Protein AF-0000000084363463 (afdb_homodimer)

Radius of gyration: 26.36 Å; Cα contacts (8 Å, |Δi|>4): 1372; chains: 2; bounding box: 55×79×60 Å

Structure (mmCIF, N/CA/C/O backbone):
data_AF-0000000084363463-model_v1
#
loop_
_entity.id
_entity.type
_entity.pdbx_description
1 polymer 'AB hydrolase-1 domain-containing protein'
#
loop_
_atom_site.group_PDB
_atom_site.id
_atom_site.type_symbol
_atom_site.label_atom_id
_atom_site.label_alt_id
_atom_site.label_comp_id
_atom_site.label_asym_id
_atom_site.label_entity_id
_atom_site.label_seq_id
_atom_site.pdbx_PDB_ins_code
_atom_site.Cartn_x
_atom_site.Cartn_y
_atom_site.Cartn_z
_atom_site.occupancy
_atom_site.B_iso_or_equiv
_atom_site.auth_seq_id
_atom_site.auth_comp_id
_atom_site.auth_asym_id
_atom_site.auth_atom_id
_atom_site.pdbx_PDB_model_num
ATOM 1 N N . PHE A 1 1 ? 16.672 -28.312 -0.409 1 95.19 1 PHE A N 1
ATOM 2 C CA . PHE A 1 1 ? 15.883 -27.297 0.282 1 95.19 1 PHE A CA 1
ATOM 3 C C . PHE A 1 1 ? 14.883 -27.938 1.235 1 95.19 1 PHE A C 1
ATOM 5 O O . PHE A 1 1 ? 14.586 -29.125 1.119 1 95.19 1 PHE A O 1
ATOM 12 N N . ASP A 1 2 ? 14.492 -27.172 2.189 1 96.12 2 ASP A N 1
ATOM 13 C CA . ASP A 1 2 ? 13.391 -27.547 3.068 1 96.12 2 ASP A CA 1
ATOM 14 C C . ASP A 1 2 ? 12.125 -26.766 2.711 1 96.12 2 ASP A C 1
ATOM 16 O O . ASP A 1 2 ? 12.203 -25.656 2.18 1 96.12 2 ASP A O 1
ATOM 20 N N . ARG A 1 3 ? 11.008 -27.406 2.896 1 96.06 3 ARG A N 1
ATOM 21 C CA . ARG A 1 3 ? 9.734 -26.75 2.666 1 96.06 3 ARG A CA 1
ATOM 22 C C . ARG A 1 3 ? 8.977 -26.547 3.977 1 96.06 3 ARG A C 1
ATOM 24 O O . ARG A 1 3 ? 8.758 -27.5 4.73 1 96.06 3 ARG A O 1
ATOM 31 N N . PHE A 1 4 ? 8.617 -25.312 4.246 1 96.69 4 PHE A N 1
ATOM 32 C CA . PHE A 1 4 ? 7.832 -24.938 5.422 1 96.69 4 PHE A CA 1
ATOM 33 C C . PHE A 1 4 ? 6.5 -24.328 5.016 1 96.69 4 PHE A C 1
ATOM 35 O O . PHE A 1 4 ? 6.441 -23.516 4.09 1 96.69 4 PHE A O 1
ATOM 42 N N . GLU A 1 5 ? 5.453 -24.812 5.613 1 97.06 5 GLU A N 1
ATOM 43 C CA . GLU A 1 5 ? 4.191 -24.094 5.492 1 97.06 5 GLU A CA 1
ATOM 44 C C . GLU A 1 5 ? 4.078 -23 6.551 1 97.06 5 GLU A C 1
ATOM 46 O O . GLU A 1 5 ? 4.27 -23.25 7.742 1 97.06 5 GLU A O 1
ATOM 51 N N . ARG A 1 6 ? 3.859 -21.844 6.156 1 98.12 6 ARG A N 1
ATOM 52 C CA . ARG A 1 6 ? 3.746 -20.703 7.055 1 98.12 6 ARG A CA 1
ATOM 53 C C . ARG A 1 6 ? 2.43 -19.969 6.836 1 98.12 6 ARG A C 1
ATOM 55 O O . ARG A 1 6 ? 1.867 -20 5.742 1 98.12 6 ARG A O 1
ATOM 62 N N . ILE A 1 7 ? 1.945 -19.344 7.891 1 98.56 7 ILE A N 1
ATOM 63 C CA . ILE A 1 7 ? 0.695 -18.594 7.84 1 98.56 7 ILE A CA 1
ATOM 64 C C . ILE A 1 7 ? 0.963 -17.125 8.156 1 98.56 7 ILE A C 1
ATOM 66 O O . ILE A 1 7 ? 1.623 -16.812 9.156 1 98.56 7 ILE A O 1
ATOM 70 N N . PHE A 1 8 ? 0.514 -16.219 7.344 1 98.5 8 PHE A N 1
ATOM 71 C CA . PHE A 1 8 ? 0.652 -14.773 7.523 1 98.5 8 PHE A CA 1
ATOM 72 C C . PHE A 1 8 ? -0.715 -14.109 7.621 1 98.5 8 PHE A C 1
ATOM 74 O O . PHE A 1 8 ? -1.708 -14.641 7.121 1 98.5 8 PHE A O 1
ATOM 81 N N . ASP A 1 9 ? -0.766 -12.93 8.266 1 97.75 9 ASP A N 1
ATOM 82 C CA . ASP A 1 9 ? -1.939 -12.062 8.164 1 97.75 9 ASP A CA 1
ATOM 83 C C . ASP A 1 9 ? -2.027 -11.414 6.785 1 97.75 9 ASP A C 1
ATOM 85 O O . ASP A 1 9 ? -1.015 -10.977 6.234 1 97.75 9 ASP A O 1
ATOM 89 N N . ALA A 1 10 ? -3.199 -11.453 6.23 1 98.06 10 ALA A N 1
ATOM 90 C CA . ALA A 1 10 ? -3.408 -10.703 4.996 1 98.06 10 ALA A CA 1
ATOM 91 C C . ALA A 1 10 ? -3.395 -9.203 5.258 1 98.06 10 ALA A C 1
ATOM 93 O O . ALA A 1 10 ? -3.541 -8.758 6.398 1 98.06 10 ALA A O 1
ATOM 94 N N . GLN A 1 11 ? -3.148 -8.461 4.219 1 96.62 11 GLN A N 1
ATOM 95 C CA . GLN A 1 11 ? -3.15 -7.008 4.332 1 96.62 11 GLN A CA 1
ATOM 96 C C . GLN A 1 11 ? -4.508 -6.492 4.801 1 96.62 11 GLN A C 1
ATOM 98 O O . GLN A 1 11 ? -5.551 -6.961 4.336 1 96.62 11 GLN A O 1
ATOM 103 N N . PHE A 1 12 ? -4.527 -5.613 5.781 1 95.12 12 PHE A N 1
ATOM 104 C CA . PHE A 1 12 ? -5.707 -4.918 6.289 1 95.12 12 PHE A CA 1
ATOM 105 C C . PHE A 1 12 ? -5.559 -3.412 6.125 1 95.12 12 PHE A C 1
ATOM 107 O O . PHE A 1 12 ? -4.477 -2.861 6.352 1 95.12 12 PHE A O 1
ATOM 114 N N . PRO A 1 13 ? -6.625 -2.693 5.766 1 94.5 13 PRO A N 1
ATOM 115 C CA . PRO A 1 13 ? -7.922 -3.219 5.336 1 94.5 13 PRO A CA 1
ATOM 116 C C . PRO A 1 13 ? -7.91 -3.707 3.889 1 94.5 13 PRO A C 1
ATOM 118 O O . PRO A 1 13 ? -6.965 -3.436 3.148 1 94.5 13 PRO A O 1
ATOM 121 N N . ARG A 1 14 ? -8.922 -4.539 3.559 1 96 14 ARG A N 1
ATOM 122 C CA . ARG A 1 14 ? -9.125 -4.906 2.162 1 96 14 ARG A CA 1
ATOM 123 C C . ARG A 1 14 ? -9.648 -3.723 1.354 1 96 14 ARG A C 1
ATOM 125 O O . ARG A 1 14 ? -10.102 -2.729 1.924 1 96 14 ARG A O 1
ATOM 132 N N . PHE A 1 15 ? -9.586 -3.764 0.038 1 92.12 15 PHE A N 1
ATOM 133 C CA . PHE A 1 15 ? -10.023 -2.686 -0.839 1 92.12 15 PHE A CA 1
ATOM 134 C C . PHE A 1 15 ? -11.531 -2.492 -0.744 1 92.12 15 PHE A C 1
ATOM 136 O O . PHE A 1 15 ? -12.039 -1.39 -0.97 1 92.12 15 PHE A O 1
ATOM 143 N N . ASN A 1 16 ? -12.219 -3.623 -0.465 1 92.56 16 ASN A N 1
ATOM 144 C CA . ASN A 1 16 ? -13.664 -3.59 -0.308 1 92.56 16 ASN A CA 1
ATOM 145 C C . ASN A 1 16 ? -14.086 -4.008 1.097 1 92.56 16 ASN A C 1
ATOM 147 O O . ASN A 1 16 ? -13.602 -5.012 1.622 1 92.56 16 ASN A O 1
ATOM 151 N N . LYS A 1 17 ? -15.047 -3.254 1.621 1 91.69 17 LYS A N 1
ATOM 152 C CA . LYS A 1 17 ? -15.461 -3.523 2.994 1 91.69 17 LYS A CA 1
ATOM 153 C C . LYS A 1 17 ? -16.094 -4.902 3.113 1 91.69 17 LYS A C 1
ATOM 155 O O . LYS A 1 17 ? -15.992 -5.559 4.152 1 91.69 17 LYS A O 1
ATOM 160 N N . ASN A 1 18 ? -16.766 -5.301 2.02 1 94.69 18 ASN A N 1
ATOM 161 C CA . ASN A 1 18 ? -17.5 -6.555 2.088 1 94.69 18 ASN A CA 1
ATOM 162 C C . ASN A 1 18 ? -16.672 -7.727 1.588 1 94.69 18 ASN A C 1
ATOM 164 O O . ASN A 1 18 ? -17.203 -8.789 1.263 1 94.69 18 ASN A O 1
ATOM 168 N N . ALA A 1 19 ? -15.383 -7.516 1.53 1 95.94 19 ALA A N 1
ATOM 169 C CA . ALA A 1 19 ? -14.477 -8.617 1.215 1 95.94 19 ALA A CA 1
ATOM 170 C C . ALA A 1 19 ? -14.375 -9.594 2.383 1 95.94 19 ALA A C 1
ATOM 172 O O . ALA A 1 19 ? -13.883 -10.719 2.225 1 95.94 19 ALA A O 1
ATOM 173 N N . THR A 1 20 ? -14.805 -9.125 3.588 1 96.94 20 THR A N 1
ATOM 174 C CA . THR A 1 20 ? -14.727 -9.953 4.781 1 96.94 20 THR A CA 1
ATOM 175 C C . THR A 1 20 ? -16.078 -10.016 5.48 1 96.94 20 THR A C 1
ATOM 177 O O . THR A 1 20 ? -16.938 -9.156 5.266 1 96.94 20 THR A O 1
ATOM 180 N N . ILE A 1 21 ? -16.203 -11.016 6.258 1 95.88 21 ILE A N 1
ATOM 181 C CA . ILE A 1 21 ? -17.312 -11.164 7.191 1 95.88 21 ILE A CA 1
ATOM 182 C C . ILE A 1 21 ? -16.781 -11.258 8.617 1 95.88 21 ILE A C 1
ATOM 184 O O . ILE A 1 21 ? -16.031 -12.18 8.953 1 95.88 21 ILE A O 1
ATOM 188 N N . PRO A 1 22 ? -17.297 -10.383 9.5 1 94.88 22 PRO A N 1
ATOM 189 C CA . PRO A 1 22 ? -18.031 -9.156 9.219 1 94.88 22 PRO A CA 1
ATOM 190 C C . PRO A 1 22 ? -17.25 -8.188 8.336 1 94.88 22 PRO A C 1
ATOM 192 O O . PRO A 1 22 ? -16.062 -8.383 8.094 1 94.88 22 PRO A O 1
ATOM 195 N N . PRO A 1 23 ? -17.875 -7.125 7.871 1 94 23 PRO A N 1
ATOM 196 C CA . PRO A 1 23 ? -17.203 -6.156 7 1 94 23 PRO A CA 1
ATOM 197 C C . PRO A 1 23 ? -16.016 -5.473 7.684 1 94 23 PRO A C 1
ATOM 199 O O . PRO A 1 23 ? -16.078 -5.172 8.875 1 94 23 PRO A O 1
ATOM 202 N N . ASN A 1 24 ? -14.953 -5.336 6.879 1 92 24 ASN A N 1
ATOM 203 C CA . ASN A 1 24 ? -13.758 -4.602 7.289 1 92 24 ASN A CA 1
ATOM 204 C C . ASN A 1 24 ? -13.078 -5.254 8.492 1 92 24 ASN A C 1
ATOM 206 O O . ASN A 1 24 ? -12.648 -4.566 9.414 1 92 24 ASN A O 1
ATOM 210 N N . SER A 1 25 ? -13.039 -6.609 8.461 1 92.5 25 SER A N 1
ATOM 211 C CA . SER A 1 25 ? -12.336 -7.359 9.5 1 92.5 25 SER A CA 1
ATOM 212 C C . SER A 1 25 ? -10.891 -7.637 9.102 1 92.5 25 SER A C 1
ATOM 214 O O . SER A 1 25 ? -10.57 -7.699 7.91 1 92.5 25 SER A O 1
ATOM 216 N N . ASN A 1 26 ? -10 -7.727 10.07 1 92 26 ASN A N 1
ATOM 217 C CA . ASN A 1 26 ? -8.578 -7.926 9.828 1 92 26 ASN A CA 1
ATOM 218 C C . ASN A 1 26 ? -8.156 -9.367 10.086 1 92 26 ASN A C 1
ATOM 220 O O . ASN A 1 26 ? -7.012 -9.633 10.453 1 92 26 ASN A O 1
ATOM 224 N N . HIS A 1 27 ? -8.969 -10.375 9.805 1 94.31 27 HIS A N 1
ATOM 225 C CA . HIS A 1 27 ? -8.719 -11.719 10.312 1 94.31 27 HIS A CA 1
ATOM 226 C C . HIS A 1 27 ? -8.344 -12.672 9.18 1 94.31 27 HIS A C 1
ATOM 228 O O . HIS A 1 27 ? -8.211 -13.875 9.398 1 94.31 27 HIS A O 1
ATOM 234 N N . LEU A 1 28 ? -8.172 -12.203 7.938 1 98.06 28 LEU A N 1
ATOM 235 C CA . LEU A 1 28 ? -7.836 -13.109 6.848 1 98.06 28 LEU A CA 1
ATOM 236 C C . LEU A 1 28 ? -6.375 -13.539 6.93 1 98.06 28 LEU A C 1
ATOM 238 O O . LEU A 1 28 ? -5.516 -12.75 7.332 1 98.06 28 LEU A O 1
ATOM 242 N N . LYS A 1 29 ? -6.168 -14.758 6.496 1 98.69 29 LYS A N 1
ATOM 243 C CA . LYS A 1 29 ? -4.832 -15.352 6.543 1 98.69 29 LYS A CA 1
ATOM 244 C C . LYS A 1 29 ? -4.391 -15.812 5.16 1 98.69 29 LYS A C 1
ATOM 246 O O . LYS A 1 29 ? -5.223 -16.078 4.289 1 98.69 29 LYS A O 1
ATOM 251 N N . ILE A 1 30 ? -3.115 -15.844 5.012 1 98.81 30 ILE A N 1
ATOM 252 C CA . ILE A 1 30 ? -2.492 -16.359 3.795 1 98.81 30 ILE A CA 1
ATOM 253 C C . ILE A 1 30 ? -1.542 -17.5 4.145 1 98.81 30 ILE A C 1
ATOM 255 O O . ILE A 1 30 ? -0.649 -17.344 4.98 1 98.81 30 ILE A O 1
ATOM 259 N N . VAL A 1 31 ? -1.738 -18.594 3.506 1 98.81 31 VAL A N 1
ATOM 260 C CA . VAL A 1 31 ? -0.865 -19.75 3.709 1 98.81 31 VAL A CA 1
ATOM 261 C C . VAL A 1 31 ? 0.183 -19.797 2.6 1 98.81 31 VAL A C 1
ATOM 263 O O . VAL A 1 31 ? -0.153 -19.734 1.415 1 98.81 31 VAL A O 1
ATOM 266 N N . VAL A 1 32 ? 1.422 -19.938 2.965 1 98.62 32 VAL A N 1
ATOM 267 C CA . VAL A 1 32 ? 2.512 -19.938 1.995 1 98.62 32 VAL A CA 1
ATOM 268 C C . VAL A 1 32 ? 3.344 -21.203 2.152 1 98.62 32 VAL A C 1
ATOM 270 O O . VAL A 1 32 ? 3.41 -21.781 3.24 1 98.62 32 VAL A O 1
ATOM 273 N N . ASP A 1 33 ? 3.84 -21.734 1.064 1 98.62 33 ASP A N 1
ATOM 274 C CA . ASP A 1 33 ? 4.965 -22.656 1.075 1 98.62 33 ASP A CA 1
ATOM 275 C C . ASP A 1 33 ? 6.293 -21.922 0.957 1 98.62 33 ASP A C 1
ATOM 277 O O . ASP A 1 33 ? 6.543 -21.234 -0.039 1 98.62 33 ASP A O 1
ATOM 281 N N . HIS A 1 34 ? 7.051 -21.984 1.939 1 98.62 34 HIS A N 1
ATOM 282 C CA . HIS A 1 34 ? 8.398 -21.422 1.942 1 98.62 34 HIS A CA 1
ATOM 283 C C . HIS A 1 34 ? 9.453 -22.5 1.705 1 98.62 34 HIS A C 1
ATOM 285 O O . HIS A 1 34 ? 9.711 -23.312 2.586 1 98.62 34 HIS A O 1
ATOM 291 N N . TYR A 1 35 ? 9.953 -22.562 0.462 1 98.44 35 TYR A N 1
ATOM 292 C CA . TYR A 1 35 ? 11.102 -23.391 0.136 1 98.44 35 TYR A CA 1
ATOM 293 C C . TYR A 1 35 ? 12.406 -22.688 0.455 1 98.44 35 TYR A C 1
ATOM 295 O O . TYR A 1 35 ? 12.719 -21.656 -0.143 1 98.44 35 TYR A O 1
ATOM 303 N N . LYS A 1 36 ? 13.148 -23.203 1.331 1 97.62 36 LYS A N 1
ATOM 304 C CA . LYS A 1 36 ? 14.359 -22.547 1.817 1 97.62 36 LYS A CA 1
ATOM 305 C C . LYS A 1 36 ? 15.586 -23.422 1.591 1 97.62 36 LYS A C 1
ATOM 307 O O . LYS A 1 36 ? 15.633 -24.562 2.051 1 97.62 36 LYS A O 1
ATOM 312 N N . LEU A 1 37 ? 16.531 -22.844 0.893 1 96.5 37 LEU A N 1
ATOM 313 C CA . LEU A 1 37 ? 17.781 -23.562 0.695 1 96.5 37 LEU A CA 1
ATOM 314 C C . LEU A 1 37 ? 18.484 -23.828 2.027 1 96.5 37 LEU A C 1
ATOM 316 O O . LEU A 1 37 ? 18.547 -22.938 2.877 1 96.5 37 LEU A O 1
ATOM 320 N N . ARG A 1 38 ? 18.922 -24.969 2.203 1 94.88 38 ARG A N 1
ATOM 321 C CA . ARG A 1 38 ? 19.656 -25.312 3.422 1 94.88 38 ARG A CA 1
ATOM 322 C C . ARG A 1 38 ? 20.938 -24.484 3.529 1 94.88 38 ARG A C 1
ATOM 324 O O . ARG A 1 38 ? 21.625 -24.281 2.531 1 94.88 38 ARG A O 1
ATOM 331 N N . SER A 1 39 ? 21.188 -24.062 4.715 1 92.5 39 SER A N 1
ATOM 332 C CA . SER A 1 39 ? 22.328 -23.188 4.969 1 92.5 39 SER A CA 1
ATOM 333 C C . SER A 1 39 ? 23.625 -23.812 4.484 1 92.5 39 SER A C 1
ATOM 335 O O . SER A 1 39 ? 24.516 -23.094 4.012 1 92.5 39 SER A O 1
ATOM 337 N N . SER A 1 40 ? 23.766 -25.109 4.609 1 92.75 40 SER A N 1
ATOM 338 C CA . SER A 1 40 ? 24.984 -25.828 4.227 1 92.75 40 SER A CA 1
ATOM 339 C C . SER A 1 40 ? 25.203 -25.766 2.721 1 92.75 40 SER A C 1
ATOM 341 O O . SER A 1 40 ? 26.328 -25.984 2.248 1 92.75 40 SER A O 1
ATOM 343 N N . LEU A 1 41 ? 24.203 -25.406 2.021 1 92.5 41 LEU A N 1
ATOM 344 C CA . LEU A 1 41 ? 24.297 -25.406 0.566 1 92.5 41 LEU A CA 1
ATOM 345 C C . LEU A 1 41 ? 24.438 -23.984 0.035 1 92.5 41 LEU A C 1
ATOM 347 O O . LEU A 1 41 ? 24.656 -23.781 -1.161 1 92.5 41 LEU A O 1
ATOM 351 N N . LYS A 1 42 ? 24.359 -23.047 0.901 1 92.44 42 LYS A N 1
ATOM 352 C CA . LYS A 1 42 ? 24.438 -21.656 0.479 1 92.44 42 LYS A CA 1
ATOM 353 C C . LYS A 1 42 ? 25.875 -21.266 0.164 1 92.44 42 LYS A C 1
ATOM 355 O O . LYS A 1 42 ? 26.797 -21.641 0.884 1 92.44 42 LYS A O 1
ATOM 360 N N . SER A 1 43 ? 26.016 -20.516 -0.875 1 91.06 43 SER A N 1
ATOM 361 C CA . SER A 1 43 ? 27.297 -19.953 -1.256 1 91.06 43 SER A CA 1
ATOM 362 C C . SER A 1 43 ? 27.422 -18.5 -0.833 1 91.06 43 SER A C 1
ATOM 364 O O . SER A 1 43 ? 26.656 -17.656 -1.305 1 91.06 43 SER A O 1
ATOM 366 N N . PRO A 1 44 ? 28.375 -18.188 -0.071 1 89.69 44 PRO A N 1
ATOM 367 C CA . PRO A 1 44 ? 28.531 -16.812 0.378 1 89.69 44 PRO A CA 1
ATOM 368 C C . PRO A 1 44 ? 28.938 -15.867 -0.751 1 89.69 44 PRO A C 1
ATOM 370 O O . PRO A 1 44 ? 28.781 -14.648 -0.631 1 89.69 44 PRO A O 1
ATOM 373 N N . GLU A 1 45 ? 29.469 -16.453 -1.843 1 92.31 45 GLU A N 1
ATOM 374 C CA . GLU A 1 45 ? 30 -15.648 -2.939 1 92.31 45 GLU A CA 1
ATOM 375 C C . GLU A 1 45 ? 28.891 -15.289 -3.93 1 92.31 45 GLU A C 1
ATOM 377 O O . GLU A 1 45 ? 29.062 -14.391 -4.758 1 92.31 45 GLU A O 1
ATOM 382 N N . ARG A 1 46 ? 27.844 -16.047 -3.859 1 95 46 ARG A N 1
ATOM 383 C CA . ARG A 1 46 ? 26.781 -15.812 -4.82 1 95 46 ARG A CA 1
ATOM 384 C C . ARG A 1 46 ? 25.703 -14.914 -4.223 1 95 46 ARG A C 1
ATOM 386 O O . ARG A 1 46 ? 25.422 -14.977 -3.023 1 95 46 ARG A O 1
ATOM 393 N N . LYS A 1 47 ? 25.094 -14.094 -5.023 1 95.56 47 LYS A N 1
ATOM 394 C CA . LYS A 1 47 ? 24.016 -13.203 -4.598 1 95.56 47 LYS A CA 1
ATOM 395 C C . LYS A 1 47 ? 22.719 -13.984 -4.344 1 95.56 47 LYS A C 1
ATOM 397 O O . LYS A 1 47 ? 22.266 -14.734 -5.211 1 95.56 47 LYS A O 1
ATOM 402 N N . PRO A 1 48 ? 22.172 -13.852 -3.189 1 97.19 48 PRO A N 1
ATOM 403 C CA . PRO A 1 48 ? 20.906 -14.547 -2.916 1 97.19 48 PRO A CA 1
ATOM 404 C C . PRO A 1 48 ? 19.734 -13.992 -3.721 1 97.19 48 PRO A C 1
ATOM 406 O O . PRO A 1 48 ? 19.609 -12.773 -3.881 1 97.19 48 PRO A O 1
ATOM 409 N N . ILE A 1 49 ? 18.906 -14.906 -4.223 1 97.81 49 ILE A N 1
ATOM 410 C CA . ILE A 1 49 ? 17.688 -14.562 -4.934 1 97.81 49 ILE A CA 1
ATOM 411 C C . ILE A 1 49 ? 16.484 -15.172 -4.211 1 97.81 49 ILE A C 1
ATOM 413 O O . ILE A 1 49 ? 16.531 -16.328 -3.777 1 97.81 49 ILE A O 1
ATOM 417 N N . ASN A 1 50 ? 15.461 -14.367 -4.043 1 98.69 50 ASN A N 1
ATOM 418 C CA . ASN A 1 50 ? 14.18 -14.812 -3.494 1 98.69 50 ASN A CA 1
ATOM 419 C C . ASN A 1 50 ? 13.062 -14.719 -4.527 1 98.69 50 ASN A C 1
ATOM 421 O O . ASN A 1 50 ? 12.844 -13.656 -5.109 1 98.69 50 ASN A O 1
ATOM 425 N N . LEU A 1 51 ? 12.383 -15.828 -4.762 1 98.81 51 LEU A N 1
ATOM 426 C CA . LEU A 1 51 ? 11.281 -15.844 -5.715 1 98.81 51 LEU A CA 1
ATOM 427 C C . LEU A 1 51 ? 9.938 -15.867 -4.996 1 98.81 51 LEU A C 1
ATOM 429 O O . LEU A 1 51 ? 9.766 -16.594 -4.012 1 98.81 51 LEU A O 1
ATOM 433 N N . TYR A 1 52 ? 9.062 -15.023 -5.41 1 98.88 52 TYR A N 1
ATOM 434 C CA . TYR A 1 52 ? 7.68 -15.023 -4.941 1 98.88 52 TYR A CA 1
ATOM 435 C C . TYR A 1 52 ? 6.727 -15.438 -6.055 1 98.88 52 TYR A C 1
ATOM 437 O O . TYR A 1 52 ? 6.68 -14.797 -7.109 1 98.88 52 TYR A O 1
ATOM 445 N N . LEU A 1 53 ? 5.988 -16.516 -5.828 1 98.88 53 LEU A N 1
ATOM 446 C CA . LEU A 1 53 ? 5.18 -17.109 -6.883 1 98.88 53 LEU A CA 1
ATOM 447 C C . LEU A 1 53 ? 3.691 -16.938 -6.594 1 98.88 53 LEU A C 1
ATOM 449 O O . LEU A 1 53 ? 3.215 -17.328 -5.523 1 98.88 53 LEU A O 1
ATOM 453 N N . LEU A 1 54 ? 2.953 -16.391 -7.559 1 98.81 54 LEU A N 1
ATOM 454 C CA . LEU A 1 54 ? 1.52 -16.141 -7.445 1 98.81 54 LEU A CA 1
ATOM 455 C C . LEU A 1 54 ? 0.748 -16.922 -8.508 1 98.81 54 LEU A C 1
ATOM 457 O O . LEU A 1 54 ? 1.134 -16.938 -9.672 1 98.81 54 LEU A O 1
ATOM 461 N N . HIS A 1 55 ? -0.311 -17.578 -8.07 1 98.69 55 HIS A N 1
ATOM 462 C CA . HIS A 1 55 ? -1.098 -18.406 -8.977 1 98.69 55 HIS A CA 1
ATOM 463 C C . HIS A 1 55 ? -2.254 -17.609 -9.578 1 98.69 55 HIS A C 1
ATOM 465 O O . HIS A 1 55 ? -2.547 -16.5 -9.141 1 98.69 55 HIS A O 1
ATOM 471 N N . GLY A 1 56 ? -2.873 -18.156 -10.625 1 97.12 56 GLY A N 1
ATOM 472 C CA . GLY A 1 56 ? -4.055 -17.578 -11.25 1 97.12 56 GLY A CA 1
ATOM 473 C C . GLY A 1 56 ? -5.348 -18 -10.578 1 97.12 56 GLY A C 1
ATOM 474 O O . GLY A 1 56 ? -5.332 -18.781 -9.625 1 97.12 56 GLY A O 1
ATOM 475 N N . THR A 1 57 ? -6.449 -17.469 -11.109 1 95.06 57 THR A N 1
ATOM 476 C CA . THR A 1 57 ? -7.766 -17.797 -10.57 1 95.06 57 THR A CA 1
ATOM 477 C C . THR A 1 57 ? -8.047 -19.297 -10.695 1 95.06 57 THR A C 1
ATOM 479 O O . THR A 1 57 ? -7.809 -19.891 -11.75 1 95.06 57 THR A O 1
ATOM 482 N N . GLY A 1 58 ? -8.461 -19.875 -9.602 1 95.31 58 GLY A N 1
ATOM 483 C CA . GLY A 1 58 ? -8.859 -21.281 -9.617 1 95.31 58 GLY A CA 1
ATOM 484 C C . GLY A 1 58 ? -7.719 -22.234 -9.336 1 95.31 58 GLY A C 1
ATOM 485 O O . GLY A 1 58 ? -7.922 -23.438 -9.227 1 95.31 58 GLY A O 1
ATOM 486 N N . MET A 1 59 ? -6.57 -21.688 -9.188 1 97.25 59 MET A N 1
ATOM 487 C CA . MET A 1 59 ? -5.398 -22.516 -8.906 1 97.25 59 MET A CA 1
ATOM 488 C C . MET A 1 59 ? -4.961 -22.359 -7.453 1 97.25 59 MET A C 1
ATOM 490 O O . MET A 1 59 ? -5.711 -21.844 -6.625 1 97.25 59 MET A O 1
ATOM 494 N N . THR A 1 60 ? -3.836 -23.031 -7.098 1 97.94 60 THR A N 1
ATOM 495 C CA . THR A 1 60 ? -3.24 -22.938 -5.773 1 97.94 60 THR A CA 1
ATOM 496 C C . THR A 1 60 ? -1.717 -22.875 -5.867 1 97.94 60 THR A C 1
ATOM 498 O O . THR A 1 60 ? -1.15 -23.062 -6.945 1 97.94 60 THR A O 1
ATOM 501 N N . LYS A 1 61 ? -1.14 -22.641 -4.723 1 98.62 61 LYS A N 1
ATOM 502 C CA . LYS A 1 61 ? 0.317 -22.562 -4.656 1 98.62 61 LYS A CA 1
ATOM 503 C C . LYS A 1 61 ? 0.951 -23.906 -5.039 1 98.62 61 LYS A C 1
ATOM 505 O O . LYS A 1 61 ? 2.145 -23.969 -5.344 1 98.62 61 LYS A O 1
ATOM 510 N N . ALA A 1 62 ? 0.218 -25 -5.102 1 98.19 62 ALA A N 1
ATOM 511 C CA . ALA A 1 62 ? 0.75 -26.328 -5.355 1 98.19 62 ALA A CA 1
ATOM 512 C C . ALA A 1 62 ? 1.265 -26.453 -6.785 1 98.19 62 ALA A C 1
ATOM 514 O O . ALA A 1 62 ? 2.135 -27.281 -7.07 1 98.19 62 ALA A O 1
ATOM 515 N N . ILE A 1 63 ? 0.748 -25.594 -7.672 1 98.25 63 ILE A N 1
ATOM 516 C CA . ILE A 1 63 ? 1.154 -25.703 -9.07 1 98.25 63 ILE A CA 1
ATOM 517 C C . ILE A 1 63 ? 2.629 -25.328 -9.203 1 98.25 63 ILE A C 1
ATOM 519 O O . ILE A 1 63 ? 3.26 -25.641 -10.219 1 98.25 63 ILE A O 1
ATOM 523 N N . TRP A 1 64 ? 3.168 -24.688 -8.203 1 98.62 64 TRP A N 1
ATOM 524 C CA . TRP A 1 64 ? 4.523 -24.156 -8.289 1 98.62 64 TRP A CA 1
ATOM 525 C C . TRP A 1 64 ? 5.535 -25.141 -7.715 1 98.62 64 TRP A C 1
ATOM 527 O O . TRP A 1 64 ? 6.742 -24.906 -7.766 1 98.62 64 TRP A O 1
ATOM 537 N N . ARG A 1 65 ? 5.09 -26.297 -7.148 1 98.06 65 ARG A N 1
ATOM 538 C CA . ARG A 1 65 ? 6.012 -27.281 -6.598 1 98.06 65 ARG A CA 1
ATOM 539 C C . ARG A 1 65 ? 6.969 -27.797 -7.668 1 98.06 65 ARG A C 1
ATOM 541 O O . ARG A 1 65 ? 8.164 -27.938 -7.418 1 98.06 65 ARG A O 1
ATOM 548 N N . TYR A 1 66 ? 6.375 -28.031 -8.812 1 98.44 66 TYR A N 1
ATOM 549 C CA . TYR A 1 66 ? 7.164 -28.453 -9.961 1 98.44 66 TYR A CA 1
ATOM 550 C C . TYR A 1 66 ? 8.258 -27.438 -10.273 1 98.44 66 TYR A C 1
ATOM 552 O O . TYR A 1 66 ? 9.406 -2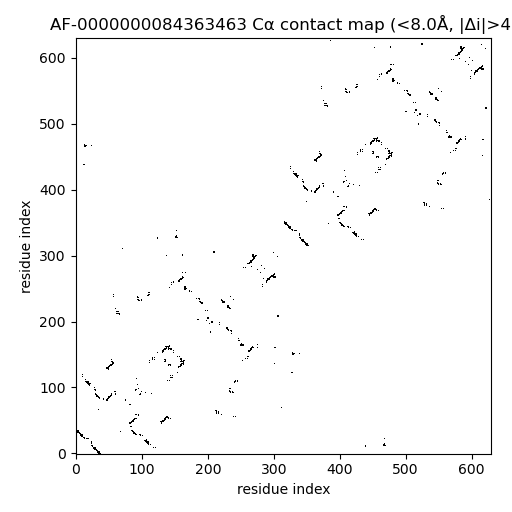7.812 -10.523 1 98.44 66 TYR A O 1
ATOM 560 N N . TYR A 1 67 ? 7.957 -26.188 -10.242 1 98.5 67 TYR A N 1
ATOM 561 C CA . TYR A 1 67 ? 8.883 -25.094 -10.539 1 98.5 67 TYR A CA 1
ATOM 562 C C . TYR A 1 67 ? 9.961 -25 -9.461 1 98.5 67 TYR A C 1
ATOM 564 O O . TYR A 1 67 ? 11.141 -24.828 -9.773 1 98.5 67 TYR A O 1
ATOM 572 N N . ALA A 1 68 ? 9.547 -25.031 -8.211 1 97.75 68 ALA A N 1
ATOM 573 C CA . ALA A 1 68 ? 10.484 -24.875 -7.102 1 97.75 68 ALA A CA 1
ATOM 574 C C . ALA A 1 68 ? 11.625 -25.891 -7.199 1 97.75 68 ALA A C 1
ATOM 576 O O . ALA A 1 68 ? 12.797 -25.531 -7.133 1 97.75 68 ALA A O 1
ATOM 577 N N . LYS A 1 69 ? 11.273 -27.141 -7.41 1 96.31 69 LYS A N 1
ATOM 578 C CA . LYS A 1 69 ? 12.266 -28.203 -7.492 1 96.31 69 LYS A CA 1
ATOM 579 C C . LYS A 1 69 ? 13.25 -27.969 -8.633 1 96.31 69 LYS A C 1
ATOM 581 O O . LYS A 1 69 ? 14.461 -28.031 -8.438 1 96.31 69 LYS A O 1
ATOM 586 N N . ARG A 1 70 ? 12.781 -27.594 -9.758 1 96.81 70 ARG A N 1
ATOM 587 C CA . ARG A 1 70 ? 13.594 -27.469 -10.961 1 96.81 70 ARG A CA 1
ATOM 588 C C . ARG A 1 70 ? 14.406 -26.188 -10.953 1 96.81 70 ARG A C 1
ATOM 590 O O . ARG A 1 70 ? 15.539 -26.141 -11.438 1 96.81 70 ARG A O 1
ATOM 597 N N . LEU A 1 71 ? 13.82 -25.125 -10.406 1 97 71 LEU A N 1
ATOM 598 C CA . LEU A 1 71 ? 14.539 -23.859 -10.328 1 97 71 LEU A CA 1
ATOM 599 C C . LEU A 1 71 ? 15.703 -23.953 -9.352 1 97 71 LEU A C 1
ATOM 601 O O . LEU A 1 71 ? 16.781 -23.391 -9.594 1 97 71 LEU A O 1
ATOM 605 N N . TYR A 1 72 ? 15.523 -24.641 -8.242 1 95.31 72 TYR A N 1
ATOM 606 C CA . TYR A 1 72 ? 16.625 -24.875 -7.312 1 95.31 72 TYR A CA 1
ATOM 607 C C . TYR A 1 72 ? 17.75 -25.672 -7.98 1 95.31 72 TYR A C 1
ATOM 609 O O . TYR A 1 72 ? 18.922 -25.344 -7.82 1 95.31 72 TYR A O 1
ATOM 617 N N . GLU A 1 73 ? 17.328 -26.703 -8.688 1 93.31 73 GLU A N 1
ATOM 618 C CA . GLU A 1 73 ? 18.312 -27.5 -9.391 1 93.31 73 GLU A CA 1
ATOM 619 C C . GLU A 1 73 ? 19.109 -26.656 -10.391 1 93.31 73 GLU A C 1
ATOM 621 O O . GLU A 1 73 ? 20.328 -26.75 -10.445 1 93.31 73 GLU A O 1
ATOM 626 N N . PHE A 1 74 ? 18.406 -25.859 -11.086 1 91.06 74 PHE A N 1
ATOM 627 C CA . PHE A 1 74 ? 19.047 -24.984 -12.055 1 91.06 74 PHE A CA 1
ATOM 628 C C . PHE A 1 74 ? 20.016 -24.016 -11.359 1 91.06 74 PHE A C 1
ATOM 630 O O . PHE A 1 74 ? 21.141 -23.828 -11.812 1 91.06 74 PHE A O 1
ATOM 637 N N . SER A 1 75 ? 19.562 -23.359 -10.281 1 90.81 75 SER A N 1
ATOM 638 C CA . SER A 1 75 ? 20.344 -22.359 -9.547 1 90.81 75 SER A CA 1
ATOM 639 C C . SER A 1 75 ? 21.609 -22.984 -8.969 1 90.81 75 SER A C 1
ATOM 641 O O . SER A 1 75 ? 22.625 -22.297 -8.844 1 90.81 75 SER A O 1
ATOM 643 N N . GLU A 1 76 ? 21.609 -24.203 -8.68 1 87.94 76 GLU A N 1
ATOM 644 C CA . GLU A 1 76 ? 22.75 -24.891 -8.094 1 87.94 76 GLU A CA 1
ATOM 645 C C . GLU A 1 76 ? 23.766 -25.297 -9.164 1 87.94 76 GLU A C 1
ATOM 647 O O . GLU A 1 76 ? 24.984 -25.266 -8.93 1 87.94 76 GLU A O 1
ATOM 652 N N . THR A 1 77 ? 23.312 -25.469 -10.352 1 86.69 77 THR A N 1
ATOM 653 C CA . THR A 1 77 ? 24.188 -26.094 -11.336 1 86.69 77 THR A CA 1
ATOM 654 C C . THR A 1 77 ? 24.609 -25.078 -12.391 1 86.69 77 THR A C 1
ATOM 656 O O . THR A 1 77 ? 25.672 -25.203 -13 1 86.69 77 THR A O 1
ATOM 659 N N . GLU A 1 78 ? 23.797 -24.047 -12.539 1 81.25 78 GLU A N 1
ATOM 660 C CA . GLU A 1 78 ? 23.984 -23.281 -13.766 1 81.25 78 GLU A CA 1
ATOM 661 C C . GLU A 1 78 ? 24.328 -21.828 -13.461 1 81.25 78 GLU A C 1
ATOM 663 O O . GLU A 1 78 ? 24.812 -21.094 -14.336 1 81.25 78 GLU A O 1
ATOM 668 N N . SER A 1 79 ? 24.203 -21.375 -12.219 1 78.12 79 SER A N 1
ATOM 669 C CA . SER A 1 79 ? 24.406 -19.953 -11.977 1 78.12 79 SER A CA 1
ATOM 670 C C . SER A 1 79 ? 25.641 -19.703 -11.109 1 78.12 79 SER A C 1
ATOM 672 O O . SER A 1 79 ? 25.672 -20.094 -9.938 1 78.12 79 SER A O 1
ATOM 674 N N . PRO A 1 80 ? 26.578 -18.953 -11.695 1 83.12 80 PRO A N 1
ATOM 675 C CA . PRO A 1 80 ? 27.781 -18.672 -10.898 1 83.12 80 PRO A CA 1
ATOM 676 C C . PRO A 1 80 ? 27.656 -17.406 -10.062 1 83.12 80 PRO A C 1
ATOM 678 O O . PRO A 1 80 ? 28.422 -17.219 -9.109 1 83.12 80 PRO A O 1
ATOM 681 N N . ILE A 1 81 ? 26.703 -16.625 -10.328 1 92.94 81 ILE A N 1
ATOM 682 C CA . ILE A 1 81 ? 26.734 -15.289 -9.734 1 92.94 81 ILE A CA 1
ATOM 683 C C . ILE A 1 81 ? 25.594 -15.141 -8.734 1 92.94 81 ILE A C 1
ATOM 685 O O . ILE A 1 81 ? 25.641 -14.289 -7.844 1 92.94 81 ILE A O 1
ATOM 689 N N . TRP A 1 82 ? 24.609 -15.922 -8.93 1 95.19 82 TRP A N 1
ATOM 690 C CA . TRP A 1 82 ? 23.469 -15.82 -8.023 1 95.19 82 TRP A CA 1
ATOM 691 C C . TRP A 1 82 ? 22.938 -17.203 -7.664 1 95.19 82 TRP A C 1
ATOM 693 O O . TRP A 1 82 ? 23.281 -18.203 -8.305 1 95.19 82 TRP A O 1
ATOM 703 N N . GLN A 1 83 ? 22.219 -17.281 -6.617 1 95.94 83 GLN A N 1
ATOM 704 C CA . GLN A 1 83 ? 21.625 -18.531 -6.148 1 95.94 83 GLN A CA 1
ATOM 705 C C . GLN A 1 83 ? 20.25 -18.281 -5.523 1 95.94 83 GLN A C 1
ATOM 707 O O . GLN A 1 83 ? 20.062 -17.297 -4.805 1 95.94 83 GLN A O 1
ATOM 712 N N . ILE A 1 84 ? 19.359 -19.172 -5.863 1 97.88 84 ILE A N 1
ATOM 713 C CA . ILE A 1 84 ? 18.047 -19.062 -5.242 1 97.88 84 ILE A CA 1
ATOM 714 C C . ILE A 1 84 ? 18.109 -19.578 -3.807 1 97.88 84 ILE A C 1
ATOM 716 O O . ILE A 1 84 ? 18.406 -20.75 -3.57 1 97.88 84 ILE A O 1
ATOM 720 N N . ASP A 1 85 ? 17.797 -18.688 -2.877 1 97.44 85 ASP A N 1
ATOM 721 C CA . ASP A 1 85 ? 17.828 -19.062 -1.465 1 97.44 85 ASP A CA 1
ATOM 722 C C . ASP A 1 85 ? 16.422 -19.344 -0.938 1 97.44 85 ASP A C 1
ATOM 724 O O . ASP A 1 85 ? 16.25 -20.141 -0.008 1 97.44 85 ASP A O 1
ATOM 728 N N . ASN A 1 86 ? 15.484 -18.641 -1.484 1 98.44 86 ASN A N 1
ATOM 729 C CA . ASN A 1 86 ? 14.102 -18.781 -1.025 1 98.44 86 ASN A CA 1
ATOM 730 C C . ASN A 1 86 ? 13.117 -18.766 -2.191 1 98.44 86 ASN A C 1
ATOM 732 O O . ASN A 1 86 ? 13.297 -18 -3.145 1 98.44 86 ASN A O 1
ATOM 736 N N . ILE A 1 87 ? 12.156 -19.625 -2.09 1 98.75 87 ILE A N 1
ATOM 737 C CA . ILE A 1 87 ? 10.977 -19.547 -2.939 1 98.75 87 ILE A CA 1
ATOM 738 C C . ILE A 1 87 ? 9.719 -19.531 -2.072 1 98.75 87 ILE A C 1
ATOM 740 O O . ILE A 1 87 ? 9.516 -20.406 -1.233 1 98.75 87 ILE A O 1
ATOM 744 N N . ILE A 1 88 ? 8.969 -18.5 -2.221 1 98.88 88 ILE A N 1
ATOM 745 C CA . ILE A 1 88 ? 7.723 -18.312 -1.488 1 98.88 88 ILE A CA 1
ATOM 746 C C . ILE A 1 88 ? 6.539 -18.453 -2.443 1 98.88 88 ILE A C 1
ATOM 748 O O . ILE A 1 88 ? 6.359 -17.625 -3.338 1 98.88 88 ILE A O 1
ATOM 752 N N . ALA A 1 89 ? 5.781 -19.469 -2.314 1 98.88 89 ALA A N 1
ATOM 753 C CA . ALA A 1 89 ? 4.543 -19.656 -3.072 1 98.88 89 ALA A CA 1
ATOM 754 C C . ALA A 1 89 ? 3.32 -19.422 -2.188 1 98.88 89 ALA A C 1
ATOM 756 O O . ALA A 1 89 ? 3.209 -20.016 -1.11 1 98.88 89 ALA A O 1
ATOM 757 N N . MET A 1 90 ? 2.396 -18.609 -2.645 1 98.38 90 MET A N 1
ATOM 758 C CA . MET A 1 90 ? 1.312 -18.25 -1.735 1 98.38 90 MET A CA 1
ATOM 759 C C . MET A 1 90 ? -0.039 -18.672 -2.311 1 98.38 90 MET A C 1
ATOM 761 O O . MET A 1 90 ? -0.262 -18.562 -3.518 1 98.38 90 MET A O 1
ATOM 765 N N . ASP A 1 91 ? -0.949 -19.188 -1.435 1 98.81 91 ASP A N 1
ATOM 766 C CA . ASP A 1 91 ? -2.373 -19.25 -1.75 1 98.81 91 ASP A CA 1
ATOM 767 C C . ASP A 1 91 ? -3.047 -17.891 -1.498 1 98.81 91 ASP A C 1
ATOM 769 O O . ASP A 1 91 ? -2.986 -17.359 -0.388 1 98.81 91 ASP A O 1
ATOM 773 N N . LEU A 1 92 ? -3.648 -17.359 -2.461 1 97.94 92 LEU A N 1
ATOM 774 C CA . LEU A 1 92 ? -4.406 -16.141 -2.236 1 97.94 92 LEU A CA 1
ATOM 775 C C . LEU A 1 92 ? -5.492 -16.359 -1.187 1 97.94 92 LEU A C 1
ATOM 777 O O . LEU A 1 92 ? -5.871 -17.5 -0.907 1 97.94 92 LEU A O 1
ATOM 781 N N . VAL A 1 93 ? -6.035 -15.336 -0.657 1 98.25 93 VAL A N 1
ATOM 782 C CA . VAL A 1 93 ? -6.895 -15.406 0.52 1 98.25 93 VAL A CA 1
ATOM 783 C C . VAL A 1 93 ? -8.117 -16.266 0.214 1 98.25 93 VAL A C 1
ATOM 785 O O . VAL A 1 93 ? -8.703 -16.875 1.118 1 98.25 93 VAL A O 1
ATOM 788 N N . THR A 1 94 ? -8.477 -16.406 -1.031 1 97.94 94 THR A N 1
ATOM 789 C CA . THR A 1 94 ? -9.703 -17.078 -1.43 1 97.94 94 THR A CA 1
ATOM 790 C C . THR A 1 94 ? -9.398 -18.469 -1.986 1 97.94 94 THR A C 1
ATOM 792 O O . THR A 1 94 ? -10.297 -19.156 -2.486 1 97.94 94 THR A O 1
ATOM 795 N N . HIS A 1 95 ? -8.156 -18.891 -1.971 1 98.5 95 HIS A N 1
ATOM 796 C CA . HIS A 1 95 ? -7.777 -20.109 -2.68 1 98.5 95 HIS A CA 1
ATOM 797 C C . HIS A 1 95 ? -7.031 -21.078 -1.76 1 98.5 95 HIS A C 1
ATOM 799 O O . HIS A 1 95 ? -6.355 -20.641 -0.822 1 98.5 95 HIS A O 1
ATOM 805 N N . GLY A 1 96 ? -7.168 -22.312 -2.031 1 98.25 96 GLY A N 1
ATOM 806 C CA . GLY A 1 96 ? -6.348 -23.359 -1.431 1 98.25 96 GLY A CA 1
ATOM 807 C C . GLY A 1 96 ? -6.434 -23.391 0.083 1 98.25 96 GLY A C 1
ATOM 808 O O . GLY A 1 96 ? -7.527 -23.328 0.648 1 98.25 96 GLY A O 1
ATOM 809 N N . GLU A 1 97 ? -5.266 -23.531 0.69 1 98.56 97 GLU A N 1
ATOM 810 C CA . GLU A 1 97 ? -5.207 -23.625 2.146 1 98.56 97 GLU A CA 1
ATOM 811 C C . GLU A 1 97 ? -5.617 -22.312 2.801 1 98.56 97 GLU A C 1
ATOM 813 O O . GLU A 1 97 ? -6.184 -22.297 3.895 1 98.56 97 GLU A O 1
ATOM 818 N N . SER A 1 98 ? -5.344 -21.188 2.135 1 98.75 98 SER A N 1
ATOM 819 C CA . SER A 1 98 ? -5.801 -19.906 2.664 1 98.75 98 SER A CA 1
ATOM 820 C C . SER A 1 98 ? -7.32 -19.859 2.76 1 98.75 98 SER A C 1
ATOM 822 O O . SER A 1 98 ? -7.871 -19.391 3.758 1 98.75 98 SER A O 1
ATOM 824 N N . ALA A 1 99 ? -7.953 -20.359 1.706 1 98.25 99 ALA A N 1
ATOM 825 C CA . ALA A 1 99 ? -9.414 -20.391 1.71 1 98.25 99 ALA A CA 1
ATOM 826 C C . ALA A 1 99 ? -9.938 -21.219 2.889 1 98.25 99 ALA A C 1
ATOM 828 O O . ALA A 1 99 ? -10.945 -20.859 3.5 1 98.25 99 ALA A O 1
ATOM 829 N N . MET A 1 100 ? -9.266 -22.266 3.178 1 97.56 100 MET A N 1
ATOM 830 C CA . MET A 1 100 ? -9.672 -23.109 4.293 1 97.56 100 MET A CA 1
ATOM 831 C C . MET A 1 100 ? -9.555 -22.375 5.617 1 97.56 100 MET A C 1
ATOM 833 O O . MET A 1 100 ? -10.461 -22.422 6.449 1 97.56 100 MET A O 1
ATOM 837 N N . PHE A 1 101 ? -8.469 -21.672 5.793 1 97.25 101 PHE A N 1
ATOM 838 C CA . PHE A 1 101 ? -8.266 -20.891 7.008 1 97.25 101 PHE A CA 1
ATOM 839 C C . PHE A 1 101 ? -9.289 -19.75 7.094 1 97.25 101 PHE A C 1
ATOM 841 O O . PHE A 1 101 ? -9.672 -19.344 8.188 1 97.25 101 PHE A O 1
ATOM 848 N N . ASN A 1 102 ? -9.727 -19.297 5.992 1 98.44 102 ASN A N 1
ATOM 849 C CA . ASN A 1 102 ? -10.586 -18.125 5.941 1 98.44 102 ASN A CA 1
ATOM 850 C C . ASN A 1 102 ? -12.055 -18.516 5.77 1 98.44 102 ASN A C 1
ATOM 852 O O . ASN A 1 102 ? -12.891 -17.656 5.473 1 98.44 102 ASN A O 1
ATOM 856 N N . MET A 1 103 ? -12.305 -19.797 5.875 1 96.19 103 MET A N 1
ATOM 857 C CA . MET A 1 103 ? -13.688 -20.25 5.734 1 96.19 103 MET A CA 1
ATOM 858 C C . MET A 1 103 ? -14.609 -19.5 6.695 1 96.19 103 MET A C 1
ATOM 860 O O . MET A 1 103 ? -14.312 -19.391 7.887 1 96.19 103 MET A O 1
ATOM 864 N N . GLY A 1 104 ? -15.656 -19.016 6.129 1 96.06 104 GLY A N 1
ATOM 865 C CA . GLY A 1 104 ? -16.625 -18.281 6.934 1 96.06 104 GLY A CA 1
ATOM 866 C C . GLY A 1 104 ? -16.234 -16.828 7.137 1 96.06 104 GLY A C 1
ATOM 867 O O . GLY A 1 104 ? -17 -16.047 7.703 1 96.06 104 GLY A O 1
ATOM 868 N N . LYS A 1 105 ? -15.094 -16.422 6.695 1 97.81 105 LYS A N 1
ATOM 869 C CA . LYS A 1 105 ? -14.578 -15.078 6.918 1 97.81 105 LYS A CA 1
ATOM 870 C C . LYS A 1 105 ? -14.555 -14.281 5.613 1 97.81 105 LYS A C 1
ATOM 872 O O . LYS A 1 105 ? -14.375 -13.062 5.633 1 97.81 105 LYS A O 1
ATOM 877 N N . LEU A 1 106 ? -14.719 -14.922 4.473 1 97.25 106 LEU A N 1
ATOM 878 C CA . LEU A 1 106 ? -14.672 -14.297 3.158 1 97.25 106 LEU A CA 1
ATOM 879 C C . LEU A 1 106 ? -16.031 -13.719 2.783 1 97.25 106 LEU A C 1
ATOM 881 O O . LEU A 1 106 ? -17.062 -14.383 2.959 1 97.25 106 LEU A O 1
ATOM 885 N N . GLY A 1 107 ? -16.016 -12.461 2.291 1 95.19 107 GLY A N 1
ATOM 886 C CA . GLY A 1 107 ? -17.25 -11.812 1.899 1 95.19 107 GLY A CA 1
ATOM 887 C C . GLY A 1 107 ? -17.578 -11.984 0.428 1 95.19 107 GLY A C 1
ATOM 888 O O . GLY A 1 107 ? -17.062 -12.891 -0.226 1 95.19 107 GLY A O 1
ATOM 889 N N . TYR A 1 108 ? -18.516 -11.109 -0.069 1 94.06 108 TYR A N 1
ATOM 890 C CA . TYR A 1 108 ? -19.031 -11.273 -1.427 1 94.06 108 TYR A CA 1
ATOM 891 C C . TYR A 1 108 ? -18.359 -10.297 -2.383 1 94.06 108 TYR A C 1
ATOM 893 O O . TYR A 1 108 ? -18.75 -10.188 -3.545 1 94.06 108 TYR A O 1
ATOM 901 N N . GLU A 1 109 ? -17.375 -9.586 -1.88 1 93.12 109 GLU A N 1
ATOM 902 C CA . GLU A 1 109 ? -16.562 -8.719 -2.73 1 93.12 109 GLU A CA 1
ATOM 903 C C . GLU A 1 109 ? -15.102 -9.148 -2.725 1 93.12 109 GLU A C 1
ATOM 905 O O . GLU A 1 109 ? -14.625 -9.719 -1.742 1 93.12 109 GLU A O 1
ATOM 910 N N . TYR A 1 110 ? -14.469 -8.945 -3.797 1 92.56 110 TYR A N 1
ATOM 911 C CA . TYR A 1 110 ? -13.055 -9.281 -3.971 1 92.56 110 TYR A CA 1
ATOM 912 C C . TYR A 1 110 ? -12.375 -8.297 -4.914 1 92.56 110 TYR A C 1
ATOM 914 O O . TYR A 1 110 ? -13 -7.773 -5.836 1 92.56 110 TYR A O 1
ATOM 922 N N . ASP A 1 111 ? -11.172 -7.945 -4.637 1 93.38 111 ASP A N 1
ATOM 923 C CA . ASP A 1 111 ? -10.359 -7.062 -5.469 1 93.38 111 ASP A CA 1
ATOM 924 C C . ASP A 1 111 ? -8.969 -7.66 -5.711 1 93.38 111 ASP A C 1
ATOM 926 O O . ASP A 1 111 ? -8.234 -7.941 -4.762 1 93.38 111 ASP A O 1
ATOM 930 N N . TRP A 1 112 ? -8.547 -7.805 -6.969 1 94.25 112 TRP A N 1
ATOM 931 C CA . TRP A 1 112 ? -7.27 -8.414 -7.309 1 94.25 112 TRP A CA 1
ATOM 932 C C . TRP A 1 112 ? -6.113 -7.625 -6.707 1 94.25 112 TRP A C 1
ATOM 934 O O . TRP A 1 112 ? -5.039 -8.18 -6.453 1 94.25 112 TRP A O 1
ATOM 944 N N . ARG A 1 113 ? -6.336 -6.371 -6.496 1 94.5 113 ARG A N 1
ATOM 945 C CA . ARG A 1 113 ? -5.27 -5.52 -5.984 1 94.5 113 ARG A CA 1
ATOM 946 C C . ARG A 1 113 ? -4.855 -5.945 -4.578 1 94.5 113 ARG A C 1
ATOM 948 O O . ARG A 1 113 ? -3.711 -5.734 -4.172 1 94.5 113 ARG A O 1
ATOM 955 N N . ASP A 1 114 ? -5.758 -6.594 -3.904 1 96.06 114 ASP A N 1
ATOM 956 C CA . ASP A 1 114 ? -5.469 -7.047 -2.547 1 96.06 114 ASP A CA 1
ATOM 957 C C . ASP A 1 114 ? -4.391 -8.125 -2.547 1 96.06 114 ASP A C 1
ATOM 959 O O . ASP A 1 114 ? -3.586 -8.211 -1.617 1 96.06 114 ASP A O 1
ATOM 963 N N . GLY A 1 115 ? -4.402 -8.969 -3.58 1 97.06 115 GLY A N 1
ATOM 964 C CA . GLY A 1 115 ? -3.346 -9.961 -3.672 1 97.06 115 GLY A CA 1
ATOM 965 C C . GLY A 1 115 ? -1.963 -9.352 -3.811 1 97.06 115 GLY A C 1
ATOM 966 O O . GLY A 1 115 ? -0.989 -9.883 -3.27 1 97.06 115 GLY A O 1
ATOM 967 N N . ALA A 1 116 ? -1.851 -8.266 -4.582 1 96.62 116 ALA A N 1
ATOM 968 C CA . ALA A 1 116 ? -0.591 -7.535 -4.707 1 96.62 116 ALA A CA 1
ATOM 969 C C . ALA A 1 116 ? -0.16 -6.949 -3.367 1 96.62 116 ALA A C 1
ATOM 971 O O . ALA A 1 116 ? 1.019 -7.008 -3.006 1 96.62 116 ALA A O 1
ATOM 972 N N . ARG A 1 117 ? -1.128 -6.406 -2.68 1 96.69 117 ARG A N 1
ATOM 973 C CA . ARG A 1 117 ? -0.842 -5.828 -1.37 1 96.69 117 ARG A CA 1
ATOM 974 C C . ARG A 1 117 ? -0.406 -6.906 -0.382 1 96.69 117 ARG A C 1
ATOM 976 O O . ARG A 1 117 ? 0.469 -6.672 0.454 1 96.69 117 ARG A O 1
ATOM 983 N N . ASP A 1 118 ? -1.012 -8.109 -0.458 1 98.56 118 ASP A N 1
ATOM 984 C CA . ASP A 1 118 ? -0.586 -9.242 0.357 1 98.56 118 ASP A CA 1
ATOM 985 C C . ASP A 1 118 ? 0.861 -9.617 0.054 1 98.56 118 ASP A C 1
ATOM 987 O O . ASP A 1 118 ? 1.65 -9.859 0.971 1 98.56 118 ASP A O 1
ATOM 991 N N . LEU A 1 119 ? 1.18 -9.656 -1.205 1 98.69 119 LEU A N 1
ATOM 992 C CA . LEU A 1 119 ? 2.541 -9.977 -1.622 1 98.69 119 LEU A CA 1
ATOM 993 C C . LEU A 1 119 ? 3.537 -8.984 -1.033 1 98.69 119 LEU A C 1
ATOM 995 O O . LEU A 1 119 ? 4.559 -9.383 -0.472 1 98.69 119 LEU A O 1
ATOM 999 N N . VAL A 1 120 ? 3.246 -7.699 -1.152 1 97.75 120 VAL A N 1
ATOM 1000 C CA . VAL A 1 120 ? 4.133 -6.656 -0.649 1 97.75 120 VAL A CA 1
ATOM 1001 C C . VAL A 1 120 ? 4.301 -6.805 0.861 1 97.75 120 VAL A C 1
ATOM 1003 O O . VAL A 1 120 ? 5.418 -6.727 1.378 1 97.75 120 VAL A O 1
ATOM 1006 N N . LYS A 1 121 ? 3.211 -7.051 1.543 1 97.31 121 LYS A N 1
ATOM 1007 C CA . LYS A 1 121 ? 3.258 -7.215 2.994 1 97.31 121 LYS A CA 1
ATOM 1008 C C . LYS A 1 121 ? 4.145 -8.398 3.385 1 97.31 121 LYS A C 1
ATOM 1010 O O . LYS A 1 121 ? 5.031 -8.258 4.23 1 97.31 121 LYS A O 1
ATOM 1015 N N . ILE A 1 122 ? 3.938 -9.508 2.752 1 98.31 122 ILE A N 1
ATOM 1016 C CA . ILE A 1 122 ? 4.645 -10.727 3.111 1 98.31 122 ILE A CA 1
ATOM 1017 C C . ILE A 1 122 ? 6.129 -10.578 2.789 1 98.31 122 ILE A C 1
ATOM 1019 O O . ILE A 1 122 ? 6.988 -10.914 3.611 1 98.31 122 ILE A O 1
ATOM 1023 N N . ALA A 1 123 ? 6.445 -10.078 1.627 1 98.25 123 ALA A N 1
ATOM 1024 C CA . ALA A 1 123 ? 7.844 -9.898 1.242 1 98.25 123 ALA A CA 1
ATOM 1025 C C . ALA A 1 123 ? 8.547 -8.914 2.18 1 98.25 123 ALA A C 1
ATOM 1027 O O . ALA A 1 123 ? 9.703 -9.133 2.559 1 98.25 123 ALA A O 1
ATOM 1028 N N . SER A 1 124 ? 7.84 -7.82 2.523 1 96.19 124 SER A N 1
ATOM 1029 C CA . SER A 1 124 ? 8.406 -6.828 3.434 1 96.19 124 SER A CA 1
ATOM 1030 C C . SER A 1 124 ? 8.648 -7.426 4.816 1 96.19 124 SER A C 1
ATOM 1032 O O . SER A 1 124 ? 9.664 -7.152 5.449 1 96.19 124 SER A O 1
ATOM 1034 N N . GLU A 1 125 ? 7.715 -8.211 5.309 1 95.62 125 GLU A N 1
ATOM 1035 C CA . GLU A 1 125 ? 7.824 -8.836 6.625 1 95.62 125 GLU A CA 1
ATOM 1036 C C . GLU A 1 125 ? 8.953 -9.859 6.66 1 95.62 125 GLU A C 1
ATOM 1038 O O . GLU A 1 125 ? 9.664 -9.977 7.664 1 95.62 125 GLU A O 1
ATOM 1043 N N . LEU A 1 126 ? 9.062 -10.625 5.59 1 97.12 126 LEU A N 1
ATOM 1044 C CA . LEU A 1 126 ? 10.133 -11.617 5.531 1 97.12 126 LEU A CA 1
ATOM 1045 C C . LEU A 1 126 ? 11.5 -10.938 5.48 1 97.12 126 LEU A C 1
ATOM 1047 O O . LEU A 1 126 ? 12.469 -11.43 6.07 1 97.12 126 LEU A O 1
ATOM 1051 N N . ASN A 1 127 ? 11.531 -9.758 4.719 1 95.25 127 ASN A N 1
ATOM 1052 C CA . ASN A 1 127 ? 12.742 -8.945 4.633 1 95.25 127 ASN A CA 1
ATOM 1053 C C . ASN A 1 127 ? 13.984 -9.805 4.395 1 95.25 127 ASN A C 1
ATOM 1055 O O . ASN A 1 127 ? 14.953 -9.719 5.141 1 95.25 127 ASN A O 1
ATOM 1059 N N . LEU A 1 128 ? 13.93 -10.688 3.387 1 96.81 128 LEU A N 1
ATOM 1060 C CA . LEU A 1 128 ? 15 -11.625 3.074 1 96.81 128 LEU A CA 1
ATOM 1061 C C . LEU A 1 128 ? 16.188 -10.914 2.428 1 96.81 128 LEU A C 1
ATOM 1063 O O . LEU A 1 128 ? 16 -9.914 1.73 1 96.81 128 LEU A O 1
ATOM 1067 N N . GLN A 1 129 ? 17.312 -11.438 2.631 1 94.44 129 GLN A N 1
ATOM 1068 C CA . GLN A 1 129 ? 18.516 -10.906 1.995 1 94.44 129 GLN A CA 1
ATOM 1069 C C . GLN A 1 129 ? 18.516 -11.203 0.498 1 94.44 129 GLN A C 1
ATOM 1071 O O . GLN A 1 129 ? 18.016 -12.242 0.064 1 94.44 129 GLN A O 1
ATOM 1076 N N . GLY A 1 130 ? 19.094 -10.242 -0.244 1 95.69 130 GLY A N 1
ATOM 1077 C CA . GLY A 1 130 ? 19.234 -10.445 -1.676 1 95.69 130 GLY A CA 1
ATOM 1078 C C . GLY A 1 130 ? 18.141 -9.773 -2.486 1 95.69 130 GLY A C 1
ATOM 1079 O O . GLY A 1 130 ? 17.516 -8.828 -2.021 1 95.69 130 GLY A O 1
ATOM 1080 N N . ASP A 1 131 ? 17.984 -10.266 -3.719 1 96.69 131 ASP A N 1
ATOM 1081 C CA . ASP A 1 131 ? 17.016 -9.68 -4.633 1 96.69 131 ASP A CA 1
ATOM 1082 C C . ASP A 1 131 ? 15.719 -10.492 -4.656 1 96.69 131 ASP A C 1
ATOM 1084 O O . ASP A 1 131 ? 15.758 -11.727 -4.66 1 96.69 131 ASP A O 1
ATOM 1088 N N . ASN A 1 132 ? 14.633 -9.758 -4.594 1 98.25 132 ASN A N 1
ATOM 1089 C CA . ASN A 1 132 ? 13.312 -10.367 -4.727 1 98.25 132 ASN A CA 1
ATOM 1090 C C . ASN A 1 132 ? 12.805 -10.297 -6.16 1 98.25 132 ASN A C 1
ATOM 1092 O O . ASN A 1 132 ? 12.961 -9.273 -6.828 1 98.25 132 ASN A O 1
ATOM 1096 N N . ILE A 1 133 ? 12.242 -11.375 -6.633 1 98.38 133 ILE A N 1
ATOM 1097 C CA . ILE A 1 133 ? 11.586 -11.438 -7.934 1 98.38 133 ILE A CA 1
ATOM 1098 C C . ILE A 1 133 ? 10.172 -11.992 -7.77 1 98.38 133 ILE A C 1
ATOM 1100 O O . ILE A 1 133 ? 9.977 -13.047 -7.16 1 98.38 133 ILE A O 1
ATOM 1104 N N . ALA A 1 134 ? 9.172 -11.258 -8.281 1 98.5 134 ALA A N 1
ATOM 1105 C CA . ALA A 1 134 ? 7.793 -11.734 -8.234 1 98.5 134 ALA A CA 1
ATOM 1106 C C . ALA A 1 134 ? 7.383 -12.336 -9.578 1 98.5 134 ALA A C 1
ATOM 1108 O O . ALA A 1 134 ? 7.578 -11.719 -10.633 1 98.5 134 ALA A O 1
ATOM 1109 N N . ILE A 1 135 ? 6.883 -13.531 -9.531 1 98.69 135 ILE A N 1
ATOM 1110 C CA . ILE A 1 135 ? 6.422 -14.273 -10.695 1 98.69 135 ILE A CA 1
ATOM 1111 C C . ILE A 1 135 ? 4.949 -14.648 -10.523 1 98.69 135 ILE A C 1
ATOM 1113 O O . ILE A 1 135 ? 4.562 -15.219 -9.508 1 98.69 135 ILE A O 1
ATOM 1117 N N . GLY A 1 136 ? 4.156 -14.305 -1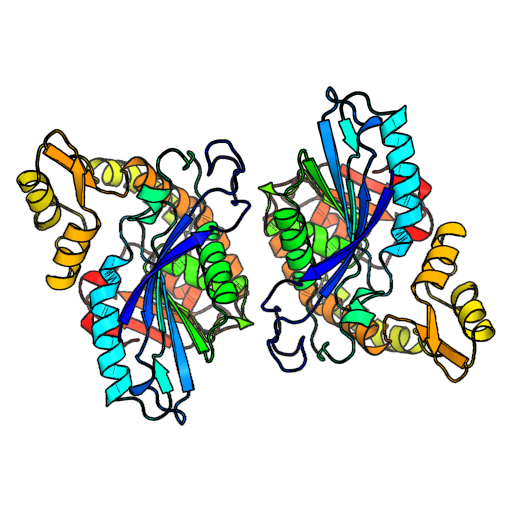1.492 1 98.44 136 GLY A N 1
ATOM 1118 C CA . GLY A 1 136 ? 2.742 -14.594 -11.352 1 98.44 136 GLY A CA 1
ATOM 1119 C C . GLY A 1 136 ? 2.072 -14.961 -12.664 1 98.44 136 GLY A C 1
ATOM 1120 O O . GLY A 1 136 ? 2.438 -14.445 -13.719 1 98.44 136 GLY A O 1
ATOM 1121 N N . HIS A 1 137 ? 1.088 -15.789 -12.617 1 98.25 137 HIS A N 1
ATOM 1122 C CA . HIS A 1 137 ? 0.291 -16.188 -13.773 1 98.25 137 HIS A CA 1
ATOM 1123 C C . HIS A 1 137 ? -1.107 -15.586 -13.711 1 98.25 137 HIS A C 1
ATOM 1125 O O . HIS A 1 137 ? -1.754 -15.602 -12.664 1 98.25 137 HIS A O 1
ATOM 1131 N N . SER A 1 138 ? -1.636 -15.031 -14.867 1 95.19 138 SER A N 1
ATOM 1132 C CA . SER A 1 138 ? -3.014 -14.57 -14.992 1 95.19 138 SER A CA 1
ATOM 1133 C C . SER A 1 138 ? -3.348 -13.523 -13.93 1 95.19 138 SER A C 1
ATOM 1135 O O . SER A 1 138 ? -2.688 -12.492 -13.844 1 95.19 138 SER A O 1
ATOM 1137 N N . MET A 1 139 ? -4.18 -13.852 -13 1 94.88 139 MET A N 1
ATOM 1138 C CA . MET A 1 139 ? -4.477 -12.977 -11.859 1 94.88 139 MET A CA 1
ATOM 1139 C C . MET A 1 139 ? -3.217 -12.688 -11.055 1 94.88 139 MET A C 1
ATOM 1141 O O . MET A 1 139 ? -2.984 -11.547 -10.648 1 94.88 139 MET A O 1
ATOM 1145 N N . GLY A 1 140 ? -2.432 -13.75 -10.844 1 97 140 GLY A N 1
ATOM 1146 C CA . GLY A 1 140 ? -1.162 -13.578 -10.164 1 97 140 GLY A CA 1
ATOM 1147 C C . GLY A 1 140 ? -0.192 -12.695 -10.922 1 97 140 GLY A C 1
ATOM 1148 O O . GLY A 1 140 ? 0.643 -12.016 -10.32 1 97 140 GLY A O 1
ATOM 1149 N N . GLY A 1 141 ? -0.285 -12.773 -12.25 1 95.44 141 GLY A N 1
ATOM 1150 C CA . GLY A 1 141 ? 0.499 -11.859 -13.062 1 95.44 141 GLY A CA 1
ATOM 1151 C C . GLY A 1 141 ? 0.135 -10.398 -12.844 1 95.44 141 GLY A C 1
ATOM 1152 O O . GLY A 1 141 ? 1.016 -9.555 -12.688 1 95.44 141 GLY A O 1
ATOM 1153 N N . PHE A 1 142 ? -1.149 -10.18 -12.883 1 93.06 142 PHE A N 1
ATOM 1154 C CA . PHE A 1 142 ? -1.621 -8.836 -12.547 1 93.06 142 PHE A CA 1
ATOM 1155 C C . PHE A 1 142 ? -1.078 -8.398 -11.195 1 93.06 142 PHE A C 1
ATOM 1157 O O . PHE A 1 142 ? -0.59 -7.273 -11.055 1 93.06 142 PHE A O 1
ATOM 1164 N N . GLN A 1 143 ? -1.16 -9.258 -10.211 1 95.81 143 GLN A N 1
ATOM 1165 C CA . GLN A 1 143 ? -0.765 -8.93 -8.844 1 95.81 143 GLN A CA 1
ATOM 1166 C C . GLN A 1 143 ? 0.734 -8.664 -8.758 1 95.81 143 GLN A C 1
ATOM 1168 O O . GLN A 1 143 ? 1.169 -7.781 -8.008 1 95.81 143 GLN A O 1
ATOM 1173 N N . SER A 1 144 ? 1.502 -9.391 -9.484 1 96.31 144 SER A N 1
ATOM 1174 C CA . SER A 1 144 ? 2.941 -9.156 -9.492 1 96.31 144 SER A CA 1
ATOM 1175 C C . SER A 1 144 ? 3.271 -7.773 -10.039 1 96.31 144 SER A C 1
ATOM 1177 O O . SER A 1 144 ? 4.098 -7.055 -9.477 1 96.31 144 SER A O 1
ATOM 1179 N N . VAL A 1 145 ? 2.611 -7.402 -11.109 1 92.69 145 VAL A N 1
ATOM 1180 C CA . VAL A 1 145 ? 2.84 -6.102 -11.727 1 92.69 145 VAL A CA 1
ATOM 1181 C C . VAL A 1 145 ? 2.361 -4.988 -10.797 1 92.69 145 VAL A C 1
ATOM 1183 O O . VAL A 1 145 ? 3.062 -3.996 -10.594 1 92.69 145 VAL A O 1
ATOM 1186 N N . TYR A 1 146 ? 1.224 -5.156 -10.258 1 92.38 146 TYR A N 1
ATOM 1187 C CA . TYR A 1 146 ? 0.676 -4.148 -9.352 1 92.38 146 TYR A CA 1
ATOM 1188 C C . TYR A 1 146 ? 1.545 -4 -8.109 1 92.38 146 TYR A C 1
ATOM 1190 O O . TYR A 1 146 ? 1.7 -2.896 -7.582 1 92.38 146 TYR A O 1
ATOM 1198 N N . ALA A 1 147 ? 2.082 -5.117 -7.625 1 95.12 147 ALA A N 1
ATOM 1199 C CA . ALA A 1 147 ? 2.998 -5.062 -6.488 1 95.12 147 ALA A CA 1
ATOM 1200 C C . ALA A 1 147 ? 4.23 -4.223 -6.816 1 95.12 147 ALA A C 1
ATOM 1202 O O . ALA A 1 147 ? 4.727 -3.48 -5.969 1 95.12 147 ALA A O 1
ATOM 1203 N N . ALA A 1 148 ? 4.707 -4.359 -8.016 1 92.56 148 ALA A N 1
ATOM 1204 C CA . ALA A 1 148 ? 5.844 -3.564 -8.469 1 92.56 148 ALA A CA 1
ATOM 1205 C C . ALA A 1 148 ? 5.516 -2.074 -8.453 1 92.56 148 ALA A C 1
ATOM 1207 O O . ALA A 1 148 ? 6.391 -1.245 -8.188 1 92.56 148 ALA A O 1
ATOM 1208 N N . PHE A 1 149 ? 4.324 -1.788 -8.766 1 89.44 149 PHE A N 1
ATOM 1209 C CA . PHE A 1 149 ? 3.855 -0.408 -8.719 1 89.44 149 PHE A CA 1
ATOM 1210 C C . PHE A 1 149 ? 3.797 0.098 -7.285 1 89.44 149 PHE A C 1
ATOM 1212 O O . PHE A 1 149 ? 4.211 1.224 -7 1 89.44 149 PHE A O 1
ATOM 1219 N N . LEU A 1 150 ? 3.355 -0.713 -6.379 1 91.62 150 LEU A N 1
ATOM 1220 C CA . LEU A 1 150 ? 3.154 -0.33 -4.988 1 91.62 150 LEU A CA 1
ATOM 1221 C C . LEU A 1 150 ? 4.488 -0.167 -4.27 1 91.62 150 LEU A C 1
ATOM 1223 O O . LEU A 1 150 ? 4.633 0.704 -3.408 1 91.62 150 LEU A O 1
ATOM 1227 N N . ALA A 1 151 ? 5.43 -1.062 -4.555 1 93.75 151 ALA A N 1
ATOM 1228 C CA . ALA A 1 151 ? 6.715 -1.108 -3.863 1 93.75 151 ALA A CA 1
ATOM 1229 C C . ALA A 1 151 ? 7.855 -1.398 -4.836 1 93.75 151 ALA A C 1
ATOM 1231 O O . ALA A 1 151 ? 8.414 -2.498 -4.84 1 93.75 151 ALA A O 1
ATOM 1232 N N . PRO A 1 152 ? 8.258 -0.393 -5.535 1 90.69 152 PRO A N 1
ATOM 1233 C CA . PRO A 1 152 ? 9.219 -0.615 -6.617 1 90.69 152 PRO A CA 1
ATOM 1234 C C . PRO A 1 152 ? 10.586 -1.049 -6.102 1 90.69 152 PRO A C 1
ATOM 1236 O O . PRO A 1 152 ? 11.344 -1.701 -6.828 1 90.69 152 PRO A O 1
ATOM 1239 N N . THR A 1 153 ? 10.961 -0.757 -4.867 1 94.25 153 THR A N 1
ATOM 1240 C CA . THR A 1 153 ? 12.289 -1.087 -4.367 1 94.25 153 THR A CA 1
ATOM 1241 C C . THR A 1 153 ? 12.312 -2.488 -3.764 1 94.25 153 THR A C 1
ATOM 1243 O O . THR A 1 153 ? 13.375 -3.008 -3.422 1 94.25 153 THR A O 1
ATOM 1246 N N . LEU A 1 154 ? 11.156 -3.098 -3.695 1 96.19 154 LEU A N 1
ATOM 1247 C CA . LEU A 1 154 ? 11.039 -4.402 -3.049 1 96.19 154 LEU A CA 1
ATOM 1248 C C . LEU A 1 154 ? 11.414 -5.52 -4.016 1 96.19 154 LEU A C 1
ATOM 1250 O O . LEU A 1 154 ? 11.867 -6.586 -3.59 1 96.19 154 LEU A O 1
ATOM 1254 N N . PHE A 1 155 ? 11.258 -5.25 -5.34 1 96.19 155 PHE A N 1
ATOM 1255 C CA . PHE A 1 155 ? 11.508 -6.281 -6.344 1 96.19 155 PHE A CA 1
ATOM 1256 C C . PHE A 1 155 ? 12.508 -5.797 -7.387 1 96.19 155 PHE A C 1
ATOM 1258 O O . PHE A 1 155 ? 12.438 -4.648 -7.832 1 96.19 155 PHE A O 1
ATOM 1265 N N . LYS A 1 156 ? 13.375 -6.652 -7.703 1 95.69 156 LYS A N 1
ATOM 1266 C CA . LYS A 1 156 ? 14.336 -6.344 -8.758 1 95.69 156 LYS A CA 1
ATOM 1267 C C . LYS A 1 156 ? 13.648 -6.266 -10.117 1 95.69 156 LYS A C 1
ATOM 1269 O O . LYS A 1 156 ? 13.922 -5.359 -10.906 1 95.69 156 LYS A O 1
ATOM 1274 N N . PHE A 1 157 ? 12.836 -7.121 -10.438 1 95.56 157 PHE A N 1
ATOM 1275 C CA . PHE A 1 157 ? 11.922 -7.148 -11.57 1 95.56 157 PHE A CA 1
ATOM 1276 C C . PHE A 1 157 ? 10.789 -8.133 -11.328 1 95.56 157 PHE A C 1
ATOM 1278 O O . PHE A 1 157 ? 10.781 -8.844 -10.32 1 95.56 157 PHE A O 1
ATOM 1285 N N . VAL A 1 158 ? 9.758 -8.117 -12.203 1 96.44 158 VAL A N 1
ATOM 1286 C CA . VAL A 1 158 ? 8.641 -9.039 -12.086 1 96.44 158 VAL A CA 1
ATOM 1287 C C . VAL A 1 158 ? 8.438 -9.797 -13.398 1 96.44 158 VAL A C 1
ATOM 1289 O O . VAL A 1 158 ? 8.867 -9.328 -14.453 1 96.44 158 VAL A O 1
ATOM 1292 N N . VAL A 1 159 ? 7.859 -10.984 -13.305 1 97.56 159 VAL A N 1
ATOM 1293 C CA . VAL A 1 159 ? 7.637 -11.836 -14.461 1 97.56 159 VAL A CA 1
ATOM 1294 C C . VAL A 1 159 ? 6.156 -12.211 -14.547 1 97.56 159 VAL A C 1
ATOM 1296 O O . VAL A 1 159 ? 5.758 -13.297 -14.133 1 97.56 159 VAL A O 1
ATOM 1299 N N . PRO A 1 160 ? 5.395 -11.375 -15.148 1 96.06 160 PRO A N 1
ATOM 1300 C CA . PRO A 1 160 ? 4 -11.742 -15.398 1 96.06 160 PRO A CA 1
ATOM 1301 C C . PRO A 1 160 ? 3.852 -12.742 -16.547 1 96.06 160 PRO A C 1
ATOM 1303 O O . PRO A 1 160 ? 4.312 -12.477 -17.656 1 96.06 160 PRO A O 1
ATOM 1306 N N . ILE A 1 161 ? 3.234 -13.836 -16.234 1 97.94 161 ILE A N 1
ATOM 1307 C CA . ILE A 1 161 ? 2.955 -14.883 -17.219 1 97.94 161 ILE A CA 1
ATOM 1308 C C . ILE A 1 161 ? 1.474 -14.867 -17.578 1 97.94 161 ILE A C 1
ATOM 1310 O O . ILE A 1 161 ? 0.614 -15.148 -16.75 1 97.94 161 ILE A O 1
ATOM 1314 N N . GLU A 1 162 ? 1.191 -14.516 -18.844 1 95.44 162 GLU A N 1
ATOM 1315 C CA . GLU A 1 162 ? -0.191 -14.391 -19.297 1 95.44 162 GLU A CA 1
ATOM 1316 C C . GLU A 1 162 ? -1.017 -13.547 -18.344 1 95.44 162 GLU A C 1
ATOM 1318 O O . GLU A 1 162 ? -2.111 -13.938 -17.938 1 95.44 162 GLU A O 1
ATOM 1323 N N . ALA A 1 163 ? -0.406 -12.461 -17.969 1 92.75 163 ALA A N 1
ATOM 1324 C CA . ALA A 1 163 ? -1.061 -11.57 -17.016 1 92.75 163 ALA A CA 1
ATOM 1325 C C . ALA A 1 163 ? -2.264 -10.883 -17.641 1 92.75 163 ALA A C 1
ATOM 1327 O O . ALA A 1 163 ? -2.203 -10.445 -18.797 1 92.75 163 ALA A O 1
ATOM 1328 N N . VAL A 1 164 ? -3.309 -10.789 -16.938 1 88.94 164 VAL A N 1
ATOM 1329 C CA . VAL A 1 164 ? -4.477 -10.039 -17.391 1 88.94 164 VAL A CA 1
ATOM 1330 C C . VAL A 1 164 ? -4.355 -8.578 -16.953 1 88.94 164 VAL A C 1
ATOM 1332 O O . VAL A 1 164 ? -4.641 -8.234 -15.805 1 88.94 164 VAL A O 1
ATOM 1335 N N . LEU A 1 165 ? -3.922 -7.664 -17.891 1 81.88 165 LEU A N 1
ATOM 1336 C CA . LEU A 1 165 ? -3.561 -6.297 -17.531 1 81.88 165 LEU A CA 1
ATOM 1337 C C . LEU A 1 165 ? -4.426 -5.289 -18.266 1 81.88 165 LEU A C 1
ATOM 1339 O O . LEU A 1 165 ? -4.375 -4.09 -18 1 81.88 165 LEU A O 1
ATOM 1343 N N . ASN A 1 166 ? -5.062 -5.645 -19.297 1 71.62 166 ASN A N 1
ATOM 1344 C CA . ASN A 1 166 ? -5.863 -4.68 -20.031 1 71.62 166 ASN A CA 1
ATOM 1345 C C . ASN A 1 166 ? -7.145 -5.316 -20.578 1 71.62 166 ASN A C 1
ATOM 1347 O O . ASN A 1 166 ? -7.156 -6.496 -20.922 1 71.62 166 ASN A O 1
ATOM 1351 N N . GLN A 1 167 ? -8.117 -4.461 -20.375 1 65.25 167 GLN A N 1
ATOM 1352 C CA . GLN A 1 167 ? -9.297 -4.914 -21.109 1 65.25 167 GLN A CA 1
ATOM 1353 C C . GLN A 1 167 ? -9.984 -3.754 -21.828 1 65.25 167 GLN A C 1
ATOM 1355 O O . GLN A 1 167 ? -10.414 -2.793 -21.188 1 65.25 167 GLN A O 1
ATOM 1360 N N . SER A 1 168 ? -9.789 -3.742 -23 1 67.31 168 SER A N 1
ATOM 1361 C CA . SER A 1 168 ? -10.602 -2.836 -23.812 1 67.31 168 SER A CA 1
ATOM 1362 C C . SER A 1 168 ? -12.094 -3.021 -23.516 1 67.31 168 SER A C 1
ATOM 1364 O O . SER A 1 168 ? -12.477 -3.953 -22.812 1 67.31 168 SER A O 1
ATOM 1366 N N . GLU A 1 169 ? -12.812 -2.008 -23.844 1 70.06 169 GLU A N 1
ATOM 1367 C CA . GLU A 1 169 ? -14.258 -2.146 -23.703 1 70.06 169 GLU A CA 1
ATOM 1368 C C . GLU A 1 169 ? -14.75 -3.432 -24.359 1 70.06 169 GLU A C 1
ATOM 1370 O O . GLU A 1 169 ? -15.641 -4.105 -23.828 1 70.06 169 GLU A O 1
ATOM 1375 N N . ASN A 1 170 ? -14.195 -3.777 -25.469 1 70.19 170 ASN A N 1
ATOM 1376 C CA . ASN A 1 170 ? -14.578 -4.996 -26.188 1 70.19 170 ASN A CA 1
ATOM 1377 C C . ASN A 1 170 ? -14.203 -6.246 -25.391 1 70.19 170 ASN A C 1
ATOM 1379 O O . ASN A 1 170 ? -14.969 -7.211 -25.344 1 70.19 170 ASN A O 1
ATOM 1383 N N . SER A 1 171 ? -13.109 -6.156 -24.781 1 70.31 171 SER A N 1
ATOM 1384 C CA . SER A 1 171 ? -12.664 -7.281 -23.969 1 70.31 171 SER A CA 1
ATOM 1385 C C . SER A 1 171 ? -13.57 -7.473 -22.75 1 70.31 171 SER A C 1
ATOM 1387 O O . SER A 1 171 ? -13.875 -8.609 -22.375 1 70.31 171 SER A O 1
ATOM 1389 N N . ARG A 1 172 ? -14.023 -6.371 -22.25 1 73.62 172 ARG A N 1
ATOM 1390 C CA . ARG A 1 172 ? -14.922 -6.445 -21.094 1 73.62 172 ARG A CA 1
ATOM 1391 C C . ARG A 1 172 ? -16.234 -7.109 -21.484 1 73.62 172 ARG A C 1
ATOM 1393 O O . ARG A 1 172 ? -16.781 -7.918 -20.719 1 73.62 172 ARG A O 1
ATOM 1400 N N . LYS A 1 173 ? -16.75 -6.781 -22.641 1 75 173 LYS A N 1
ATOM 1401 C CA . LYS A 1 173 ? -17.969 -7.391 -23.141 1 75 173 LYS A CA 1
ATOM 1402 C C . LYS A 1 173 ? -17.781 -8.883 -23.391 1 75 173 LYS A C 1
ATOM 1404 O O . LYS A 1 173 ? -18.656 -9.688 -23.062 1 75 173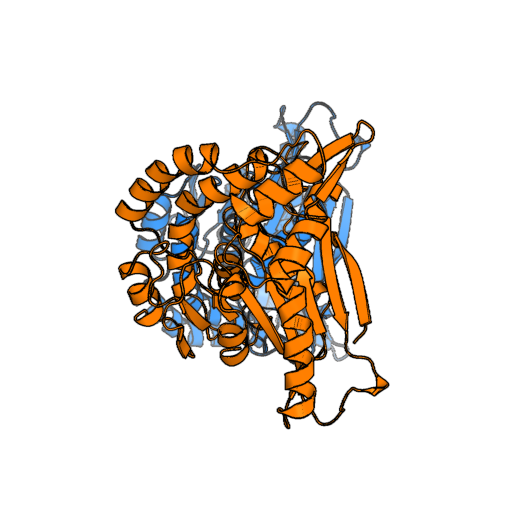 LYS A O 1
ATOM 1409 N N . ARG A 1 174 ? -16.703 -9.242 -23.938 1 73.38 174 ARG A N 1
ATOM 1410 C CA . ARG A 1 174 ? -16.375 -10.641 -24.203 1 73.38 174 ARG A CA 1
ATOM 1411 C C . ARG A 1 174 ? -16.266 -11.43 -22.906 1 73.38 174 ARG A C 1
ATOM 1413 O O . ARG A 1 174 ? -16.766 -12.555 -22.812 1 73.38 174 ARG A O 1
ATOM 1420 N N . PHE A 1 175 ? -15.688 -10.789 -22.031 1 75.81 175 PHE A N 1
ATOM 1421 C CA . PHE A 1 175 ? -15.492 -11.469 -20.75 1 75.81 175 PHE A CA 1
ATOM 1422 C C . PHE A 1 175 ? -16.828 -11.688 -20.047 1 75.81 175 PHE A C 1
ATOM 1424 O O . PHE A 1 175 ? -17.062 -12.75 -19.469 1 75.81 175 PHE A O 1
ATOM 1431 N N . LYS A 1 176 ? -17.656 -10.695 -20.094 1 77.31 176 LYS A N 1
ATOM 1432 C CA . LYS A 1 176 ? -18.984 -10.844 -19.516 1 77.31 176 LYS A CA 1
ATOM 1433 C C . LYS A 1 176 ? -19.734 -12.008 -20.141 1 77.31 176 LYS A C 1
ATOM 1435 O O . LYS A 1 176 ? -20.469 -12.727 -19.469 1 77.31 176 LYS A O 1
ATOM 1440 N N . GLY A 1 177 ? -19.5 -12.18 -21.375 1 79.94 177 GLY A N 1
ATOM 1441 C CA . GLY A 1 177 ? -20.156 -13.266 -22.094 1 79.94 177 GLY A CA 1
ATOM 1442 C C . GLY A 1 177 ? -19.625 -14.633 -21.719 1 79.94 177 GLY A C 1
ATOM 1443 O O . GLY A 1 177 ? -20.297 -15.641 -21.906 1 79.94 177 GLY A O 1
ATOM 1444 N N . LEU A 1 178 ? -18.422 -14.656 -21.188 1 82 178 LEU A N 1
ATOM 1445 C CA . LEU A 1 178 ? -17.781 -15.914 -20.844 1 82 178 LEU A CA 1
ATOM 1446 C C . LEU A 1 178 ? -18.203 -16.375 -19.453 1 82 178 LEU A C 1
ATOM 1448 O O . LEU A 1 178 ? -18.078 -17.562 -19.125 1 82 178 LEU A O 1
ATOM 1452 N N . LEU A 1 179 ? -18.734 -15.531 -18.594 1 86.25 179 LEU A N 1
ATOM 1453 C CA . LEU A 1 179 ? -18.969 -15.812 -17.188 1 86.25 179 LEU A CA 1
ATOM 1454 C C . LEU A 1 179 ? -20 -16.922 -17.016 1 86.25 179 LEU A C 1
ATOM 1456 O O . LEU A 1 179 ? -19.797 -17.844 -16.219 1 86.25 179 LEU A O 1
ATOM 1460 N N . PRO A 1 180 ? -21.062 -16.922 -17.812 1 87.94 180 PRO A N 1
ATOM 1461 C CA . PRO A 1 180 ? -22.016 -18.031 -17.688 1 87.94 180 PRO A CA 1
ATOM 1462 C C . PRO A 1 180 ? -21.391 -19.375 -18.047 1 87.94 180 PRO A C 1
ATOM 1464 O O . PRO A 1 180 ? -21.688 -20.391 -17.406 1 87.94 180 PRO A O 1
ATOM 1467 N N . ALA A 1 181 ? -20.625 -19.375 -19.078 1 86.75 181 ALA A N 1
ATOM 1468 C CA . ALA A 1 181 ? -19.953 -20.609 -19.484 1 86.75 181 ALA A CA 1
ATOM 1469 C C . ALA A 1 181 ? -19.016 -21.094 -18.375 1 86.75 181 ALA A C 1
ATOM 1471 O O . ALA A 1 181 ? -18.953 -22.281 -18.094 1 86.75 181 ALA A O 1
ATOM 1472 N N . LEU A 1 182 ? -18.266 -20.203 -17.797 1 88.94 182 LEU A N 1
ATOM 1473 C CA . LEU A 1 182 ? -17.391 -20.547 -16.688 1 88.94 182 LEU A CA 1
ATOM 1474 C C . LEU A 1 182 ? -18.172 -21.141 -15.531 1 88.94 182 LEU A C 1
ATOM 1476 O O . LEU A 1 182 ? -17.781 -22.156 -14.953 1 88.94 182 LEU A O 1
ATOM 1480 N N . ASN A 1 183 ? -19.219 -20.484 -15.266 1 91.19 183 ASN A N 1
ATOM 1481 C CA . ASN A 1 183 ? -20.062 -20.969 -14.18 1 91.19 183 ASN A CA 1
ATOM 1482 C C . ASN A 1 183 ? -20.547 -22.391 -14.414 1 91.19 183 ASN A C 1
ATOM 1484 O O . ASN A 1 183 ? -20.688 -23.172 -13.469 1 91.19 183 ASN A O 1
ATOM 1488 N N . LYS A 1 184 ? -20.781 -22.719 -15.625 1 90.31 184 LYS A N 1
ATOM 1489 C CA . LYS A 1 184 ? -21.266 -24.047 -15.984 1 90.31 184 LYS A CA 1
ATOM 1490 C C . LYS A 1 184 ? -20.156 -25.094 -15.883 1 90.31 184 LYS A C 1
ATOM 1492 O O . LYS A 1 184 ? -20.406 -26.219 -15.461 1 90.31 184 LYS A O 1
ATOM 1497 N N . VAL A 1 185 ? -19.031 -24.703 -16.219 1 89.75 185 VAL A N 1
ATOM 1498 C CA . VAL A 1 185 ? -17.953 -25.672 -16.328 1 89.75 185 VAL A CA 1
ATOM 1499 C C . VAL A 1 185 ? -17.281 -25.875 -14.977 1 89.75 185 VAL A C 1
ATOM 1501 O O . VAL A 1 185 ? -16.797 -26.953 -14.672 1 89.75 185 VAL A O 1
ATOM 1504 N N . ILE A 1 186 ? -17.234 -24.891 -14.156 1 94.88 186 ILE A N 1
ATOM 1505 C CA . ILE A 1 186 ? -16.578 -24.984 -12.852 1 94.88 186 ILE A CA 1
ATOM 1506 C C . ILE A 1 186 ? -17.422 -25.875 -11.93 1 94.88 186 ILE A C 1
ATOM 1508 O O . ILE A 1 186 ? -18.578 -25.562 -11.641 1 94.88 186 ILE A O 1
ATOM 1512 N N . THR A 1 187 ? -16.828 -26.938 -11.539 1 96.94 187 THR A N 1
ATOM 1513 C CA . THR A 1 187 ? -17.422 -27.891 -10.602 1 96.94 187 THR A CA 1
ATOM 1514 C C . THR A 1 187 ? -16.531 -28.094 -9.383 1 96.94 187 THR A C 1
ATOM 1516 O O . THR A 1 187 ? -15.352 -28.406 -9.523 1 96.94 187 THR A O 1
ATOM 1519 N N . THR A 1 188 ? -17.156 -27.906 -8.188 1 97.75 188 THR A N 1
ATOM 1520 C CA . THR A 1 188 ? -16.328 -27.906 -6.988 1 97.75 188 THR A CA 1
ATOM 1521 C C . THR A 1 188 ? -16.859 -28.906 -5.969 1 97.75 188 THR A C 1
ATOM 1523 O O . THR A 1 188 ? -16.281 -29.078 -4.891 1 97.75 188 THR A O 1
ATOM 1526 N N . GLU A 1 189 ? -17.984 -29.562 -6.23 1 98.12 189 GLU A N 1
ATOM 1527 C CA . GLU A 1 189 ? -18.594 -30.516 -5.32 1 98.12 189 GLU A CA 1
ATOM 1528 C C . GLU A 1 189 ? -18.781 -31.875 -5.996 1 98.12 189 GLU A C 1
ATOM 1530 O O . GLU A 1 189 ? -19.25 -31.969 -7.133 1 98.12 189 GLU A O 1
ATOM 1535 N N . PHE A 1 190 ? -18.375 -32.938 -5.18 1 98.62 190 PHE A N 1
ATOM 1536 C CA . PHE A 1 190 ? -18.375 -34.281 -5.738 1 98.62 190 PHE A CA 1
ATOM 1537 C C . PHE A 1 190 ? -18.891 -35.281 -4.723 1 98.62 190 PHE A C 1
ATOM 1539 O O . PHE A 1 190 ? -18.75 -35.094 -3.514 1 98.62 190 PHE A O 1
ATOM 1546 N N . ARG A 1 191 ? -19.516 -36.469 -5.203 1 97.5 191 ARG A N 1
ATOM 1547 C CA . ARG A 1 191 ? -20.109 -37.5 -4.355 1 97.5 191 ARG A CA 1
ATOM 1548 C C . ARG A 1 191 ? -19.031 -38.312 -3.627 1 97.5 191 ARG A C 1
ATOM 1550 O O . ARG A 1 191 ? -19.281 -38.844 -2.547 1 97.5 191 ARG A O 1
ATOM 1557 N N . ASN A 1 192 ? -17.859 -38.312 -4.312 1 98.06 192 ASN A N 1
ATOM 1558 C CA . ASN A 1 192 ? -16.75 -39.062 -3.736 1 98.06 192 ASN A CA 1
ATOM 1559 C C . ASN A 1 192 ? -15.43 -38.75 -4.418 1 98.06 192 ASN A C 1
ATOM 1561 O O . ASN A 1 192 ? -15.391 -37.938 -5.352 1 98.06 192 ASN A O 1
ATOM 1565 N N . GLU A 1 193 ? -14.375 -39.406 -3.906 1 98.19 193 GLU A N 1
ATOM 1566 C CA . GLU A 1 193 ? -13.031 -39.125 -4.395 1 98.19 193 GLU A CA 1
ATOM 1567 C C . GLU A 1 193 ? -12.867 -39.562 -5.852 1 98.19 193 GLU A C 1
ATOM 1569 O O . GLU A 1 193 ? -12.156 -38.906 -6.617 1 98.19 193 GLU A O 1
ATOM 1574 N N . VAL A 1 194 ? -13.492 -40.594 -6.23 1 98.25 194 VAL A N 1
ATOM 1575 C CA . VAL A 1 194 ? -13.383 -41.094 -7.598 1 98.25 194 VAL A CA 1
ATOM 1576 C C . VAL A 1 194 ? -13.969 -40.094 -8.57 1 98.25 194 VAL A C 1
ATOM 1578 O O . VAL A 1 194 ? -13.359 -39.781 -9.602 1 98.25 194 VAL A O 1
ATOM 1581 N N . GLU A 1 195 ? -15.125 -39.594 -8.242 1 98.5 195 GLU A N 1
ATOM 1582 C CA . GLU A 1 195 ? -15.758 -38.562 -9.062 1 98.5 195 GLU A CA 1
ATOM 1583 C C . GLU A 1 195 ? -14.898 -37.312 -9.148 1 98.5 195 GLU A C 1
ATOM 1585 O O . GLU A 1 195 ? -14.727 -36.719 -10.219 1 98.5 195 GLU A O 1
ATOM 1590 N N . TYR A 1 196 ? -14.391 -36.875 -8.031 1 98.44 196 TYR A N 1
ATOM 1591 C CA . TYR A 1 196 ? -13.523 -35.719 -7.961 1 98.44 196 TYR A CA 1
ATOM 1592 C C . TYR A 1 196 ? -12.305 -35.875 -8.867 1 98.44 196 TYR A C 1
ATOM 1594 O O . TYR A 1 196 ? -12.031 -35.031 -9.711 1 98.44 196 TYR A O 1
ATOM 1602 N N . GLU A 1 197 ? -11.633 -37 -8.703 1 98.38 197 GLU A N 1
ATOM 1603 C CA . GLU A 1 197 ? -10.414 -37.25 -9.469 1 98.38 197 GLU A CA 1
ATOM 1604 C C . GLU A 1 197 ? -10.703 -37.344 -10.961 1 98.38 197 GLU A C 1
ATOM 1606 O O . GLU A 1 197 ? -9.945 -36.812 -11.781 1 98.38 197 GLU A O 1
ATOM 1611 N N . THR A 1 198 ? -11.773 -38.031 -11.289 1 98.19 198 THR A N 1
ATOM 1612 C CA . THR A 1 198 ? -12.156 -38.156 -12.688 1 98.19 198 THR A CA 1
ATOM 1613 C C . THR A 1 198 ? -12.438 -36.812 -13.32 1 98.19 198 THR A C 1
ATOM 1615 O O . THR A 1 198 ? -11.961 -36.531 -14.422 1 98.19 198 THR A O 1
ATOM 1618 N N . PHE A 1 199 ? -13.195 -36.031 -12.633 1 98.06 199 PHE A N 1
ATOM 1619 C CA . PHE A 1 199 ? -13.508 -34.719 -13.148 1 98.06 199 PHE A CA 1
ATOM 1620 C C . PHE A 1 199 ? -12.242 -33.906 -13.344 1 98.06 199 PHE A C 1
ATOM 1622 O O . PHE A 1 199 ? -12.031 -33.312 -14.398 1 98.06 199 PHE A O 1
ATOM 1629 N N . MET A 1 200 ? -11.383 -33.875 -12.336 1 97.75 200 MET A N 1
ATOM 1630 C CA . MET A 1 200 ? -10.18 -33.031 -12.375 1 97.75 200 MET A CA 1
ATOM 1631 C C . MET A 1 200 ? -9.25 -33.469 -13.5 1 97.75 200 MET A C 1
ATOM 1633 O O . MET A 1 200 ? -8.648 -32.625 -14.18 1 97.75 200 MET A O 1
ATOM 1637 N N . LYS A 1 201 ? -9.195 -34.75 -13.727 1 97.56 201 LYS A N 1
ATOM 1638 C CA . LYS A 1 201 ? -8.242 -35.281 -14.695 1 97.56 201 LYS A CA 1
ATOM 1639 C C . LYS A 1 201 ? -8.812 -35.25 -16.109 1 97.56 201 LYS A C 1
ATOM 1641 O O . LYS A 1 201 ? -8.062 -35.156 -17.078 1 97.56 201 LYS A O 1
ATOM 1646 N N . LYS A 1 202 ? -10.164 -35.25 -16.25 1 96.88 202 LYS A N 1
ATOM 1647 C CA . LYS A 1 202 ? -10.703 -35.469 -17.594 1 96.88 202 LYS A CA 1
ATOM 1648 C C . LYS A 1 202 ? -11.586 -34.312 -18.047 1 96.88 202 LYS A C 1
ATOM 1650 O O . LYS A 1 202 ? -11.828 -34.156 -19.25 1 96.88 202 LYS A O 1
ATOM 1655 N N . LYS A 1 203 ? -12.086 -33.531 -17.156 1 95.38 203 LYS A N 1
ATOM 1656 C CA . LYS A 1 203 ? -13.125 -32.594 -17.547 1 95.38 203 LYS A CA 1
ATOM 1657 C C . LYS A 1 203 ? -12.781 -31.172 -17.109 1 95.38 203 LYS A C 1
ATOM 1659 O O . LYS A 1 203 ? -13.359 -30.203 -17.594 1 95.38 203 LYS A O 1
ATOM 1664 N N . SER A 1 204 ? -11.906 -31.047 -16.156 1 94.19 204 SER A N 1
ATOM 1665 C CA . SER A 1 204 ? -11.602 -29.719 -15.633 1 94.19 204 SER A CA 1
ATOM 1666 C C . SER A 1 204 ? -10.82 -28.891 -16.641 1 94.19 204 SER A C 1
ATOM 1668 O O . SER A 1 204 ? -10.406 -29.391 -17.688 1 94.19 204 SER A O 1
ATOM 1670 N N . PHE A 1 205 ? -10.547 -27.578 -16.312 1 91.75 205 PHE A N 1
ATOM 1671 C CA . PHE A 1 205 ? -9.773 -26.656 -17.125 1 91.75 205 PHE A CA 1
ATOM 1672 C C . PHE A 1 205 ? -8.312 -27.078 -17.188 1 91.75 205 PHE A C 1
ATOM 1674 O O . PHE A 1 205 ? -7.555 -26.609 -18.047 1 91.75 205 PHE A O 1
ATOM 1681 N N . TYR A 1 206 ? -7.922 -28.031 -16.328 1 96 206 TYR A N 1
ATOM 1682 C CA . TYR A 1 206 ? -6.504 -28.234 -16.062 1 96 206 TYR A CA 1
ATOM 1683 C C . TYR A 1 206 ? -6.035 -29.562 -16.656 1 96 206 TYR A C 1
ATOM 1685 O O . TYR A 1 206 ? -4.922 -30.016 -16.391 1 96 206 TYR A O 1
ATOM 1693 N N . THR A 1 207 ? -6.883 -30.172 -17.469 1 96.19 207 THR A N 1
ATOM 1694 C CA . THR A 1 207 ? -6.602 -31.5 -18 1 96.19 207 THR A CA 1
ATOM 1695 C C . THR A 1 207 ? -5.324 -31.484 -18.844 1 96.19 207 THR A C 1
ATOM 1697 O O . THR A 1 207 ? -4.664 -32.531 -18.984 1 96.19 207 THR A O 1
ATOM 1700 N N . GLY A 1 208 ? -4.922 -30.359 -19.375 1 97 208 GLY A N 1
ATOM 1701 C CA . GLY A 1 208 ? -3.746 -30.25 -20.219 1 97 208 GLY A CA 1
ATOM 1702 C C . GLY A 1 208 ? -2.473 -29.984 -19.438 1 97 208 GLY A C 1
ATOM 1703 O O . GLY A 1 208 ? -1.388 -29.906 -20.016 1 97 208 GLY A O 1
ATOM 1704 N N . PHE A 1 209 ? -2.553 -29.906 -18.141 1 98.31 209 PHE A N 1
ATOM 1705 C CA . PHE A 1 209 ? -1.387 -29.641 -17.312 1 98.31 209 PHE A CA 1
ATOM 1706 C C . PHE A 1 209 ? -0.398 -30.797 -17.359 1 98.31 209 PHE A C 1
ATOM 1708 O O . PHE A 1 209 ? -0.789 -31.938 -17.594 1 98.31 209 PHE A O 1
ATOM 1715 N N . ASN A 1 210 ? 0.886 -30.438 -17.203 1 98.44 210 ASN A N 1
ATOM 1716 C CA . ASN A 1 210 ? 1.88 -31.453 -16.875 1 98.44 210 ASN A CA 1
ATOM 1717 C C . ASN A 1 210 ? 1.373 -32.406 -15.797 1 98.44 210 ASN A C 1
ATOM 1719 O O . ASN A 1 210 ? 0.765 -31.969 -14.82 1 98.44 210 ASN A O 1
ATOM 1723 N N . LYS A 1 211 ? 1.652 -33.656 -15.969 1 98.25 211 LYS A N 1
ATOM 1724 C CA . LYS A 1 211 ? 1.083 -34.688 -15.109 1 98.25 211 LYS A CA 1
ATOM 1725 C C . LYS A 1 211 ? 1.447 -34.469 -13.641 1 98.25 211 LYS A C 1
ATOM 1727 O O . LYS A 1 211 ? 0.6 -34.594 -12.758 1 98.25 211 LYS A O 1
ATOM 1732 N N . GLU A 1 212 ? 2.674 -34.188 -13.352 1 98.5 212 GLU A N 1
ATOM 1733 C CA . GLU A 1 212 ? 3.119 -33.969 -11.984 1 98.5 212 GLU A CA 1
ATOM 1734 C C . GLU A 1 212 ? 2.424 -32.75 -11.375 1 98.5 212 GLU A C 1
ATOM 1736 O O . GLU A 1 212 ? 1.998 -32.781 -10.219 1 98.5 212 GLU A O 1
ATOM 1741 N N . ILE A 1 213 ? 2.303 -31.703 -12.156 1 98.69 213 ILE A N 1
ATOM 1742 C CA . ILE A 1 213 ? 1.633 -30.484 -11.695 1 98.69 213 ILE A CA 1
ATOM 1743 C C . ILE A 1 213 ? 0.16 -30.781 -11.43 1 98.69 213 ILE A C 1
ATOM 1745 O O . ILE A 1 213 ? -0.38 -30.375 -10.391 1 98.69 213 ILE A O 1
ATOM 1749 N N . LEU A 1 214 ? -0.467 -31.438 -12.359 1 98.56 214 LEU A N 1
ATOM 1750 C CA . LEU A 1 214 ? -1.881 -31.766 -12.211 1 98.56 214 LEU A CA 1
ATOM 1751 C C . LEU A 1 214 ? -2.115 -32.625 -10.969 1 98.56 214 LEU A C 1
ATOM 1753 O O . LEU A 1 214 ? -3.049 -32.375 -10.203 1 98.56 214 LEU A O 1
ATOM 1757 N N . ASP A 1 215 ? -1.279 -33.625 -10.789 1 98.44 215 ASP A N 1
ATOM 1758 C CA . ASP A 1 215 ? -1.414 -34.5 -9.625 1 98.44 215 ASP A CA 1
ATOM 1759 C C . ASP A 1 215 ? -1.275 -33.719 -8.32 1 98.44 215 ASP A C 1
ATOM 1761 O O . ASP A 1 215 ? -2.055 -33.906 -7.387 1 98.44 215 ASP A O 1
ATOM 1765 N N . ASP A 1 216 ? -0.282 -32.844 -8.242 1 98.31 216 ASP A N 1
ATOM 1766 C CA . ASP A 1 216 ? -0.085 -32.031 -7.059 1 98.31 216 ASP A CA 1
ATOM 1767 C C . ASP A 1 216 ? -1.288 -31.109 -6.824 1 98.31 216 ASP A C 1
ATOM 1769 O O . ASP A 1 216 ? -1.721 -30.922 -5.684 1 98.31 216 ASP A O 1
ATOM 1773 N N . PHE A 1 217 ? -1.762 -30.547 -7.875 1 98.44 217 PHE A N 1
ATOM 1774 C CA . PHE A 1 217 ? -2.906 -29.641 -7.793 1 98.44 217 PHE A CA 1
ATOM 1775 C C . PHE A 1 217 ? -4.137 -30.375 -7.281 1 98.44 217 PHE A C 1
ATOM 1777 O O . PHE A 1 217 ? -4.844 -29.891 -6.398 1 98.44 217 PHE A O 1
ATOM 1784 N N . ILE A 1 218 ? -4.383 -31.531 -7.875 1 98.31 218 ILE A N 1
ATOM 1785 C CA . ILE A 1 218 ? -5.531 -32.344 -7.5 1 98.31 218 ILE A CA 1
ATOM 1786 C C . ILE A 1 218 ? -5.453 -32.688 -6.02 1 98.31 218 ILE A C 1
ATOM 1788 O O . ILE A 1 218 ? -6.438 -32.562 -5.289 1 98.31 218 ILE A O 1
ATOM 1792 N N . LYS A 1 219 ? -4.32 -33.094 -5.629 1 98.19 219 LYS A N 1
ATOM 1793 C CA . LYS A 1 219 ? -4.137 -33.469 -4.227 1 98.19 219 LYS A CA 1
ATOM 1794 C C . LYS A 1 219 ? -4.309 -32.25 -3.316 1 98.19 219 LYS A C 1
ATOM 1796 O O . LYS A 1 219 ? -4.941 -32.344 -2.262 1 98.19 219 LYS A O 1
ATOM 1801 N N . ALA A 1 220 ? -3.766 -31.156 -3.684 1 98 220 ALA A N 1
ATOM 1802 C CA . ALA A 1 220 ? -3.754 -29.953 -2.854 1 98 220 ALA A CA 1
ATOM 1803 C C . ALA A 1 220 ? -5.156 -29.359 -2.715 1 98 220 ALA A C 1
ATOM 1805 O O . ALA A 1 220 ? -5.496 -28.781 -1.681 1 98 220 ALA A O 1
ATOM 1806 N N . GLU A 1 221 ? -5.98 -29.484 -3.725 1 97.75 221 GLU A N 1
ATOM 1807 C CA . GLU A 1 221 ? -7.297 -28.859 -3.754 1 97.75 221 GLU A CA 1
ATOM 1808 C C . GLU A 1 221 ? -8.344 -29.766 -3.1 1 97.75 221 GLU A C 1
ATOM 1810 O O . GLU A 1 221 ? -9.461 -29.312 -2.809 1 97.75 221 GLU A O 1
ATOM 1815 N N . LYS A 1 222 ? -8.016 -30.938 -2.873 1 98.38 222 LYS A N 1
ATOM 1816 C CA . LYS A 1 222 ? -8.984 -31.922 -2.404 1 98.38 222 LYS A CA 1
ATOM 1817 C C . LYS A 1 222 ? -9.344 -31.703 -0.939 1 98.38 222 LYS A C 1
ATOM 1819 O O . LYS A 1 222 ? -8.461 -31.594 -0.087 1 98.38 222 LYS A O 1
ATOM 1824 N N . TRP A 1 223 ? -10.555 -31.562 -0.669 1 98.25 223 TRP A N 1
ATOM 1825 C CA . TRP A 1 223 ? -11.078 -31.531 0.69 1 98.25 223 TRP A CA 1
ATOM 1826 C C . TRP A 1 223 ? -12.117 -32.625 0.902 1 98.25 223 TRP A C 1
ATOM 1828 O O . TRP A 1 223 ? -13.242 -32.531 0.408 1 98.25 223 TRP A O 1
ATOM 1838 N N . VAL A 1 224 ? -11.812 -33.625 1.643 1 98.06 224 VAL A N 1
ATOM 1839 C CA . VAL A 1 224 ? -12.703 -34.75 1.924 1 98.06 224 VAL A CA 1
ATOM 1840 C C . VAL A 1 224 ? -13.508 -34.469 3.191 1 98.06 224 VAL A C 1
ATOM 1842 O O . VAL A 1 224 ? -12.93 -34.219 4.25 1 98.06 224 VAL A O 1
ATOM 1845 N N . HIS A 1 225 ? -14.766 -34.594 3.037 1 97.69 225 HIS A N 1
ATOM 1846 C CA . HIS A 1 225 ? -15.656 -34.344 4.168 1 97.69 225 HIS A CA 1
ATOM 1847 C C . HIS A 1 225 ? -15.906 -35.625 4.965 1 97.69 225 HIS A C 1
ATOM 1849 O O . HIS A 1 225 ? -15.648 -36.719 4.473 1 97.69 225 HIS A O 1
ATOM 1855 N N . PRO A 1 226 ? -16.391 -35.469 6.176 1 97.38 226 PRO A N 1
ATOM 1856 C CA . PRO A 1 226 ? -16.641 -36.625 7.027 1 97.38 226 PRO A CA 1
ATOM 1857 C C . PRO A 1 226 ? -17.609 -37.625 6.398 1 97.38 226 PRO A C 1
ATOM 1859 O O . PRO A 1 226 ? -17.5 -38.844 6.629 1 97.38 226 PRO A O 1
ATOM 1862 N N . ASP A 1 227 ? -18.594 -37.188 5.602 1 97.75 227 ASP A N 1
ATOM 1863 C CA . ASP A 1 227 ? -19.609 -38.062 5.027 1 97.75 227 ASP A CA 1
ATOM 1864 C C . ASP A 1 227 ? -19.109 -38.719 3.742 1 97.75 227 ASP A C 1
ATOM 1866 O O . ASP A 1 227 ? -19.859 -39.406 3.064 1 97.75 227 ASP A O 1
ATOM 1870 N N . GLY A 1 228 ? -17.875 -38.375 3.387 1 97 228 GLY A N 1
ATOM 1871 C CA . GLY A 1 228 ? -17.281 -39.031 2.23 1 97 228 GLY A CA 1
ATOM 1872 C C . GLY A 1 228 ? -17.344 -38.188 0.969 1 97 228 GLY A C 1
ATOM 1873 O O . GLY A 1 228 ? -16.656 -38.469 -0.013 1 97 228 GLY A O 1
ATOM 1874 N N . THR A 1 229 ? -18.203 -37.188 0.979 1 98.38 229 THR A N 1
ATOM 1875 C CA . THR A 1 229 ? -18.25 -36.281 -0.16 1 98.38 229 THR A CA 1
ATOM 1876 C C . THR A 1 229 ? -16.953 -35.469 -0.248 1 98.38 229 THR A C 1
ATOM 1878 O O . THR A 1 229 ? -16.156 -35.438 0.694 1 98.38 229 THR A O 1
ATOM 1881 N N . VAL A 1 230 ? -16.688 -34.969 -1.481 1 98.62 230 VAL A N 1
ATOM 1882 C CA . VAL A 1 230 ? -15.453 -34.219 -1.709 1 98.62 230 VAL A CA 1
ATOM 1883 C C . VAL A 1 230 ? -15.758 -32.875 -2.326 1 98.62 230 VAL A C 1
ATOM 1885 O O . VAL A 1 230 ? -16.656 -32.75 -3.154 1 98.62 230 VAL A O 1
ATOM 1888 N N . SER A 1 231 ? -15.062 -31.891 -1.885 1 98.38 231 SER A N 1
ATOM 1889 C CA . SER A 1 231 ? -15.086 -30.594 -2.547 1 98.38 231 SER A CA 1
ATOM 1890 C C . SER A 1 231 ? -13.68 -30.047 -2.77 1 98.38 231 SER A C 1
ATOM 1892 O O . SER A 1 231 ? -12.711 -30.594 -2.225 1 98.38 231 SER A O 1
ATOM 1894 N N . THR A 1 232 ? -13.57 -29.125 -3.703 1 98.25 232 THR A N 1
ATOM 1895 C CA . THR A 1 232 ? -12.328 -28.359 -3.764 1 98.25 232 THR A CA 1
ATOM 1896 C C . THR A 1 232 ? -12.242 -27.375 -2.605 1 98.25 232 THR A C 1
ATOM 1898 O O . THR A 1 232 ? -13.266 -26.922 -2.086 1 98.25 232 THR A O 1
ATOM 1901 N N . LYS A 1 233 ? -11.078 -27.047 -2.209 1 98.25 233 LYS A N 1
ATOM 1902 C CA . LYS A 1 233 ? -10.867 -26.078 -1.144 1 98.25 233 LYS A CA 1
ATOM 1903 C C . LYS A 1 233 ? -11.297 -24.672 -1.584 1 98.25 233 LYS A C 1
ATOM 1905 O O . LYS A 1 233 ? -11.836 -23.906 -0.786 1 98.25 233 LYS A O 1
ATOM 1910 N N . THR A 1 234 ? -11.039 -24.344 -2.797 1 97.81 234 THR A N 1
ATOM 1911 C CA . THR A 1 234 ? -11.531 -23.094 -3.373 1 97.81 234 THR A CA 1
ATOM 1912 C C . THR A 1 234 ? -12.961 -23.25 -3.867 1 97.81 234 THR A C 1
ATOM 1914 O O . THR A 1 234 ? -13.219 -24 -4.816 1 97.81 234 THR A O 1
ATOM 1917 N N . SER A 1 235 ? -13.875 -22.562 -3.268 1 96.44 235 SER A N 1
ATOM 1918 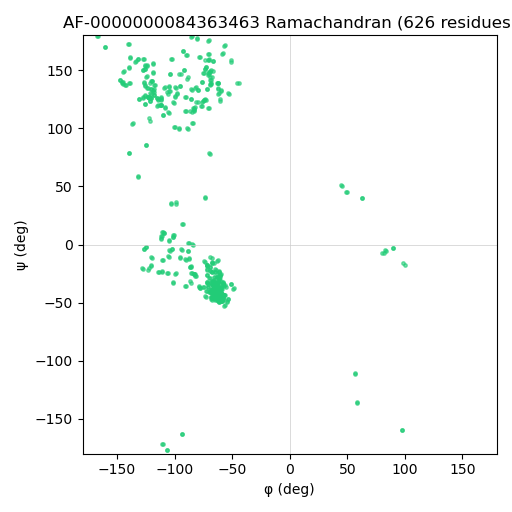C CA . SER A 1 235 ? -15.281 -22.734 -3.605 1 96.44 235 SER A CA 1
ATOM 1919 C C . SER A 1 235 ? -15.594 -22.156 -4.98 1 96.44 235 SER A C 1
ATOM 1921 O O . SER A 1 235 ? -14.859 -21.297 -5.484 1 96.44 235 SER A O 1
ATOM 1923 N N . LYS A 1 236 ? -16.688 -22.641 -5.551 1 95.94 236 LYS A N 1
ATOM 1924 C CA . LYS A 1 236 ? -17.156 -22.109 -6.832 1 95.94 236 LYS A CA 1
ATOM 1925 C C . LYS A 1 236 ? -17.438 -20.609 -6.734 1 95.94 236 LYS A C 1
ATOM 1927 O O . LYS A 1 236 ? -17.125 -19.859 -7.648 1 95.94 236 LYS A O 1
ATOM 1932 N N . GLN A 1 237 ? -18.047 -20.219 -5.66 1 94.5 237 GLN A N 1
ATOM 1933 C CA . GLN A 1 237 ? -18.375 -18.812 -5.453 1 94.5 237 GLN A CA 1
ATOM 1934 C C . GLN A 1 237 ? -17.125 -17.938 -5.492 1 94.5 237 GLN A C 1
ATOM 1936 O O . GLN A 1 237 ? -17.109 -16.906 -6.156 1 94.5 237 GLN A O 1
ATOM 1941 N N . GLN A 1 238 ? -16.109 -18.391 -4.805 1 95.06 238 GLN A N 1
ATOM 1942 C CA . GLN A 1 238 ? -14.875 -17.594 -4.738 1 95.06 238 GLN A CA 1
ATOM 1943 C C . GLN A 1 238 ? -14.156 -17.594 -6.086 1 95.06 238 GLN A C 1
ATOM 1945 O O . GLN A 1 238 ? -13.555 -16.578 -6.461 1 95.06 238 GLN A O 1
ATOM 1950 N N . GLN A 1 239 ? -14.188 -18.703 -6.797 1 94.69 239 GLN A N 1
ATOM 1951 C CA . GLN A 1 239 ? -13.602 -18.734 -8.133 1 94.69 239 GLN A CA 1
ATOM 1952 C C . GLN A 1 239 ? -14.336 -17.781 -9.07 1 94.69 239 GLN A C 1
ATOM 1954 O O . GLN A 1 239 ? -13.711 -16.969 -9.766 1 94.69 239 GLN A O 1
ATOM 1959 N N . MET A 1 240 ? -15.656 -17.797 -9.055 1 93.88 240 MET A N 1
ATOM 1960 C CA . MET A 1 240 ? -16.469 -16.953 -9.922 1 93.88 240 MET A CA 1
ATOM 1961 C C . MET A 1 240 ? -16.25 -15.477 -9.586 1 93.88 240 MET A C 1
ATOM 1963 O O . MET A 1 240 ? -16.203 -14.633 -10.477 1 93.88 240 MET A O 1
ATOM 1967 N N . LEU A 1 241 ? -16.172 -15.211 -8.312 1 92.75 241 LEU A N 1
ATOM 1968 C CA . LEU A 1 241 ? -15.867 -13.844 -7.898 1 92.75 241 LEU A CA 1
ATOM 1969 C C . LEU A 1 241 ? -14.523 -13.383 -8.453 1 92.75 241 LEU A C 1
ATOM 1971 O O . LEU A 1 241 ? -14.391 -12.242 -8.891 1 92.75 241 LEU A O 1
ATOM 1975 N N . GLY A 1 242 ? -13.555 -14.242 -8.391 1 91.62 242 GLY A N 1
ATOM 1976 C CA . GLY A 1 242 ? -12.258 -13.953 -8.977 1 91.62 242 GLY A CA 1
ATOM 1977 C C . GLY A 1 242 ? -12.336 -13.617 -10.453 1 91.62 242 GLY A C 1
ATOM 1978 O O . GLY A 1 242 ? -11.734 -12.648 -10.914 1 91.62 242 GLY A O 1
ATOM 1979 N N . TYR A 1 243 ? -13.102 -14.359 -11.188 1 90.12 243 TYR A N 1
ATOM 1980 C CA . TYR A 1 243 ? -13.25 -14.109 -12.617 1 90.12 243 TYR A CA 1
ATOM 1981 C C . TYR A 1 243 ? -14.031 -12.828 -12.867 1 90.12 243 TYR A C 1
ATOM 1983 O O . TYR A 1 243 ? -13.672 -12.031 -13.742 1 90.12 243 TYR A O 1
ATOM 1991 N N . TYR A 1 244 ? -15.023 -12.625 -12.117 1 87.12 244 TYR A N 1
ATOM 1992 C CA . TYR A 1 244 ? -15.891 -11.461 -12.297 1 87.12 244 TYR A CA 1
ATOM 1993 C C . TYR A 1 244 ? -15.102 -10.172 -12.109 1 87.12 244 TYR A C 1
ATOM 1995 O O . TYR A 1 244 ? -15.227 -9.25 -12.922 1 87.12 244 TYR A O 1
ATOM 2003 N N . VAL A 1 245 ? -14.312 -10.086 -11.141 1 86.12 245 VAL A N 1
ATOM 2004 C CA . VAL A 1 245 ? -13.594 -8.859 -10.797 1 86.12 245 VAL A CA 1
ATOM 2005 C C . VAL A 1 245 ? -12.508 -8.594 -11.836 1 86.12 245 VAL A C 1
ATOM 2007 O O . VAL A 1 245 ? -12.18 -7.441 -12.125 1 86.12 245 VAL A O 1
ATOM 2010 N N . GLY A 1 246 ? -11.961 -9.594 -12.344 1 77.31 246 GLY A N 1
ATOM 2011 C CA . GLY A 1 246 ? -10.945 -9.43 -13.375 1 77.31 246 GLY A CA 1
ATOM 2012 C C . GLY A 1 246 ? -11.391 -8.531 -14.516 1 77.31 246 GLY A C 1
ATOM 2013 O O . GLY A 1 246 ? -10.609 -7.715 -15.008 1 77.31 246 GLY A O 1
ATOM 2014 N N . GLY A 1 247 ? -12.648 -8.562 -14.859 1 69 247 GLY A N 1
ATOM 2015 C CA . GLY A 1 247 ? -13.195 -7.754 -15.938 1 69 247 GLY A CA 1
ATOM 2016 C C . GLY A 1 247 ? -13.289 -6.281 -15.586 1 69 247 GLY A C 1
ATOM 2017 O O . GLY A 1 247 ? -13.289 -5.422 -16.469 1 69 247 GLY A O 1
ATOM 2018 N N . PHE A 1 248 ? -13.242 -5.98 -14.297 1 70.44 248 PHE A N 1
ATOM 2019 C CA . PHE A 1 248 ? -13.5 -4.605 -13.883 1 70.44 248 PHE A CA 1
ATOM 2020 C C . PHE A 1 248 ? -12.211 -3.904 -13.477 1 70.44 248 PHE A C 1
ATOM 2022 O O . PHE A 1 248 ? -12.117 -2.676 -13.539 1 70.44 248 PHE A O 1
ATOM 2029 N N . ILE A 1 249 ? -11.266 -4.609 -13.102 1 72.5 249 ILE A N 1
ATOM 2030 C CA . ILE A 1 249 ? -10.109 -3.971 -12.484 1 72.5 249 ILE A CA 1
ATOM 2031 C C . ILE A 1 249 ? -9.031 -3.719 -13.539 1 72.5 249 ILE A C 1
ATOM 2033 O O . ILE A 1 249 ? -8.117 -2.922 -13.328 1 72.5 249 ILE A O 1
ATOM 2037 N N . THR A 1 250 ? -9.117 -4.195 -14.633 1 65.12 250 THR A N 1
ATOM 2038 C CA . THR A 1 250 ? -8.055 -4.215 -15.633 1 65.12 250 THR A CA 1
ATOM 2039 C C . THR A 1 250 ? -7.793 -2.811 -16.172 1 65.12 250 THR A C 1
ATOM 2041 O O . THR A 1 250 ? -6.652 -2.453 -16.453 1 65.12 250 THR A O 1
ATOM 2044 N N . PRO A 1 251 ? -8.781 -1.952 -16.188 1 65.44 251 PRO A N 1
ATOM 2045 C CA . PRO A 1 251 ? -8.414 -0.599 -16.609 1 65.44 251 PRO A CA 1
ATOM 2046 C C . PRO A 1 251 ? -7.41 0.06 -15.664 1 65.44 251 PRO A C 1
ATOM 2048 O O . PRO A 1 251 ? -6.543 0.814 -16.109 1 65.44 251 PRO A O 1
ATOM 2051 N N . ILE A 1 252 ? -7.441 -0.303 -14.5 1 69.44 252 ILE A N 1
ATOM 2052 C CA . ILE A 1 252 ? -6.52 0.249 -13.516 1 69.44 252 ILE A CA 1
ATOM 2053 C C . ILE A 1 252 ? -5.113 -0.29 -13.766 1 69.44 252 ILE A C 1
ATOM 2055 O O . ILE A 1 252 ? -4.129 0.433 -13.602 1 69.44 252 ILE A O 1
ATOM 2059 N N . ALA A 1 253 ? -5.043 -1.484 -14.25 1 70.81 253 ALA A N 1
ATOM 2060 C CA . ALA A 1 253 ? -3.752 -2.129 -14.484 1 70.81 253 ALA A CA 1
ATOM 2061 C C . ALA A 1 253 ? -2.951 -1.388 -15.547 1 70.81 253 ALA A C 1
ATOM 2063 O O . ALA A 1 253 ? -1.744 -1.188 -15.398 1 70.81 253 ALA A O 1
ATOM 2064 N N . LEU A 1 254 ? -3.627 -0.935 -16.516 1 68.88 254 LEU A N 1
ATOM 2065 C CA . LEU A 1 254 ? -2.928 -0.239 -17.594 1 68.88 254 LEU A CA 1
ATOM 2066 C C . LEU A 1 254 ? -2.373 1.096 -17.109 1 68.88 254 LEU A C 1
ATOM 2068 O O . LEU A 1 254 ? -1.249 1.468 -17.453 1 68.88 254 LEU A O 1
ATOM 2072 N N . GLU A 1 255 ? -3.129 1.692 -16.359 1 70.88 255 GLU A N 1
ATOM 2073 C CA . GLU A 1 255 ? -2.674 2.971 -15.82 1 70.88 255 GLU A CA 1
ATOM 2074 C C . GLU A 1 255 ? -1.469 2.783 -14.898 1 70.88 255 GLU A C 1
ATOM 2076 O O . GLU A 1 255 ? -0.513 3.559 -14.953 1 70.88 255 GLU A O 1
ATOM 2081 N N . VAL A 1 256 ? -1.502 1.726 -14.258 1 72.31 256 VAL A N 1
ATOM 2082 C CA . VAL A 1 256 ? -0.463 1.445 -13.273 1 72.31 256 VAL A CA 1
ATOM 2083 C C . VAL A 1 256 ? 0.808 0.979 -13.977 1 72.31 256 VAL A C 1
ATOM 2085 O O . VAL A 1 256 ? 1.916 1.345 -13.586 1 72.31 256 VAL A O 1
ATOM 2088 N N . VAL A 1 257 ? 0.61 0.246 -14.977 1 73.81 257 VAL A N 1
ATOM 2089 C CA . VAL A 1 257 ? 1.754 -0.344 -15.664 1 73.81 257 VAL A CA 1
ATOM 2090 C C . VAL A 1 257 ? 2.654 0.761 -16.219 1 73.81 257 VAL A C 1
ATOM 2092 O O . VAL A 1 257 ? 3.881 0.628 -16.219 1 73.81 257 VAL A O 1
ATOM 2095 N N . HIS A 1 258 ? 2.1 1.828 -16.547 1 75.06 258 HIS A N 1
ATOM 2096 C CA . HIS A 1 258 ? 2.854 2.941 -17.109 1 75.06 258 HIS A CA 1
ATOM 2097 C C . HIS A 1 258 ? 3.686 3.641 -16.031 1 75.06 258 HIS A C 1
ATOM 2099 O O . HIS A 1 258 ? 4.621 4.375 -16.344 1 75.06 258 HIS A O 1
ATOM 2105 N N . ASN A 1 259 ? 3.365 3.352 -14.867 1 75.88 259 ASN A N 1
ATOM 2106 C CA . ASN A 1 259 ? 4.043 4.039 -13.773 1 75.88 259 ASN A CA 1
ATOM 2107 C C . ASN A 1 259 ? 4.992 3.107 -13.023 1 75.88 259 ASN A C 1
ATOM 2109 O O . ASN A 1 259 ? 5.504 3.459 -11.961 1 75.88 259 ASN A O 1
ATOM 2113 N N . ILE A 1 260 ? 5.16 1.938 -13.633 1 81.06 260 ILE A N 1
ATOM 2114 C CA . ILE A 1 260 ? 6.09 0.993 -13.023 1 81.06 260 ILE A CA 1
ATOM 2115 C C . ILE A 1 260 ? 7.52 1.343 -13.422 1 81.06 260 ILE A C 1
ATOM 2117 O O . ILE A 1 260 ? 7.797 1.601 -14.594 1 81.06 260 ILE A O 1
ATOM 2121 N N . PHE A 1 261 ? 8.422 1.312 -12.383 1 77.81 261 PHE A N 1
ATOM 2122 C CA . PHE A 1 261 ? 9.781 1.785 -12.602 1 77.81 261 PHE A CA 1
ATOM 2123 C C . PHE A 1 261 ? 10.75 0.615 -12.703 1 77.81 261 PHE A C 1
ATOM 2125 O O . PHE A 1 261 ? 11.922 0.798 -13.055 1 77.81 261 PHE A O 1
ATOM 2132 N N . ILE A 1 262 ? 10.273 -0.556 -12.375 1 87 262 ILE A N 1
ATOM 2133 C CA . ILE A 1 262 ? 11.188 -1.693 -12.438 1 87 262 ILE A CA 1
ATOM 2134 C C . ILE A 1 262 ? 10.898 -2.514 -13.695 1 87 262 ILE A C 1
ATOM 2136 O O . ILE A 1 262 ? 9.805 -2.445 -14.25 1 87 262 ILE A O 1
ATOM 2140 N N . PRO A 1 263 ? 11.836 -3.305 -14.125 1 91.19 263 PRO A N 1
ATOM 2141 C CA . PRO A 1 263 ? 11.664 -4.078 -15.359 1 91.19 263 PRO A CA 1
ATOM 2142 C C . PRO A 1 263 ? 10.617 -5.18 -15.219 1 91.19 263 PRO A C 1
ATOM 2144 O O . PRO A 1 263 ? 10.398 -5.695 -14.125 1 91.19 263 PRO A O 1
ATOM 2147 N N . ILE A 1 264 ? 10.031 -5.402 -16.344 1 91.5 264 ILE A N 1
ATOM 2148 C CA . ILE A 1 264 ? 9.055 -6.48 -16.438 1 91.5 264 ILE A CA 1
ATOM 2149 C C . ILE A 1 264 ? 9.508 -7.48 -17.5 1 91.5 264 ILE A C 1
ATOM 2151 O O . ILE A 1 264 ? 9.969 -7.09 -18.578 1 91.5 264 ILE A O 1
ATOM 2155 N N . VAL A 1 265 ? 9.523 -8.734 -17.172 1 95.31 265 VAL A N 1
ATOM 2156 C CA . VAL A 1 265 ? 9.656 -9.805 -18.156 1 95.31 265 VAL A CA 1
ATOM 2157 C C . VAL A 1 265 ? 8.281 -10.336 -18.531 1 95.31 265 VAL A C 1
ATOM 2159 O O . VAL A 1 265 ? 7.695 -11.141 -17.797 1 95.31 265 VAL A O 1
ATOM 2162 N N . HIS A 1 266 ? 7.832 -9.867 -19.672 1 94.75 266 HIS A N 1
ATOM 2163 C CA . HIS A 1 266 ? 6.469 -10.172 -20.094 1 94.75 266 HIS A CA 1
ATOM 2164 C C . HIS A 1 266 ? 6.41 -11.5 -20.844 1 94.75 266 HIS A C 1
ATOM 2166 O O . HIS A 1 266 ? 6.945 -11.609 -21.953 1 94.75 266 HIS A O 1
ATOM 2172 N N . VAL A 1 267 ? 5.75 -12.469 -20.297 1 97.06 267 VAL A N 1
ATOM 2173 C CA . VAL A 1 267 ? 5.703 -13.812 -20.859 1 97.06 267 VAL A CA 1
ATOM 2174 C C . VAL A 1 267 ? 4.273 -14.141 -21.297 1 97.06 267 VAL A C 1
ATOM 2176 O O . VAL A 1 267 ? 3.338 -14.016 -20.5 1 97.06 267 VAL A O 1
ATOM 2179 N N . ILE A 1 268 ? 4.113 -14.547 -22.547 1 96.44 268 ILE A N 1
ATOM 2180 C CA . ILE A 1 268 ? 2.793 -14.945 -23.031 1 96.44 268 ILE A CA 1
ATOM 2181 C C . ILE A 1 268 ? 2.906 -16.25 -23.812 1 96.44 268 ILE A C 1
ATOM 2183 O O . ILE A 1 268 ? 4.004 -16.656 -24.203 1 96.44 268 ILE A O 1
ATOM 2187 N N . GLY A 1 269 ? 1.784 -16.969 -23.906 1 97.12 269 GLY A N 1
ATOM 2188 C CA . GLY A 1 269 ? 1.677 -18.031 -24.906 1 97.12 269 GLY A CA 1
ATOM 2189 C C . GLY A 1 269 ? 1.354 -17.5 -26.297 1 97.12 269 GLY A C 1
ATOM 2190 O O . GLY A 1 269 ? 0.419 -16.719 -26.469 1 97.12 269 GLY A O 1
ATOM 2191 N N . SER A 1 270 ? 2.068 -17.969 -27.266 1 96.25 270 SER A N 1
ATOM 2192 C CA . SER A 1 270 ? 1.935 -17.406 -28.609 1 96.25 270 SER A CA 1
ATOM 2193 C C . SER A 1 270 ? 0.544 -17.672 -29.188 1 96.25 270 SER A C 1
ATOM 2195 O O . SER A 1 270 ? 0.088 -16.953 -30.078 1 96.25 270 SER A O 1
ATOM 2197 N N . GLU A 1 271 ? -0.126 -18.656 -28.656 1 95.88 271 GLU A N 1
ATOM 2198 C CA . GLU A 1 271 ? -1.437 -19.016 -29.172 1 95.88 271 GLU A CA 1
ATOM 2199 C C . GLU A 1 271 ? -2.545 -18.688 -28.188 1 95.88 271 GLU A C 1
ATOM 2201 O O . GLU A 1 271 ? -3.695 -19.078 -28.375 1 95.88 271 GLU A O 1
ATOM 2206 N N . ALA A 1 272 ? -2.137 -18 -27.125 1 94.06 272 ALA A N 1
ATOM 2207 C CA . ALA A 1 272 ? -3.123 -17.672 -26.109 1 94.06 272 ALA A CA 1
ATOM 2208 C C . ALA A 1 272 ? -4.125 -16.641 -26.625 1 94.06 272 ALA A C 1
ATOM 2210 O O . ALA A 1 272 ? -3.752 -15.703 -27.328 1 94.06 272 ALA A O 1
ATOM 2211 N N . THR A 1 273 ? -5.395 -16.812 -26.234 1 87.19 273 THR A N 1
ATOM 2212 C CA . THR A 1 273 ? -6.43 -15.906 -26.719 1 87.19 273 THR A CA 1
ATOM 2213 C C . THR A 1 273 ? -7.184 -15.281 -25.547 1 87.19 273 THR A C 1
ATOM 2215 O O . THR A 1 273 ? -8.109 -14.484 -25.75 1 87.19 273 THR A O 1
ATOM 2218 N N . TRP A 1 274 ? -6.816 -15.688 -24.375 1 85.94 274 TRP A N 1
ATOM 2219 C CA . TRP A 1 274 ? -7.504 -15.117 -23.219 1 85.94 274 TRP A CA 1
ATOM 2220 C C . TRP A 1 274 ? -7.348 -13.602 -23.172 1 85.94 274 TRP A C 1
ATOM 2222 O O . TRP A 1 274 ? -8.312 -12.883 -22.938 1 85.94 274 TRP A O 1
ATOM 2232 N N . ASN A 1 275 ? -6.082 -13.109 -23.344 1 85.12 275 ASN A N 1
ATOM 2233 C CA . ASN A 1 275 ? -5.797 -11.68 -23.469 1 85.12 275 ASN A CA 1
ATOM 2234 C C . ASN A 1 275 ? -5.867 -11.219 -24.922 1 85.12 275 ASN A C 1
ATOM 2236 O O . ASN A 1 275 ? -5.422 -11.93 -25.828 1 85.12 275 ASN A O 1
ATOM 2240 N N . GLU A 1 276 ? -6.359 -10.078 -25.078 1 82.25 276 GLU A N 1
ATOM 2241 C CA . GLU A 1 276 ? -6.395 -9.531 -26.438 1 82.25 276 GLU A CA 1
ATOM 2242 C C . GLU A 1 276 ? -4.992 -9.18 -26.938 1 82.25 276 GLU A C 1
ATOM 2244 O O . GLU A 1 276 ? -4.152 -8.727 -26.156 1 82.25 276 GLU A O 1
ATOM 2249 N N . LYS A 1 277 ? -4.891 -9.336 -28.203 1 82.38 277 LYS A N 1
ATOM 2250 C CA . LYS A 1 277 ? -3.602 -9.023 -28.812 1 82.38 277 LYS A CA 1
ATOM 2251 C C . LYS A 1 277 ? -3.223 -7.566 -28.578 1 82.38 277 LYS A C 1
ATOM 2253 O O . LYS A 1 277 ? -2.049 -7.25 -28.375 1 82.38 277 LYS A O 1
ATOM 2258 N N . GLU A 1 278 ? -4.164 -6.773 -28.609 1 80.81 278 GLU A N 1
ATOM 2259 C CA . GLU A 1 278 ? -3.934 -5.348 -28.406 1 80.81 278 GLU A CA 1
ATOM 2260 C C . GLU A 1 278 ? -3.365 -5.07 -27.016 1 80.81 278 GLU A C 1
ATOM 2262 O O . GLU A 1 278 ? -2.561 -4.152 -26.844 1 80.81 278 GLU A O 1
ATOM 2267 N N . SER A 1 279 ? -3.783 -5.867 -26.125 1 79.81 279 SER A N 1
ATOM 2268 C CA . SER A 1 279 ? -3.287 -5.703 -24.766 1 79.81 279 SER A CA 1
ATOM 2269 C C . SER A 1 279 ? -1.794 -6 -24.672 1 79.81 279 SER A C 1
ATOM 2271 O O . SER A 1 279 ? -1.061 -5.316 -23.953 1 79.81 279 SER A O 1
ATOM 2273 N N . VAL A 1 280 ? -1.382 -6.961 -25.406 1 83.5 280 VAL A N 1
ATOM 2274 C CA . VAL A 1 280 ? 0.027 -7.344 -25.422 1 83.5 280 VAL A CA 1
ATOM 2275 C C . VAL A 1 280 ? 0.858 -6.211 -26.031 1 83.5 280 VAL A C 1
ATOM 2277 O O . VAL A 1 280 ? 1.909 -5.852 -25.484 1 83.5 280 VAL A O 1
ATOM 2280 N N . GLU A 1 281 ? 0.393 -5.645 -27.031 1 82.75 281 GLU A N 1
ATOM 2281 C CA . GLU A 1 281 ? 1.094 -4.555 -27.703 1 82.75 281 GLU A CA 1
ATOM 2282 C C . GLU A 1 281 ? 1.177 -3.32 -26.812 1 82.75 281 GLU A C 1
ATOM 2284 O O . GLU A 1 281 ? 2.195 -2.625 -26.797 1 82.75 281 GLU A O 1
ATOM 2289 N N . LEU A 1 282 ? 0.147 -3.109 -26.156 1 79.06 282 LEU A N 1
ATOM 2290 C CA . LEU A 1 282 ? 0.105 -1.946 -25.281 1 79.06 282 LEU A CA 1
ATOM 2291 C C . LEU A 1 282 ? 1.151 -2.062 -24.172 1 79.06 282 LEU A C 1
ATOM 2293 O O . LEU A 1 282 ? 1.761 -1.064 -23.781 1 79.06 282 LEU A O 1
ATOM 2297 N N . ILE A 1 283 ? 1.335 -3.262 -23.688 1 82.06 283 ILE A N 1
ATOM 2298 C CA . ILE A 1 283 ? 2.305 -3.486 -22.625 1 82.06 283 ILE A CA 1
ATOM 2299 C C . ILE A 1 283 ? 3.723 -3.387 -23.188 1 82.06 283 ILE A C 1
ATOM 2301 O O . ILE A 1 283 ? 4.582 -2.725 -22.594 1 82.06 283 ILE A O 1
ATOM 2305 N N . ARG A 1 284 ? 3.938 -3.961 -24.25 1 86.19 284 ARG A N 1
ATOM 2306 C CA . ARG A 1 284 ? 5.289 -4.102 -24.781 1 86.19 284 ARG A CA 1
ATOM 2307 C C . ARG A 1 284 ? 5.723 -2.836 -25.516 1 86.19 284 ARG A C 1
ATOM 2309 O O . ARG A 1 284 ? 6.914 -2.537 -25.609 1 86.19 284 ARG A O 1
ATOM 2316 N N . ASN A 1 285 ? 4.809 -2.115 -26.031 1 76.38 285 ASN A N 1
ATOM 2317 C CA . ASN A 1 285 ? 5.152 -0.912 -26.781 1 76.38 285 ASN A CA 1
ATOM 2318 C C . ASN A 1 285 ? 4.918 0.35 -25.953 1 76.38 285 ASN A C 1
ATOM 2320 O O . ASN A 1 285 ? 5.211 1.457 -26.406 1 76.38 285 ASN A O 1
ATOM 2324 N N . GLY A 1 286 ? 4.434 0.108 -24.891 1 68.31 286 GLY A N 1
ATOM 2325 C CA . GLY A 1 286 ? 4.195 1.273 -24.047 1 68.31 286 GLY A CA 1
ATOM 2326 C C . GLY A 1 286 ? 5.441 1.75 -23.328 1 68.31 286 GLY A C 1
ATOM 2327 O O . GLY A 1 286 ? 6.555 1.337 -23.656 1 68.31 286 GLY A O 1
ATOM 2328 N N . HIS A 1 287 ? 5.379 2.852 -22.562 1 61.22 287 HIS A N 1
ATOM 2329 C CA . HIS A 1 287 ? 6.469 3.441 -21.797 1 61.22 287 HIS A CA 1
ATOM 2330 C C . HIS A 1 287 ? 6.781 2.613 -20.562 1 61.22 287 HIS A C 1
ATOM 2332 O O . HIS A 1 287 ? 6.859 3.15 -19.453 1 61.22 287 HIS A O 1
ATOM 2338 N N . ILE A 1 288 ? 6.734 1.323 -20.844 1 66.38 288 ILE A N 1
ATOM 2339 C CA . ILE A 1 288 ? 7.027 0.418 -19.734 1 66.38 288 ILE A CA 1
ATOM 2340 C C . ILE A 1 288 ? 8.422 -0.172 -19.906 1 66.38 288 ILE A C 1
ATOM 2342 O O . ILE A 1 288 ? 8.859 -0.44 -21.031 1 66.38 288 ILE A O 1
ATOM 2346 N N . ASN A 1 289 ? 9.156 -0.212 -18.828 1 71.56 289 ASN A N 1
ATOM 2347 C CA . ASN A 1 289 ? 10.469 -0.849 -18.859 1 71.56 289 ASN A CA 1
ATOM 2348 C C . ASN A 1 289 ? 10.352 -2.363 -19 1 71.56 289 ASN A C 1
ATOM 2350 O O . ASN A 1 289 ? 10.367 -3.088 -18.016 1 71.56 289 ASN A O 1
ATOM 2354 N N . VAL A 1 290 ? 1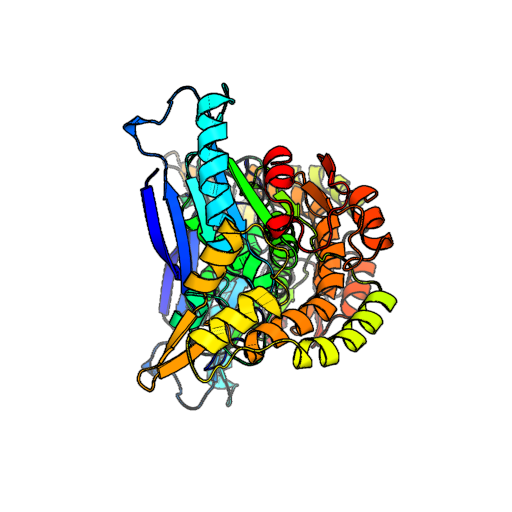0.086 -2.734 -20.281 1 71.25 290 VAL A N 1
ATOM 2355 C CA . VAL A 1 290 ? 10.039 -4.168 -20.547 1 71.25 290 VAL A CA 1
ATOM 2356 C C . VAL A 1 290 ? 11.453 -4.695 -20.797 1 71.25 290 VAL A C 1
ATOM 2358 O O . VAL A 1 290 ? 12.078 -4.363 -21.812 1 71.25 290 VAL A O 1
ATOM 2361 N N . LEU A 1 291 ? 11.883 -5.34 -19.766 1 68.56 291 LEU A N 1
ATOM 2362 C CA . LEU A 1 291 ? 13.203 -5.945 -19.844 1 68.56 291 LEU A CA 1
ATOM 2363 C C . LEU A 1 291 ? 13.258 -6.992 -20.969 1 68.56 291 LEU A C 1
ATOM 2365 O O . LEU A 1 291 ? 14.164 -6.969 -21.797 1 68.56 291 LEU A O 1
ATOM 2369 N N . ASP A 1 292 ? 12.242 -7.918 -20.984 1 84.06 292 ASP A N 1
ATOM 2370 C CA . ASP A 1 292 ? 12.141 -8.961 -21.984 1 84.06 292 ASP A CA 1
ATOM 2371 C C . ASP A 1 292 ? 10.68 -9.273 -22.312 1 84.06 292 ASP A C 1
ATOM 2373 O O . ASP A 1 292 ? 9.812 -9.188 -21.438 1 84.06 292 ASP A O 1
ATOM 2377 N N . ALA A 1 293 ? 10.539 -9.453 -23.578 1 91.69 293 ALA A N 1
ATOM 2378 C CA . ALA A 1 293 ? 9.266 -9.969 -24.078 1 91.69 293 ALA A CA 1
ATOM 2379 C C . ALA A 1 293 ? 9.43 -11.375 -24.641 1 91.69 293 ALA A C 1
ATOM 2381 O O . ALA A 1 293 ? 10.203 -11.586 -25.578 1 91.69 293 ALA A O 1
ATOM 2382 N N . VAL A 1 294 ? 8.695 -12.32 -24.047 1 96.06 294 VAL A N 1
ATOM 2383 C CA . VAL A 1 294 ? 8.891 -13.703 -24.453 1 96.06 294 VAL A CA 1
ATOM 2384 C C . VAL A 1 294 ? 7.547 -14.312 -24.859 1 96.06 294 VAL A C 1
ATOM 2386 O O . VAL A 1 294 ? 6.566 -14.219 -24.109 1 96.06 294 VAL A O 1
ATOM 2389 N N . ASP A 1 295 ? 7.57 -14.875 -26.016 1 96.75 295 ASP A N 1
ATOM 2390 C CA . ASP A 1 295 ? 6.438 -15.664 -26.469 1 96.75 295 ASP A CA 1
ATOM 2391 C C . ASP A 1 295 ? 6.766 -17.156 -26.469 1 96.75 295 ASP A C 1
ATOM 2393 O O . ASP A 1 295 ? 7.633 -17.609 -27.219 1 96.75 295 ASP A O 1
ATOM 2397 N N . ILE A 1 296 ? 6.051 -17.891 -25.703 1 98.06 296 ILE A N 1
ATOM 2398 C CA . ILE A 1 296 ? 6.25 -19.328 -25.688 1 98.06 296 ILE A CA 1
ATOM 2399 C C . ILE A 1 296 ? 5.488 -19.984 -26.844 1 98.06 296 ILE A C 1
ATOM 2401 O O . ILE A 1 296 ? 4.254 -19.938 -26.875 1 98.06 296 ILE A O 1
ATOM 2405 N N . LYS A 1 297 ? 6.168 -20.609 -27.734 1 97.88 297 LYS A N 1
ATOM 2406 C CA . LYS A 1 297 ? 5.594 -21.188 -28.938 1 97.88 297 LYS A CA 1
ATOM 2407 C C . LYS A 1 297 ? 4.551 -22.25 -28.609 1 97.88 297 LYS A C 1
ATOM 2409 O O . LYS A 1 297 ? 4.824 -23.172 -27.828 1 97.88 297 LYS A O 1
ATOM 2414 N N . GLY A 1 298 ? 3.357 -22.031 -29.141 1 97.31 298 GLY A N 1
ATOM 2415 C CA . GLY A 1 298 ? 2.285 -23 -28.953 1 97.31 298 GLY A CA 1
ATOM 2416 C C . GLY A 1 298 ? 1.579 -22.844 -27.609 1 97.31 298 GLY A C 1
ATOM 2417 O O . GLY A 1 298 ? 0.59 -23.531 -27.344 1 97.31 298 GLY A O 1
ATOM 2418 N N . GLY A 1 299 ? 2.107 -22 -26.781 1 97.5 299 GLY A N 1
ATOM 2419 C CA . GLY A 1 299 ? 1.543 -21.812 -25.453 1 97.5 299 GLY A CA 1
ATOM 2420 C C . GLY A 1 299 ? 0.174 -21.172 -25.469 1 97.5 299 GLY A C 1
ATOM 2421 O O . GLY A 1 299 ? -0.101 -20.312 -26.312 1 97.5 299 GLY A O 1
ATOM 2422 N N . GLN A 1 300 ? -0.683 -21.562 -24.578 1 96.88 300 GLN A N 1
ATOM 2423 C CA . GLN A 1 300 ? -1.996 -20.969 -24.344 1 96.88 300 GLN A CA 1
ATOM 2424 C C . GLN A 1 300 ? -2.043 -20.25 -23 1 96.88 300 GLN A C 1
ATOM 2426 O O . GLN A 1 300 ? -1.004 -20 -22.391 1 96.88 300 GLN A O 1
ATOM 2431 N N . HIS A 1 301 ? -3.199 -19.812 -22.562 1 95.25 301 HIS A N 1
ATOM 2432 C CA . HIS A 1 301 ? -3.326 -19.031 -21.344 1 95.25 301 HIS A CA 1
ATOM 2433 C C . HIS A 1 301 ? -2.77 -19.781 -20.141 1 95.25 301 HIS A C 1
ATOM 2435 O O . HIS A 1 301 ? -2.197 -19.172 -19.234 1 95.25 301 HIS A O 1
ATOM 2441 N N . LEU A 1 302 ? -2.887 -21.094 -20.141 1 98 302 LEU A N 1
ATOM 2442 C CA . LEU A 1 302 ? -2.441 -21.906 -19.016 1 98 302 LEU A CA 1
ATOM 2443 C C . LEU A 1 302 ? -1.062 -22.5 -19.281 1 98 302 LEU A C 1
ATOM 2445 O O . LEU A 1 302 ? -0.78 -23.641 -18.875 1 98 302 LEU A O 1
ATOM 2449 N N . VAL A 1 303 ? -0.251 -21.766 -19.922 1 98.5 303 VAL A N 1
ATOM 2450 C CA . VAL A 1 303 ? 1.066 -22.219 -20.359 1 98.5 303 VAL A CA 1
ATOM 2451 C C . VAL A 1 303 ? 1.906 -22.594 -19.141 1 98.5 303 VAL A C 1
ATOM 2453 O O . VAL A 1 303 ? 2.762 -23.484 -19.219 1 98.5 303 VAL A O 1
ATOM 2456 N N . ASN A 1 304 ? 1.69 -22 -17.984 1 98.31 304 ASN A N 1
ATOM 2457 C CA . ASN A 1 304 ? 2.432 -22.297 -16.766 1 98.31 304 ASN A CA 1
ATOM 2458 C C . ASN A 1 304 ? 2.242 -23.75 -16.328 1 98.31 304 ASN A C 1
ATOM 2460 O O . ASN A 1 304 ? 3.139 -24.344 -15.734 1 98.31 304 ASN A O 1
ATOM 2464 N N . GLY A 1 305 ? 1.071 -24.328 -16.609 1 98.5 305 GLY A N 1
ATOM 2465 C CA . GLY A 1 305 ? 0.811 -25.719 -16.281 1 98.5 305 GLY A CA 1
ATOM 2466 C C . GLY A 1 305 ? 0.976 -26.656 -17.469 1 98.5 305 GLY A C 1
ATOM 2467 O O . GLY A 1 305 ? 1.288 -27.828 -17.297 1 98.5 305 GLY A O 1
ATOM 2468 N N . GLU A 1 306 ? 0.821 -26.141 -18.672 1 98.62 306 GLU A N 1
ATOM 2469 C CA . GLU A 1 306 ? 0.793 -26.953 -19.875 1 98.62 306 GLU A CA 1
ATOM 2470 C C . GLU A 1 306 ? 2.191 -27.125 -20.469 1 98.62 306 GLU A C 1
ATOM 2472 O O . GLU A 1 306 ? 2.502 -28.156 -21.062 1 98.62 306 GLU A O 1
ATOM 2477 N N . GLN A 1 307 ? 2.98 -26.125 -20.375 1 98.5 307 GLN A N 1
ATOM 2478 C CA . GLN A 1 307 ? 4.359 -26.156 -20.859 1 98.5 307 GLN A CA 1
ATOM 2479 C C . GLN A 1 307 ? 5.316 -25.609 -19.797 1 98.5 307 GLN A C 1
ATOM 2481 O O . GLN A 1 307 ? 6.09 -24.688 -20.078 1 98.5 307 GLN A O 1
ATOM 2486 N N . PRO A 1 308 ? 5.332 -26.234 -18.641 1 98.44 308 PRO A N 1
ATOM 2487 C CA . PRO A 1 308 ? 6.113 -25.688 -17.531 1 98.44 308 PRO A CA 1
ATOM 2488 C C . PRO A 1 308 ? 7.613 -25.672 -17.812 1 98.44 308 PRO A C 1
ATOM 2490 O O . PRO A 1 308 ? 8.32 -24.766 -17.359 1 98.44 308 PRO A O 1
ATOM 2493 N N . ASP A 1 309 ? 8.141 -26.641 -18.547 1 98 309 ASP A N 1
ATOM 2494 C CA . ASP A 1 309 ? 9.57 -26.672 -18.828 1 98 309 ASP A CA 1
ATOM 2495 C C . ASP A 1 309 ? 9.992 -25.469 -19.656 1 98 309 ASP A C 1
ATOM 2497 O O . ASP A 1 309 ? 11.078 -24.906 -19.453 1 98 309 ASP A O 1
ATOM 2501 N N . GLU A 1 310 ? 9.141 -25.047 -20.609 1 98.12 310 GLU A N 1
ATOM 2502 C CA . GLU A 1 310 ? 9.43 -23.844 -21.391 1 98.12 310 GLU A CA 1
ATOM 2503 C C . GLU A 1 310 ? 9.398 -22.594 -20.531 1 98.12 310 GLU A C 1
ATOM 2505 O O . GLU A 1 310 ? 10.211 -21.688 -20.719 1 98.12 310 GLU A O 1
ATOM 2510 N N . VAL A 1 311 ? 8.469 -22.547 -19.625 1 98.31 311 VAL A N 1
ATOM 2511 C CA . VAL A 1 311 ? 8.375 -21.406 -18.719 1 98.31 311 VAL A CA 1
ATOM 2512 C C . VAL A 1 311 ? 9.609 -21.359 -17.812 1 98.31 311 VAL A C 1
ATOM 2514 O O . VAL A 1 311 ? 10.172 -20.297 -17.578 1 98.31 311 VAL A O 1
ATOM 2517 N N . ILE A 1 312 ? 10.062 -22.516 -17.297 1 97.38 312 ILE A N 1
ATOM 2518 C CA . ILE A 1 312 ? 11.234 -22.594 -16.438 1 97.38 312 ILE A CA 1
ATOM 2519 C C . ILE A 1 312 ? 12.469 -22.109 -17.188 1 97.38 312 ILE A C 1
ATOM 2521 O O . ILE A 1 312 ? 13.297 -21.391 -16.609 1 97.38 312 ILE A O 1
ATOM 2525 N N . LYS A 1 313 ? 12.539 -22.422 -18.469 1 95.12 313 LYS A N 1
ATOM 2526 C CA . LYS A 1 313 ? 13.641 -21.938 -19.281 1 95.12 313 LYS A CA 1
ATOM 2527 C C . LYS A 1 313 ? 13.641 -20.406 -19.344 1 95.12 313 LYS A C 1
ATOM 2529 O O . LYS A 1 313 ? 14.695 -19.781 -19.266 1 95.12 313 LYS A O 1
ATOM 2534 N N . VAL A 1 314 ? 12.469 -19.844 -19.531 1 95.19 314 VAL A N 1
ATOM 2535 C CA . VAL A 1 314 ? 12.344 -18.391 -19.578 1 95.19 314 VAL A CA 1
ATOM 2536 C C . VAL A 1 314 ? 12.766 -17.797 -18.234 1 95.19 314 VAL A C 1
ATOM 2538 O O . VAL A 1 314 ? 13.516 -16.812 -18.188 1 95.19 314 VAL A O 1
ATOM 2541 N N . LEU A 1 315 ? 12.328 -18.406 -17.172 1 94.44 315 LEU A N 1
ATOM 2542 C CA . LEU A 1 315 ? 12.664 -17.922 -15.844 1 94.44 315 LEU A CA 1
ATOM 2543 C C . LEU A 1 315 ? 14.164 -18.016 -15.594 1 94.44 315 LEU A C 1
ATOM 2545 O O . LEU A 1 315 ? 14.766 -17.078 -15.062 1 94.44 315 LEU A O 1
ATOM 2549 N N . PHE B 1 1 ? -9.234 15.492 26.984 1 95.25 1 PHE B N 1
ATOM 2550 C CA . PHE B 1 1 ? -8.445 14.477 26.297 1 95.25 1 PHE B CA 1
ATOM 2551 C C . PHE B 1 1 ? -7.043 14.391 26.891 1 95.25 1 PHE B C 1
ATOM 2553 O O . PHE B 1 1 ? -6.598 15.312 27.578 1 95.25 1 PHE B O 1
ATOM 2560 N N . ASP B 1 2 ? -6.461 13.266 26.703 1 96.06 2 ASP B N 1
ATOM 2561 C CA . ASP B 1 2 ? -5.047 13.07 27.016 1 96.06 2 ASP B CA 1
ATOM 2562 C C . ASP B 1 2 ? -4.203 13.055 25.734 1 96.06 2 ASP B C 1
ATOM 2564 O O . ASP B 1 2 ? -4.695 12.695 24.672 1 96.06 2 ASP B O 1
ATOM 2568 N N . ARG B 1 3 ? -3.01 13.547 25.875 1 96.06 3 ARG B N 1
ATOM 2569 C CA . ARG B 1 3 ? -2.078 13.523 24.75 1 96.06 3 ARG B CA 1
ATOM 2570 C C . ARG B 1 3 ? -0.917 12.578 25.016 1 96.06 3 ARG B C 1
ATOM 2572 O O . ARG B 1 3 ? -0.239 12.688 26.031 1 96.06 3 ARG B O 1
ATOM 2579 N N . PHE B 1 4 ? -0.708 11.648 24.109 1 96.69 4 PHE B N 1
ATOM 2580 C CA . PHE B 1 4 ? 0.397 10.703 24.172 1 96.69 4 PHE B CA 1
ATOM 2581 C C . PHE B 1 4 ? 1.313 10.852 22.969 1 96.69 4 PHE B C 1
ATOM 2583 O O . PHE B 1 4 ? 0.842 11 21.828 1 96.69 4 PHE B O 1
ATOM 2590 N N . GLU B 1 5 ? 2.576 10.922 23.234 1 97.06 5 GLU B N 1
ATOM 2591 C CA . GLU B 1 5 ? 3.523 10.773 22.125 1 97.06 5 GLU B CA 1
ATOM 2592 C C . GLU B 1 5 ? 3.842 9.305 21.859 1 97.06 5 GLU B C 1
ATOM 2594 O O . GLU B 1 5 ? 4.188 8.562 22.781 1 97.06 5 GLU B O 1
ATOM 2599 N N . ARG B 1 6 ? 3.666 8.891 20.719 1 98.12 6 ARG B N 1
ATOM 2600 C CA . ARG B 1 6 ? 3.914 7.508 20.328 1 98.12 6 ARG B CA 1
ATOM 2601 C C . ARG B 1 6 ? 4.867 7.438 19.141 1 98.12 6 ARG B C 1
ATOM 2603 O O . ARG B 1 6 ? 4.941 8.375 18.344 1 98.12 6 ARG B O 1
ATOM 2610 N N . ILE B 1 7 ? 5.605 6.348 19.078 1 98.56 7 ILE B N 1
ATOM 2611 C CA . ILE B 1 7 ? 6.562 6.133 18 1 98.56 7 ILE B CA 1
ATOM 2612 C C . ILE B 1 7 ? 6.176 4.887 17.203 1 98.56 7 ILE B C 1
ATOM 2614 O O . ILE B 1 7 ? 5.926 3.828 17.797 1 98.56 7 ILE B O 1
ATOM 2618 N N . PHE B 1 8 ? 6.074 4.973 15.906 1 98.5 8 PHE B N 1
ATOM 2619 C CA . PHE B 1 8 ? 5.746 3.873 15.008 1 98.5 8 PHE B CA 1
ATOM 2620 C C . PHE B 1 8 ? 6.887 3.623 14.023 1 98.5 8 PHE B C 1
ATOM 2622 O O . PHE B 1 8 ? 7.68 4.523 13.742 1 98.5 8 PHE B O 1
ATOM 2629 N N . ASP B 1 9 ? 6.969 2.391 13.5 1 97.75 9 ASP B N 1
ATOM 2630 C CA . ASP B 1 9 ? 7.82 2.121 12.344 1 97.75 9 ASP B CA 1
ATOM 2631 C C . ASP B 1 9 ? 7.223 2.723 11.07 1 97.75 9 ASP B C 1
ATOM 2633 O O . ASP B 1 9 ? 6.012 2.646 10.852 1 97.75 9 ASP B O 1
ATOM 2637 N N . ALA B 1 10 ? 8.055 3.371 10.328 1 98.06 10 ALA B N 1
ATOM 2638 C CA . ALA B 1 10 ? 7.602 3.824 9.016 1 98.06 10 ALA B CA 1
ATOM 2639 C C . ALA B 1 10 ? 7.406 2.646 8.062 1 98.06 10 ALA B C 1
ATOM 2641 O O . ALA B 1 10 ? 7.906 1.549 8.312 1 98.06 10 ALA B O 1
ATOM 2642 N N . GLN B 1 11 ? 6.629 2.885 7.043 1 96.62 11 GLN B N 1
ATOM 2643 C CA . GLN B 1 11 ? 6.402 1.849 6.039 1 96.62 11 GLN B CA 1
ATOM 2644 C C . GLN B 1 11 ? 7.711 1.428 5.375 1 96.62 11 GLN B C 1
ATOM 2646 O O . GLN B 1 11 ? 8.547 2.273 5.047 1 96.62 11 GLN B O 1
ATOM 2651 N N . PHE B 1 12 ? 7.949 0.134 5.258 1 95 12 PHE B N 1
ATOM 2652 C CA . PHE B 1 12 ? 9.078 -0.464 4.562 1 95 12 PHE B CA 1
ATOM 2653 C C . PHE B 1 12 ? 8.602 -1.363 3.428 1 95 12 PHE B C 1
ATOM 2655 O O . PHE B 1 12 ? 7.625 -2.098 3.58 1 95 12 PHE B O 1
ATOM 2662 N N . PRO B 1 13 ? 9.273 -1.363 2.273 1 94.38 13 PRO B N 1
ATOM 2663 C CA . PRO B 1 13 ? 10.359 -0.457 1.909 1 94.38 13 PRO B CA 1
ATOM 2664 C C . PRO B 1 13 ? 9.867 0.92 1.474 1 94.38 13 PRO B C 1
ATOM 2666 O O . PRO B 1 13 ? 8.664 1.104 1.246 1 94.38 13 PRO B O 1
ATOM 2669 N N . ARG B 1 14 ? 10.789 1.887 1.501 1 95.94 14 ARG B N 1
ATOM 2670 C CA . ARG B 1 14 ? 10.484 3.188 0.917 1 95.94 14 ARG B CA 1
ATOM 2671 C C . ARG B 1 14 ? 10.398 3.1 -0.603 1 95.94 14 ARG B C 1
ATOM 2673 O O . ARG B 1 14 ? 10.844 2.117 -1.199 1 95.94 14 ARG B O 1
ATOM 2680 N N . PHE B 1 15 ? 9.828 4.082 -1.274 1 91.94 15 PHE B N 1
ATOM 2681 C CA . PHE B 1 15 ? 9.664 4.098 -2.723 1 91.94 15 PHE B CA 1
ATOM 2682 C C . PHE B 1 15 ? 11.016 4.18 -3.422 1 91.94 15 PHE B C 1
ATOM 2684 O O . PHE B 1 15 ? 11.164 3.705 -4.551 1 91.94 15 PHE B O 1
ATOM 2691 N N . ASN B 1 16 ? 11.953 4.859 -2.721 1 92.38 16 ASN B N 1
ATOM 2692 C CA . ASN B 1 16 ? 13.305 4.992 -3.248 1 92.38 16 ASN B CA 1
ATOM 2693 C C . ASN B 1 16 ? 14.328 4.324 -2.336 1 92.38 16 ASN B C 1
ATOM 2695 O O . ASN B 1 16 ? 14.289 4.504 -1.117 1 92.38 16 ASN B O 1
ATOM 2699 N N . LYS B 1 17 ? 15.25 3.621 -2.977 1 91.62 17 LYS B N 1
ATOM 2700 C CA . LYS B 1 17 ? 16.234 2.875 -2.189 1 91.62 17 LYS B CA 1
ATOM 2701 C C . LYS B 1 17 ? 17.109 3.816 -1.373 1 91.62 17 LYS B C 1
ATOM 2703 O O . LYS B 1 17 ? 17.562 3.463 -0.28 1 91.62 17 LYS B O 1
ATOM 2708 N N . ASN B 1 18 ? 17.344 5.004 -1.951 1 94.62 18 ASN B N 1
ATOM 2709 C CA . ASN B 1 18 ? 18.266 5.922 -1.297 1 94.62 18 ASN B CA 1
ATOM 2710 C C . ASN B 1 18 ? 17.547 6.895 -0.375 1 94.62 18 ASN B C 1
ATOM 2712 O O . ASN B 1 18 ? 18.094 7.93 -0 1 94.62 18 ASN B O 1
ATOM 2716 N N . ALA B 1 19 ? 16.328 6.551 -0.035 1 95.88 19 ALA B N 1
ATOM 2717 C CA . ALA B 1 19 ? 15.602 7.332 0.96 1 95.88 19 ALA B CA 1
ATOM 2718 C C . ALA B 1 19 ? 16.172 7.102 2.359 1 95.88 19 ALA B C 1
ATOM 2720 O O . ALA B 1 19 ? 15.875 7.863 3.285 1 95.88 19 ALA B O 1
ATOM 2721 N N . THR B 1 20 ? 16.938 5.992 2.508 1 97 20 THR B N 1
ATOM 2722 C CA . THR B 1 20 ? 17.516 5.648 3.805 1 97 20 THR B CA 1
ATOM 2723 C C . THR B 1 20 ? 19.016 5.438 3.695 1 97 20 THR B C 1
ATOM 2725 O O . THR B 1 20 ? 19.531 5.191 2.604 1 97 20 THR B O 1
ATOM 2728 N N . ILE B 1 21 ? 19.625 5.551 4.805 1 95.94 21 ILE B N 1
ATOM 2729 C CA . ILE B 1 21 ? 21.016 5.176 4.984 1 95.94 21 ILE B CA 1
ATOM 2730 C C . ILE B 1 21 ? 21.125 4.09 6.055 1 95.94 21 ILE B C 1
ATOM 2732 O O . ILE B 1 21 ? 20.781 4.316 7.215 1 95.94 21 ILE B O 1
ATOM 2736 N N . PRO B 1 22 ? 21.781 2.959 5.703 1 94.88 22 PRO B N 1
ATOM 2737 C CA . PRO B 1 22 ? 22.109 2.498 4.348 1 94.88 22 PRO B CA 1
ATOM 2738 C C . PRO B 1 22 ? 20.875 2.363 3.463 1 94.88 22 PRO B C 1
ATOM 2740 O O . PRO B 1 22 ? 19.734 2.434 3.959 1 94.88 22 PRO B O 1
ATOM 2743 N N . PRO B 1 23 ? 21.047 2.139 2.188 1 93.94 23 PRO B N 1
ATOM 2744 C CA . PRO B 1 23 ? 19.906 2.02 1.27 1 93.94 23 PRO B CA 1
ATOM 2745 C C . PRO B 1 23 ? 19 0.85 1.615 1 93.94 23 PRO B C 1
ATOM 2747 O O . PRO B 1 23 ? 19.469 -0.213 2.023 1 93.94 23 PRO B O 1
ATOM 2750 N N . ASN B 1 24 ? 17.688 1.146 1.497 1 92 24 ASN B N 1
ATOM 2751 C CA . ASN B 1 24 ? 16.641 0.141 1.656 1 92 24 ASN B CA 1
ATOM 2752 C C . ASN B 1 24 ? 16.625 -0.443 3.066 1 92 24 ASN B C 1
ATOM 2754 O O . ASN B 1 24 ? 16.484 -1.654 3.24 1 92 24 ASN B O 1
ATOM 2758 N N . SER B 1 25 ? 16.844 0.457 4.059 1 92.5 25 SER B N 1
ATOM 2759 C CA . SER B 1 25 ? 16.781 0.051 5.457 1 92.5 25 SER B CA 1
ATOM 2760 C C . SER B 1 25 ? 15.375 0.247 6.02 1 92.5 25 SER B C 1
ATOM 2762 O O . SER B 1 25 ? 14.617 1.093 5.539 1 92.5 25 SER B O 1
ATOM 2764 N N . ASN B 1 26 ? 14.984 -0.583 6.984 1 92 26 ASN B N 1
ATOM 2765 C CA . ASN B 1 26 ? 13.648 -0.546 7.566 1 92 26 ASN B CA 1
ATOM 2766 C C . ASN B 1 26 ? 13.656 0.126 8.938 1 92 26 ASN B C 1
ATOM 2768 O O . ASN B 1 26 ? 12.82 -0.184 9.789 1 92 26 ASN B O 1
ATOM 2772 N N . HIS B 1 27 ? 14.453 1.151 9.195 1 94.31 27 HIS B N 1
ATOM 2773 C CA . HIS B 1 27 ? 14.68 1.614 10.555 1 94.31 27 HIS B CA 1
ATOM 2774 C C . HIS B 1 27 ? 14.062 2.992 10.781 1 94.31 27 HIS B C 1
ATOM 2776 O O . HIS B 1 27 ? 14.266 3.602 11.836 1 94.31 27 HIS B O 1
ATOM 2782 N N . LEU B 1 28 ? 13.336 3.562 9.812 1 98.06 28 LEU B N 1
ATOM 2783 C CA . LEU B 1 28 ? 12.766 4.891 10.016 1 98.06 28 LEU B CA 1
ATOM 2784 C C . LEU B 1 28 ? 11.57 4.832 10.961 1 98.06 28 LEU B C 1
ATOM 2786 O O . LEU B 1 28 ? 10.812 3.859 10.945 1 98.06 28 LEU B O 1
ATOM 2790 N N . LYS B 1 29 ? 11.438 5.902 11.695 1 98.69 29 LYS B N 1
ATOM 2791 C CA . LYS B 1 29 ? 10.375 6.008 12.695 1 98.69 29 LYS B CA 1
ATOM 2792 C C . LYS B 1 29 ? 9.516 7.238 12.453 1 98.69 29 LYS B C 1
ATOM 2794 O O . LYS B 1 29 ? 9.961 8.203 11.828 1 98.69 29 LYS B O 1
ATOM 2799 N N . ILE B 1 30 ? 8.32 7.129 12.898 1 98.81 30 ILE B N 1
ATOM 2800 C CA . ILE B 1 30 ? 7.371 8.234 12.859 1 98.81 30 ILE B CA 1
ATOM 2801 C C . ILE B 1 30 ? 6.871 8.547 14.266 1 98.81 30 ILE B C 1
ATOM 2803 O O . ILE B 1 30 ? 6.379 7.664 14.969 1 98.81 30 ILE B O 1
ATOM 2807 N N . VAL B 1 31 ? 7.008 9.781 14.633 1 98.81 31 VAL B N 1
ATOM 2808 C CA . VAL B 1 31 ? 6.523 10.219 15.938 1 98.81 31 VAL B CA 1
ATOM 2809 C C . VAL B 1 31 ? 5.148 10.867 15.789 1 98.81 31 VAL B C 1
ATOM 2811 O O . VAL B 1 31 ? 4.957 11.75 14.945 1 98.81 31 VAL B O 1
ATOM 2814 N N . VAL B 1 32 ? 4.203 10.445 16.578 1 98.62 32 VAL B N 1
ATOM 2815 C CA . VAL B 1 32 ? 2.836 10.945 16.484 1 98.62 32 VAL B CA 1
ATOM 2816 C C . VAL B 1 32 ? 2.395 11.508 17.844 1 98.62 32 VAL B C 1
ATOM 2818 O O . VAL B 1 32 ? 2.889 11.078 18.891 1 98.62 32 VAL B O 1
ATOM 2821 N N . ASP B 1 33 ? 1.609 12.547 17.812 1 98.62 33 ASP B N 1
ATOM 2822 C CA . ASP B 1 33 ? 0.784 12.938 18.953 1 98.62 33 ASP B CA 1
ATOM 2823 C C . ASP B 1 33 ? -0.594 12.281 18.875 1 98.62 33 ASP B C 1
ATOM 2825 O O . ASP B 1 33 ? -1.352 12.523 17.938 1 98.62 33 ASP B O 1
ATOM 2829 N N . HIS B 1 34 ? -0.873 11.461 19.781 1 98.62 34 HIS B N 1
ATOM 2830 C CA . HIS B 1 34 ? -2.182 10.828 19.906 1 98.62 34 HIS B CA 1
ATOM 2831 C C . HIS B 1 34 ? -3.018 11.508 20.984 1 98.62 34 HIS B C 1
ATOM 2833 O O . HIS B 1 34 ? -2.742 11.359 22.188 1 98.62 34 HIS B O 1
ATOM 2839 N N . TYR B 1 35 ? -3.953 12.367 20.547 1 98.44 35 TYR B N 1
ATOM 2840 C CA . TYR B 1 35 ? -4.953 12.938 21.453 1 98.44 35 TYR B CA 1
ATOM 2841 C C . TYR B 1 35 ? -6.133 11.992 21.625 1 98.44 35 TYR B C 1
ATOM 2843 O O . TYR B 1 35 ? -6.848 11.688 20.672 1 98.44 35 TYR B O 1
ATOM 2851 N N . LYS B 1 36 ? -6.352 11.547 22.781 1 97.69 36 LYS B N 1
ATOM 2852 C CA . LYS B 1 36 ? -7.367 10.539 23.062 1 97.69 36 LYS B CA 1
ATOM 2853 C C . LYS B 1 36 ? -8.391 11.047 24.062 1 97.69 36 LYS B C 1
ATOM 2855 O O . LYS B 1 36 ? -8.031 11.453 25.172 1 97.69 36 LYS B O 1
ATOM 2860 N N . LEU B 1 37 ? -9.625 11 23.641 1 96.5 37 LEU B N 1
ATOM 2861 C CA . LEU B 1 37 ? -10.695 11.383 24.562 1 96.5 37 LEU B CA 1
ATOM 2862 C C . LEU B 1 37 ? -10.734 10.445 25.766 1 96.5 37 LEU B C 1
ATOM 2864 O O . LEU B 1 37 ? -10.625 9.227 25.609 1 96.5 37 LEU B O 1
ATOM 2868 N N . ARG B 1 38 ? -10.844 10.992 26.875 1 94.94 38 ARG B N 1
ATOM 2869 C CA . ARG B 1 38 ? -10.938 10.188 28.094 1 94.94 38 ARG B CA 1
ATOM 2870 C C . ARG B 1 38 ? -12.203 9.328 28.078 1 94.94 38 ARG B C 1
ATOM 2872 O O . ARG B 1 38 ? -13.266 9.781 27.641 1 94.94 38 ARG B O 1
ATOM 2879 N N . SER B 1 39 ? -12.039 8.133 28.516 1 92.44 39 SER B N 1
ATOM 2880 C CA . SER B 1 39 ? -13.117 7.152 28.469 1 92.44 39 SER B CA 1
ATOM 2881 C C . SER B 1 39 ? -14.359 7.664 29.188 1 92.44 39 SER B C 1
ATOM 2883 O O . SER B 1 39 ? -15.484 7.375 28.781 1 92.44 39 SER B O 1
ATOM 2885 N N . SER B 1 40 ? -14.18 8.422 30.266 1 92.75 40 SER B N 1
ATOM 2886 C CA . SER B 1 40 ? -15.289 8.93 31.062 1 92.75 40 SER B CA 1
ATOM 2887 C C . SER B 1 40 ? -16.109 9.945 30.281 1 92.75 40 SER B C 1
ATOM 2889 O O . SER B 1 40 ? -17.266 10.227 30.625 1 92.75 40 SER B O 1
ATOM 2891 N N . LEU B 1 41 ? -15.555 10.414 29.219 1 92.5 41 LEU B N 1
ATOM 2892 C CA . LEU B 1 41 ? -16.219 11.461 28.453 1 92.5 41 LEU B CA 1
ATOM 2893 C C . LEU B 1 41 ? -16.844 10.883 27.188 1 92.5 41 LEU B C 1
ATOM 2895 O O . LEU B 1 41 ? -17.562 11.578 26.469 1 92.5 41 LEU B O 1
ATOM 2899 N N . LYS B 1 42 ? -16.594 9.656 26.953 1 92.31 42 LYS B N 1
ATOM 2900 C CA . LYS B 1 42 ? -17.109 9.031 25.734 1 92.31 42 LYS B CA 1
ATOM 2901 C C . LYS B 1 42 ? -18.594 8.727 25.859 1 92.31 42 LYS B C 1
ATOM 2903 O O . LYS B 1 42 ? -19.062 8.281 26.906 1 92.31 42 LYS B O 1
ATOM 2908 N N . SER B 1 43 ? -19.266 8.977 24.781 1 91 43 SER B N 1
ATOM 2909 C CA . SER B 1 43 ? -20.688 8.648 24.688 1 91 43 SER B CA 1
ATOM 2910 C C . SER B 1 43 ? -20.891 7.355 23.891 1 91 43 SER B C 1
ATOM 2912 O O . SER B 1 43 ? -20.562 7.289 22.703 1 91 43 SER B O 1
ATOM 2914 N N . PRO B 1 44 ? -21.5 6.418 24.469 1 89.5 44 PRO B N 1
ATOM 2915 C CA . PRO B 1 44 ? -21.719 5.152 23.781 1 89.5 44 PRO B CA 1
ATOM 2916 C C . PRO B 1 44 ? -22.719 5.277 22.625 1 89.5 44 PRO B C 1
ATOM 2918 O O . PRO B 1 44 ? -22.766 4.418 21.734 1 89.5 44 PRO B O 1
ATOM 2921 N N . GLU B 1 45 ? -23.531 6.355 22.656 1 92.19 45 GLU B N 1
ATOM 2922 C CA . GLU B 1 45 ? -24.578 6.523 21.672 1 92.19 45 GLU B CA 1
ATOM 2923 C C . GLU B 1 45 ? -24.062 7.223 20.422 1 92.19 45 GLU B C 1
ATOM 2925 O O . GLU B 1 45 ? -24.703 7.195 19.375 1 92.19 45 GLU B O 1
ATOM 2930 N N . ARG B 1 46 ? -22.969 7.875 20.609 1 94.94 46 ARG B N 1
ATOM 2931 C CA . ARG B 1 46 ? -22.438 8.625 19.469 1 94.94 46 ARG B CA 1
ATOM 2932 C C . ARG B 1 46 ? -21.406 7.805 18.703 1 94.94 46 ARG B C 1
ATOM 2934 O O . ARG B 1 46 ? -20.656 7.027 19.297 1 94.94 46 ARG B O 1
ATOM 2941 N N . LYS B 1 47 ? -21.328 7.965 17.422 1 95.62 47 LYS B N 1
ATOM 2942 C CA . LYS B 1 47 ? -20.359 7.277 16.578 1 95.62 47 LYS B CA 1
ATOM 2943 C C . LYS B 1 47 ? -18.953 7.852 16.766 1 95.62 47 LYS B C 1
ATOM 2945 O O . LYS B 1 47 ? -18.75 9.062 16.641 1 95.62 47 LYS B O 1
ATOM 2950 N N . PRO B 1 48 ? -18.016 7.023 17.078 1 97.12 48 PRO B N 1
ATOM 2951 C CA . PRO B 1 48 ? -16.641 7.52 17.234 1 97.12 48 PRO B CA 1
ATOM 2952 C C . PRO B 1 48 ? -16.031 7.969 15.906 1 97.12 48 PRO B C 1
ATOM 2954 O O . PRO B 1 48 ? -16.219 7.312 14.883 1 97.12 48 PRO B O 1
ATOM 2957 N N . ILE B 1 49 ? -15.305 9.094 15.969 1 97.75 49 ILE B N 1
ATOM 2958 C CA . ILE B 1 49 ? -14.555 9.625 14.828 1 97.75 49 ILE B CA 1
ATOM 2959 C C . ILE B 1 49 ? -13.078 9.719 15.188 1 97.75 49 ILE B C 1
ATOM 2961 O O . ILE B 1 49 ? -12.727 10.148 16.297 1 97.75 49 ILE B O 1
ATOM 2965 N N . ASN B 1 50 ? -12.25 9.258 14.281 1 98.69 50 ASN B N 1
ATOM 2966 C CA . ASN B 1 50 ? -10.797 9.391 14.398 1 98.69 50 ASN B CA 1
ATOM 2967 C C . ASN B 1 50 ? -10.227 10.297 13.312 1 98.69 50 ASN B C 1
ATOM 2969 O O . ASN B 1 50 ? -10.469 10.062 12.125 1 98.69 50 ASN B O 1
ATOM 2973 N N . LEU B 1 51 ? -9.5 11.312 13.719 1 98.81 51 LEU B N 1
ATOM 2974 C CA . LEU B 1 51 ? -8.891 12.234 12.766 1 98.81 51 LEU B CA 1
ATOM 2975 C C . LEU B 1 51 ? -7.391 11.977 12.641 1 98.81 51 LEU B C 1
ATOM 2977 O O . LEU B 1 51 ? -6.707 11.766 13.641 1 98.81 51 LEU B O 1
ATOM 2981 N N . TYR B 1 52 ? -6.93 11.898 11.445 1 98.88 52 TYR B N 1
ATOM 2982 C CA . TYR B 1 52 ? -5.504 11.812 11.141 1 98.88 52 TYR B CA 1
ATOM 2983 C C . TYR B 1 52 ? -5.02 13.078 10.445 1 98.88 52 TYR B C 1
ATOM 2985 O O . TYR B 1 52 ? -5.52 13.438 9.375 1 98.88 52 TYR B O 1
ATOM 2993 N N . LEU B 1 53 ? -4.066 13.766 11.062 1 98.88 53 LEU B N 1
ATOM 2994 C CA . LEU B 1 53 ? -3.654 15.086 10.594 1 98.88 53 LEU B CA 1
ATOM 2995 C C . LEU B 1 53 ? -2.236 15.047 10.039 1 98.88 53 LEU B C 1
ATOM 2997 O O . LEU B 1 53 ? -1.308 14.602 10.719 1 98.88 53 LEU B O 1
ATOM 3001 N N . LEU B 1 54 ? -2.072 15.523 8.805 1 98.81 54 LEU B N 1
ATOM 3002 C CA . LEU B 1 54 ? -0.788 15.555 8.117 1 98.81 54 LEU B CA 1
ATOM 3003 C C . LEU B 1 54 ? -0.374 16.984 7.793 1 98.81 54 LEU B C 1
ATOM 3005 O O . LEU B 1 54 ? -1.19 17.781 7.32 1 98.81 54 LEU B O 1
ATOM 3009 N N . HIS B 1 55 ? 0.876 17.297 8.086 1 98.69 55 HIS B N 1
ATOM 3010 C CA . HIS B 1 55 ? 1.371 18.656 7.871 1 98.69 55 HIS B CA 1
ATOM 3011 C C . HIS B 1 55 ? 2.014 18.797 6.492 1 98.69 55 HIS B C 1
ATOM 3013 O O . HIS B 1 55 ? 2.238 17.797 5.805 1 98.69 55 HIS B O 1
ATOM 3019 N N . GLY B 1 56 ? 2.254 20.016 6.066 1 97.19 56 GLY B N 1
ATOM 3020 C CA . GLY B 1 56 ? 2.951 20.328 4.828 1 97.19 56 GLY B CA 1
ATOM 3021 C C . GLY B 1 56 ? 4.461 20.344 4.984 1 97.19 56 GLY B C 1
ATOM 3022 O O . GLY B 1 56 ? 4.98 20.172 6.09 1 97.19 56 GLY B O 1
ATOM 3023 N N . THR B 1 57 ? 5.137 20.609 3.869 1 95.06 57 THR B N 1
ATOM 3024 C CA . THR B 1 57 ? 6.594 20.688 3.881 1 95.06 57 THR B CA 1
ATOM 3025 C C . THR B 1 57 ? 7.078 21.812 4.789 1 95.06 57 THR B C 1
ATOM 3027 O O . THR B 1 57 ? 6.555 22.922 4.734 1 95.06 57 THR B O 1
ATOM 3030 N N . GLY B 1 58 ? 7.996 21.469 5.652 1 95.38 58 GLY B N 1
ATOM 3031 C CA . GLY B 1 58 ? 8.609 22.484 6.504 1 95.38 58 GLY B CA 1
ATOM 3032 C C . GLY B 1 58 ? 7.875 22.688 7.816 1 95.38 58 GLY B C 1
ATOM 3033 O O . GLY B 1 58 ? 8.328 23.438 8.672 1 95.38 58 GLY B O 1
ATOM 3034 N N . MET B 1 59 ? 6.801 22 7.969 1 97.31 59 MET B N 1
ATOM 3035 C CA . MET B 1 59 ? 6.016 22.109 9.195 1 97.31 59 MET B CA 1
ATOM 3036 C C . MET B 1 59 ? 6.184 20.859 10.062 1 97.31 59 MET B C 1
ATOM 3038 O O . MET B 1 59 ? 7.09 20.062 9.836 1 97.31 59 MET B O 1
ATOM 3042 N N . THR B 1 60 ? 5.441 20.828 11.188 1 98 60 THR B N 1
ATOM 3043 C CA . THR B 1 60 ? 5.426 19.688 12.094 1 98 60 THR B CA 1
ATOM 3044 C C . THR B 1 60 ? 4.016 19.422 12.609 1 98 60 THR B C 1
ATOM 3046 O O . THR B 1 60 ? 3.104 20.219 12.383 1 98 60 THR B O 1
ATOM 3049 N N . LYS B 1 61 ? 3.912 18.312 13.305 1 98.69 61 LYS B N 1
ATOM 3050 C CA . LYS B 1 61 ? 2.621 17.953 13.875 1 98.69 61 LYS B CA 1
ATOM 3051 C C . LYS B 1 61 ? 2.152 18.984 14.891 1 98.69 61 LYS B C 1
ATOM 3053 O O . LYS B 1 61 ? 0.972 19.016 15.25 1 98.69 61 LYS B O 1
ATOM 3058 N N . ALA B 1 62 ? 2.988 19.891 15.359 1 98.19 62 ALA B N 1
ATOM 3059 C CA . ALA B 1 62 ? 2.662 20.844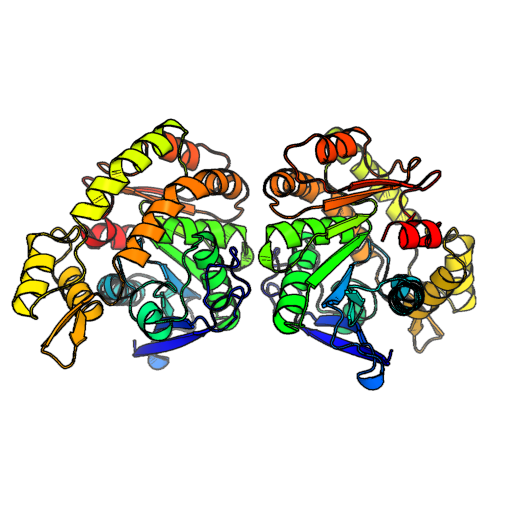 16.422 1 98.19 62 ALA B CA 1
ATOM 3060 C C . ALA B 1 62 ? 1.646 21.875 15.922 1 98.19 62 ALA B C 1
ATOM 3062 O O . ALA B 1 62 ? 0.907 22.453 16.719 1 98.19 62 ALA B O 1
ATOM 3063 N N . ILE B 1 63 ? 1.59 22.047 14.594 1 98.25 63 ILE B N 1
ATOM 3064 C CA . ILE B 1 63 ? 0.685 23.062 14.07 1 98.25 63 ILE B CA 1
ATOM 3065 C C . ILE B 1 63 ? -0.762 22.641 14.312 1 98.25 63 ILE B C 1
ATOM 3067 O O . ILE B 1 63 ? -1.678 23.469 14.234 1 98.25 63 ILE B O 1
ATOM 3071 N N . TRP B 1 64 ? -0.96 21.375 14.617 1 98.62 64 TRP B N 1
ATOM 3072 C CA . TRP B 1 64 ? -2.311 20.828 14.727 1 98.62 64 TRP B CA 1
ATOM 3073 C C . TRP B 1 64 ? -2.799 20.875 16.172 1 98.62 64 TRP B C 1
ATOM 3075 O O . TRP B 1 64 ? -3.949 20.531 16.453 1 98.62 64 TRP B O 1
ATOM 3085 N N . ARG B 1 65 ? -1.952 21.297 17.141 1 98.06 65 ARG B N 1
ATOM 3086 C CA . ARG B 1 65 ? -2.367 21.375 18.531 1 98.06 65 ARG B CA 1
ATOM 3087 C C . ARG B 1 65 ? -3.557 22.312 18.703 1 98.06 65 ARG B C 1
ATOM 3089 O O . ARG B 1 65 ? -4.504 21.984 19.438 1 98.06 65 ARG B O 1
ATOM 3096 N N . TYR B 1 66 ? -3.443 23.406 18 1 98.44 66 TYR B N 1
ATOM 3097 C CA . TYR B 1 66 ? -4.531 24.375 18 1 98.44 66 TYR B CA 1
ATOM 3098 C C . TYR B 1 66 ? -5.832 23.734 17.531 1 98.44 66 TYR B C 1
ATOM 3100 O O . TYR B 1 66 ? -6.887 23.938 18.141 1 98.44 66 TYR B O 1
ATOM 3108 N N . TYR B 1 67 ? -5.785 22.953 16.516 1 98.56 67 TYR B N 1
ATOM 3109 C CA . TYR B 1 67 ? -6.938 22.281 15.922 1 98.56 67 TYR B CA 1
ATOM 3110 C C . TYR B 1 67 ? -7.488 21.219 16.875 1 98.56 67 TYR B C 1
ATOM 3112 O O . TYR B 1 67 ? -8.703 21.109 17.062 1 98.56 67 TYR B O 1
ATOM 3120 N N . ALA B 1 68 ? -6.602 20.406 17.422 1 97.75 68 ALA B N 1
ATOM 3121 C CA . ALA B 1 68 ? -7.027 19.328 18.297 1 97.75 68 ALA B CA 1
ATOM 3122 C C . ALA B 1 68 ? -7.895 19.844 19.438 1 97.75 68 ALA B C 1
ATOM 3124 O O . ALA B 1 68 ? -8.992 19.328 19.688 1 97.75 68 ALA B O 1
ATOM 3125 N N . LYS B 1 69 ? -7.426 20.875 20.094 1 96.38 69 LYS B N 1
ATOM 3126 C CA . LYS B 1 69 ? -8.141 21.453 21.234 1 96.38 69 LYS B CA 1
ATOM 3127 C C . LYS B 1 69 ? -9.531 21.938 20.828 1 96.38 69 LYS B C 1
ATOM 3129 O O . LYS B 1 69 ? -10.531 21.594 21.469 1 96.38 69 LYS B O 1
ATOM 3134 N N . ARG B 1 70 ? -9.641 22.609 19.75 1 96.81 70 ARG B N 1
ATOM 3135 C CA . ARG B 1 70 ? -10.875 23.25 19.328 1 96.81 70 ARG B CA 1
ATOM 3136 C C . ARG B 1 70 ? -11.844 22.25 18.719 1 96.81 70 ARG B C 1
ATOM 3138 O O . ARG B 1 70 ? -13.055 22.359 18.875 1 96.81 70 ARG B O 1
ATOM 3145 N N . LEU B 1 71 ? -11.289 21.266 17.984 1 97 71 LEU B N 1
ATOM 3146 C CA . LEU B 1 71 ? -12.148 20.234 17.406 1 97 71 LEU B CA 1
ATOM 3147 C C . LEU B 1 71 ? -12.781 19.375 18.484 1 97 71 LEU B C 1
ATOM 3149 O O . LEU B 1 71 ? -13.945 18.984 18.375 1 97 71 LEU B O 1
ATOM 3153 N N . TYR B 1 72 ? -12.039 19.047 19.516 1 95.25 72 TYR B N 1
ATOM 3154 C CA . TYR B 1 72 ? -12.617 18.312 20.641 1 95.25 72 TYR B CA 1
ATOM 3155 C C . TYR B 1 72 ? -13.734 19.109 21.312 1 95.25 72 TYR B C 1
ATOM 3157 O O . TYR B 1 72 ? -14.781 18.562 21.625 1 95.25 72 TYR B O 1
ATOM 3165 N N . GLU B 1 73 ? -13.438 20.375 21.5 1 93.31 73 GLU B N 1
ATOM 3166 C CA . GLU B 1 73 ? -14.453 21.234 22.094 1 93.31 73 GLU B CA 1
ATOM 3167 C C . GLU B 1 73 ? -15.727 21.266 21.25 1 93.31 73 GLU B C 1
ATOM 3169 O O . GLU B 1 73 ? -16.828 21.141 21.781 1 93.31 73 GLU B O 1
ATOM 3174 N N . PHE B 1 74 ? -15.539 21.359 20 1 91.06 74 PHE B N 1
ATOM 3175 C CA . PHE B 1 74 ? -16.672 21.375 19.078 1 91.06 74 PHE B CA 1
ATOM 3176 C C . PHE B 1 74 ? -17.438 20.062 19.141 1 91.06 74 PHE B C 1
ATOM 3178 O O . PHE B 1 74 ? -18.672 20.047 19.203 1 91.06 74 PHE B O 1
ATOM 3185 N N . SER B 1 75 ? -16.719 18.922 19.078 1 90.75 75 SER B N 1
ATOM 3186 C CA . SER B 1 75 ? -17.328 17.594 19.062 1 90.75 75 SER B CA 1
ATOM 3187 C C . SER B 1 75 ? -18.109 17.328 20.344 1 90.75 75 SER B C 1
ATOM 3189 O O . SER B 1 75 ? -19.094 16.594 20.328 1 90.75 75 SER B O 1
ATOM 3191 N N . GLU B 1 76 ? -17.766 17.938 21.406 1 87.88 76 GLU B N 1
ATOM 3192 C CA . GLU B 1 76 ? -18.422 17.734 22.688 1 87.88 76 GLU B CA 1
ATOM 3193 C C . GLU B 1 76 ? -19.688 18.594 22.797 1 87.88 76 GLU B C 1
ATOM 3195 O O . GLU B 1 76 ? -20.672 18.172 23.406 1 87.88 76 GLU B O 1
ATOM 3200 N N . THR B 1 77 ? -19.719 19.656 22.078 1 86.25 77 THR B N 1
ATOM 3201 C CA . THR B 1 77 ? -20.781 20.609 22.344 1 86.25 77 THR B CA 1
ATOM 3202 C C . THR B 1 77 ? -21.781 20.641 21.172 1 86.25 77 THR B C 1
ATOM 3204 O O . THR B 1 77 ? -22.953 20.984 21.359 1 86.25 77 THR B O 1
ATOM 3207 N N . GLU B 1 78 ? -21.312 20.234 20.031 1 80.81 78 GLU B N 1
ATOM 3208 C CA . GLU B 1 78 ? -22.109 20.594 18.859 1 80.81 78 GLU B CA 1
ATOM 3209 C C . GLU B 1 78 ? -22.578 19.344 18.109 1 80.81 78 GLU B C 1
ATOM 3211 O O . GLU B 1 78 ? -23.5 19.422 17.297 1 80.81 78 GLU B O 1
ATOM 3216 N N . SER B 1 79 ? -22.062 18.156 18.422 1 77.88 79 SER B N 1
ATOM 3217 C CA . SER B 1 79 ? -22.406 17 17.594 1 77.88 79 SER B CA 1
ATOM 3218 C C . SER B 1 79 ? -23.203 15.977 18.391 1 77.88 79 SER B C 1
ATOM 3220 O O . SER B 1 79 ? -22.688 15.367 19.312 1 77.88 79 SER B O 1
ATOM 3222 N N . PRO B 1 80 ? -24.422 15.742 17.891 1 83.06 80 PRO B N 1
ATOM 3223 C CA . PRO B 1 80 ? -25.234 14.758 18.625 1 83.06 80 PRO B CA 1
ATOM 3224 C C . PRO B 1 80 ? -25.031 13.336 18.094 1 83.06 80 PRO B C 1
ATOM 3226 O O . PRO B 1 80 ? -25.344 12.367 18.797 1 83.06 80 PRO B O 1
ATOM 3229 N N . ILE B 1 81 ? -24.422 13.188 17 1 92.94 81 ILE B N 1
ATOM 3230 C CA . ILE B 1 81 ? -24.469 11.875 16.375 1 92.94 81 ILE B CA 1
ATOM 3231 C C . ILE B 1 81 ? -23.062 11.266 16.359 1 92.94 81 ILE B C 1
ATOM 3233 O O . ILE B 1 81 ? -22.922 10.047 16.234 1 92.94 81 ILE B O 1
ATOM 3237 N N . TRP B 1 82 ? -22.125 12.109 16.422 1 95.12 82 TRP B N 1
ATOM 3238 C CA . TRP B 1 82 ? -20.766 11.594 16.391 1 95.12 82 TRP B CA 1
ATOM 3239 C C . TRP B 1 82 ? -19.875 12.344 17.391 1 95.12 82 TRP B C 1
ATOM 3241 O O . TRP B 1 82 ? -20.266 13.398 17.891 1 95.12 82 TRP B O 1
ATOM 3251 N N . GLN B 1 83 ? -18.812 11.773 17.719 1 95.88 83 GLN B N 1
ATOM 3252 C CA . GLN B 1 83 ? -17.844 12.375 18.641 1 95.88 83 GLN B CA 1
ATOM 3253 C C . GLN B 1 83 ? -16.406 12.008 18.25 1 95.88 83 GLN B C 1
ATOM 3255 O O . GLN B 1 83 ? -16.141 10.875 17.859 1 95.88 83 GLN B O 1
ATOM 3260 N N . ILE B 1 84 ? -15.562 13 18.375 1 97.88 84 ILE B N 1
ATOM 3261 C CA . ILE B 1 84 ? -14.156 12.727 18.109 1 97.88 84 ILE B CA 1
ATOM 3262 C C . ILE B 1 84 ? -13.539 11.992 19.297 1 97.88 84 ILE B C 1
ATOM 3264 O O . ILE B 1 84 ? -13.492 12.531 20.406 1 97.88 84 ILE B O 1
ATOM 3268 N N . ASP B 1 85 ? -13.055 10.805 19.031 1 97.44 85 ASP B N 1
ATOM 3269 C CA . ASP B 1 85 ? -12.445 10 20.094 1 97.44 85 ASP B CA 1
ATOM 3270 C C . ASP B 1 85 ? -10.922 10.07 20.031 1 97.44 85 ASP B C 1
ATOM 3272 O O . ASP B 1 85 ? -10.242 9.938 21.047 1 97.44 85 ASP B O 1
ATOM 3276 N N . ASN B 1 86 ? -10.43 10.18 18.828 1 98.44 86 ASN B N 1
ATOM 3277 C CA . ASN B 1 86 ? -8.984 10.203 18.625 1 98.44 86 ASN B CA 1
ATOM 3278 C C . ASN B 1 86 ? -8.57 11.227 17.578 1 98.44 86 ASN B C 1
ATOM 3280 O O . ASN B 1 86 ? -9.258 11.391 16.562 1 98.44 86 ASN B O 1
ATOM 3284 N N . ILE B 1 87 ? -7.504 11.891 17.875 1 98.75 87 ILE B N 1
ATOM 3285 C CA . ILE B 1 87 ? -6.797 12.688 16.891 1 98.75 87 ILE B CA 1
ATOM 3286 C C . ILE B 1 87 ? -5.328 12.273 16.844 1 98.75 87 ILE B C 1
ATOM 3288 O O . ILE B 1 87 ? -4.645 12.281 17.859 1 98.75 87 ILE B O 1
ATOM 3292 N N . ILE B 1 88 ? -4.914 11.852 15.695 1 98.88 88 ILE B N 1
ATOM 3293 C CA . ILE B 1 88 ? -3.535 11.438 15.469 1 98.88 88 ILE B CA 1
ATOM 3294 C C . ILE B 1 88 ? -2.834 12.453 14.562 1 98.88 88 ILE B C 1
ATOM 3296 O O . ILE B 1 88 ? -3.191 12.594 13.391 1 98.88 88 ILE B O 1
ATOM 3300 N N . ALA B 1 89 ? -1.909 13.172 15.086 1 98.88 89 ALA B N 1
ATOM 3301 C CA . ALA B 1 89 ? -1.073 14.07 14.297 1 98.88 89 ALA B CA 1
ATOM 3302 C C . ALA B 1 89 ? 0.336 13.508 14.133 1 98.88 89 ALA B C 1
ATOM 3304 O O . ALA B 1 89 ? 0.979 13.133 15.117 1 98.88 89 ALA B O 1
ATOM 3305 N N . MET B 1 90 ? 0.834 13.492 12.914 1 98.38 90 MET B N 1
ATOM 3306 C CA . MET B 1 90 ? 2.105 12.797 12.719 1 98.38 90 MET B CA 1
ATOM 3307 C C . MET B 1 90 ? 3.16 13.742 12.156 1 98.38 90 MET B C 1
ATOM 3309 O O . MET B 1 90 ? 2.855 14.594 11.32 1 98.38 90 MET B O 1
ATOM 3313 N N . ASP B 1 91 ? 4.422 13.633 12.664 1 98.81 91 ASP B N 1
ATOM 3314 C CA . ASP B 1 91 ? 5.582 14.172 11.953 1 98.81 91 ASP B CA 1
ATOM 3315 C C . ASP B 1 91 ? 6.031 13.227 10.836 1 98.81 91 ASP B C 1
ATOM 3317 O O . ASP B 1 91 ? 6.324 12.055 11.086 1 98.81 91 ASP B O 1
ATOM 3321 N N . LEU B 1 92 ? 6.074 13.695 9.688 1 97.94 92 LEU B N 1
ATOM 3322 C CA . LEU B 1 92 ? 6.613 12.875 8.609 1 97.94 92 LEU B CA 1
ATOM 3323 C C . LEU B 1 92 ? 8.047 12.453 8.914 1 97.94 92 LEU B C 1
ATOM 3325 O O . LEU B 1 92 ? 8.719 13.07 9.742 1 97.94 92 LEU B O 1
ATOM 3329 N N . VAL B 1 93 ? 8.562 11.5 8.234 1 98.25 93 VAL B N 1
ATOM 3330 C CA . VAL B 1 93 ? 9.82 10.852 8.594 1 98.25 93 VAL B CA 1
ATOM 3331 C C . VAL B 1 93 ? 10.953 11.867 8.562 1 98.25 93 VAL B C 1
ATOM 3333 O O . VAL B 1 93 ? 11.961 11.711 9.258 1 98.25 93 VAL B O 1
ATOM 3336 N N . THR B 1 94 ? 10.789 12.938 7.828 1 97.94 94 THR B N 1
ATOM 3337 C CA . THR B 1 94 ? 11.859 13.906 7.605 1 97.94 94 THR B CA 1
ATOM 3338 C C . THR B 1 94 ? 11.625 15.172 8.438 1 97.94 94 THR B C 1
ATOM 3340 O O . THR B 1 94 ? 12.352 16.156 8.289 1 97.94 94 THR B O 1
ATOM 3343 N N . HIS B 1 95 ? 10.602 15.195 9.258 1 98.5 95 HIS B N 1
ATOM 3344 C CA . HIS B 1 95 ? 10.203 16.438 9.914 1 98.5 95 HIS B CA 1
ATOM 3345 C C . HIS B 1 95 ? 10.094 16.25 11.422 1 98.5 95 HIS B C 1
ATOM 3347 O O . HIS B 1 95 ? 9.773 15.156 11.891 1 98.5 95 HIS B O 1
ATOM 3353 N N . GLY B 1 96 ? 10.352 17.297 12.125 1 98.25 96 GLY B N 1
ATOM 3354 C CA . GLY B 1 96 ? 10.055 17.375 13.547 1 98.25 96 GLY B CA 1
ATOM 3355 C C . GLY B 1 96 ? 10.742 16.297 14.367 1 98.25 96 GLY B C 1
ATOM 3356 O O . GLY B 1 96 ? 11.945 16.062 14.203 1 98.25 96 GLY B O 1
ATOM 3357 N N . GLU B 1 97 ? 9.977 15.734 15.281 1 98.56 97 GLU B N 1
ATOM 3358 C CA . GLU B 1 97 ? 10.523 14.719 16.172 1 98.56 97 GLU B CA 1
ATOM 3359 C C . GLU B 1 97 ? 10.906 13.453 15.406 1 98.56 97 GLU B C 1
ATOM 3361 O O . GLU B 1 97 ? 11.852 12.766 15.773 1 98.56 97 GLU B O 1
ATOM 3366 N N . SER B 1 98 ? 10.18 13.156 14.328 1 98.81 98 SER B N 1
ATOM 3367 C CA . SER B 1 98 ? 10.555 12.016 13.492 1 98.81 98 SER B CA 1
ATOM 3368 C C . SER B 1 98 ? 11.945 12.203 12.898 1 98.81 98 SER B C 1
ATOM 3370 O O . SER B 1 98 ? 12.75 11.273 12.875 1 98.81 98 SER B O 1
ATOM 3372 N N . ALA B 1 99 ? 12.188 13.422 12.43 1 98.25 99 ALA B N 1
ATOM 3373 C CA . ALA B 1 99 ? 13.5 13.719 11.875 1 98.25 99 ALA B CA 1
ATOM 3374 C C . ALA B 1 99 ? 14.602 13.492 12.906 1 98.25 99 ALA B C 1
ATOM 3376 O O . ALA B 1 99 ? 15.68 13.008 12.57 1 98.25 99 ALA B O 1
ATOM 3377 N N . MET B 1 100 ? 14.312 13.836 14.109 1 97.56 100 MET B N 1
ATOM 3378 C CA . MET B 1 100 ? 15.289 13.656 15.18 1 97.56 100 MET B CA 1
ATOM 3379 C C . MET B 1 100 ? 15.57 12.172 15.414 1 97.56 100 MET B C 1
ATOM 3381 O O . MET B 1 100 ? 16.734 11.773 15.547 1 97.56 100 MET B O 1
ATOM 3385 N N . PHE B 1 101 ? 14.531 11.383 15.445 1 97.31 101 PHE B N 1
ATOM 3386 C CA . PHE B 1 101 ? 14.688 9.945 15.617 1 97.31 101 PHE B CA 1
ATOM 3387 C C . PHE B 1 101 ? 15.422 9.328 14.43 1 97.31 101 PHE B C 1
ATOM 3389 O O . PHE B 1 101 ? 16.125 8.328 14.578 1 97.31 101 PHE B O 1
ATOM 3396 N N . ASN B 1 102 ? 15.289 9.938 13.312 1 98.44 102 ASN B N 1
ATOM 3397 C CA . ASN B 1 102 ? 15.812 9.367 12.078 1 98.44 102 ASN B CA 1
ATOM 3398 C C . ASN B 1 102 ? 17.141 10.023 11.68 1 98.44 102 ASN B C 1
ATOM 3400 O O . ASN B 1 102 ? 17.609 9.852 10.555 1 98.44 102 ASN B O 1
ATOM 3404 N N . MET B 1 103 ? 17.641 10.836 12.57 1 96.06 103 MET B N 1
ATOM 3405 C CA . MET B 1 103 ? 18.906 11.5 12.281 1 96.06 103 MET B CA 1
ATOM 3406 C C . MET B 1 103 ? 19.984 10.492 11.883 1 96.06 103 MET B C 1
ATOM 3408 O O . MET B 1 103 ? 20.188 9.492 12.57 1 96.06 103 MET B O 1
ATOM 3412 N N . GLY B 1 104 ? 20.594 10.789 10.805 1 96.06 104 GLY B N 1
ATOM 3413 C CA . GLY B 1 104 ? 21.641 9.906 10.32 1 96.06 104 GLY B CA 1
ATOM 3414 C C . GLY B 1 104 ? 21.109 8.734 9.523 1 96.06 104 GLY B C 1
ATOM 3415 O O . GLY B 1 104 ? 21.891 7.957 8.953 1 96.06 104 GLY B O 1
ATOM 3416 N N . LYS B 1 105 ? 19.828 8.57 9.445 1 97.81 105 LYS B N 1
ATOM 3417 C CA . LYS B 1 105 ? 19.203 7.426 8.781 1 97.81 105 LYS B CA 1
ATOM 3418 C C . LYS B 1 105 ? 18.516 7.848 7.492 1 97.81 105 LYS B C 1
ATOM 3420 O O . LYS B 1 105 ? 18.125 7 6.68 1 97.81 105 LYS B O 1
ATOM 3425 N N . LEU B 1 106 ? 18.328 9.133 7.262 1 97.25 106 LEU B N 1
ATOM 3426 C CA . LEU B 1 106 ? 17.625 9.672 6.094 1 97.25 106 LEU B CA 1
ATOM 3427 C C . LEU B 1 106 ? 18.594 9.828 4.922 1 97.25 106 LEU B C 1
ATOM 3429 O O . LEU B 1 106 ? 19.703 10.336 5.09 1 97.25 106 LEU B O 1
ATOM 3433 N N . GLY B 1 107 ? 18.141 9.359 3.734 1 95.12 107 GLY B N 1
ATOM 3434 C CA . GLY B 1 107 ? 18.969 9.461 2.547 1 95.12 107 GLY B CA 1
ATOM 3435 C C . GLY B 1 107 ? 18.703 10.711 1.733 1 95.12 107 GLY B C 1
ATOM 3436 O O . GLY B 1 107 ? 18.141 11.688 2.246 1 95.12 107 GLY B O 1
ATOM 3437 N N . TYR B 1 108 ? 19.172 10.68 0.439 1 94.06 108 TYR B N 1
ATOM 3438 C CA . TYR B 1 108 ? 19.109 11.883 -0.393 1 94.06 108 TYR B CA 1
ATOM 3439 C C . TYR B 1 108 ? 17.938 11.805 -1.365 1 94.06 108 TYR B C 1
ATOM 3441 O O . TYR B 1 108 ? 17.797 12.656 -2.248 1 94.06 108 TYR B O 1
ATOM 3449 N N . GLU B 1 109 ? 17.125 10.789 -1.212 1 93.06 109 GLU B N 1
ATOM 3450 C CA . GLU B 1 109 ? 15.898 10.688 -1.987 1 93.06 109 GLU B CA 1
ATOM 3451 C C . GLU B 1 109 ? 14.672 10.68 -1.078 1 93.06 109 GLU B C 1
ATOM 3453 O O . GLU B 1 109 ? 14.75 10.25 0.075 1 93.06 109 GLU B O 1
ATOM 3458 N N . TYR B 1 110 ? 13.625 11.211 -1.562 1 92.5 110 TYR B N 1
ATOM 3459 C CA . TYR B 1 110 ? 12.352 11.289 -0.848 1 92.5 110 TYR B CA 1
ATOM 3460 C C . TYR B 1 110 ? 11.18 11.203 -1.814 1 92.5 110 TYR B C 1
ATOM 3462 O O . TYR B 1 110 ? 11.273 11.656 -2.959 1 92.5 110 TYR B O 1
ATOM 3470 N N . ASP B 1 111 ? 10.148 10.539 -1.439 1 93.31 111 ASP B N 1
ATOM 3471 C CA . ASP B 1 111 ? 8.922 10.414 -2.217 1 93.31 111 ASP B CA 1
ATOM 3472 C C . ASP B 1 111 ? 7.695 10.719 -1.36 1 93.31 111 ASP B C 1
ATOM 3474 O O . ASP B 1 111 ? 7.469 10.07 -0.336 1 93.31 111 ASP B O 1
ATOM 3478 N N . TRP B 1 112 ? 6.84 11.664 -1.779 1 94.31 112 TRP B N 1
ATOM 3479 C CA . TRP B 1 112 ? 5.672 12.07 -1.004 1 94.31 112 TRP B CA 1
ATOM 3480 C C . TRP B 1 112 ? 4.727 10.898 -0.785 1 94.31 112 TRP B C 1
ATOM 3482 O O . TRP B 1 112 ? 3.971 10.875 0.189 1 94.31 112 TRP B O 1
ATOM 3492 N N . ARG B 1 113 ? 4.781 9.953 -1.678 1 94.44 113 ARG B N 1
ATOM 3493 C CA . ARG B 1 113 ? 3.869 8.82 -1.589 1 94.44 113 ARG B CA 1
ATOM 3494 C C . ARG B 1 113 ? 4.145 7.992 -0.339 1 94.44 113 ARG B C 1
ATOM 3496 O O . ARG B 1 113 ? 3.246 7.336 0.19 1 94.44 113 ARG B O 1
ATOM 3503 N N . ASP B 1 114 ? 5.344 8.094 0.157 1 96.06 114 ASP B N 1
ATOM 3504 C CA . ASP B 1 114 ? 5.715 7.348 1.352 1 96.06 114 ASP B CA 1
ATOM 3505 C C . ASP B 1 114 ? 4.953 7.848 2.576 1 96.06 114 ASP B C 1
ATOM 3507 O O . ASP B 1 114 ? 4.625 7.07 3.473 1 96.06 114 ASP B O 1
ATOM 3511 N N . GLY B 1 115 ? 4.703 9.156 2.611 1 97.06 115 GLY B N 1
ATOM 3512 C CA . GLY B 1 115 ? 3.908 9.68 3.713 1 97.06 115 GLY B CA 1
ATOM 3513 C C . GLY B 1 115 ? 2.5 9.117 3.746 1 97.06 115 GLY B C 1
ATOM 3514 O O . GLY B 1 115 ? 1.943 8.883 4.82 1 97.06 115 GLY B O 1
ATOM 3515 N N . ALA B 1 116 ? 1.888 8.945 2.57 1 96.62 116 ALA B N 1
ATOM 3516 C CA . ALA B 1 116 ? 0.57 8.32 2.473 1 96.62 116 ALA B CA 1
ATOM 3517 C C . ALA B 1 116 ? 0.611 6.875 2.957 1 96.62 116 ALA B C 1
ATOM 3519 O O . ALA B 1 116 ? -0.291 6.426 3.668 1 96.62 116 ALA B O 1
ATOM 3520 N N . ARG B 1 117 ? 1.655 6.195 2.549 1 96.69 117 ARG B N 1
ATOM 3521 C CA . ARG B 1 117 ? 1.813 4.809 2.965 1 96.69 117 ARG B CA 1
ATOM 3522 C C . ARG B 1 117 ? 2.021 4.707 4.473 1 96.69 117 ARG B C 1
ATOM 3524 O O . ARG B 1 117 ? 1.525 3.777 5.113 1 96.69 117 ARG B O 1
ATOM 3531 N N . ASP B 1 118 ? 2.76 5.656 5.062 1 98.56 118 ASP B N 1
ATOM 3532 C CA . ASP B 1 118 ? 2.922 5.723 6.512 1 98.56 118 ASP B CA 1
ATOM 3533 C C . ASP B 1 118 ? 1.575 5.922 7.203 1 98.56 118 ASP B C 1
ATOM 3535 O O . ASP B 1 118 ? 1.282 5.258 8.203 1 98.56 118 ASP B O 1
ATOM 3539 N N . LEU B 1 119 ? 0.786 6.809 6.664 1 98.69 119 LEU B N 1
ATOM 3540 C CA . LEU B 1 119 ? -0.541 7.066 7.215 1 98.69 119 LEU B CA 1
ATOM 3541 C C . LEU B 1 119 ? -1.384 5.797 7.215 1 98.69 119 LEU B C 1
ATOM 3543 O O . LEU B 1 119 ? -1.999 5.453 8.227 1 98.69 119 LEU B O 1
ATOM 3547 N N . VAL B 1 120 ? -1.412 5.098 6.094 1 97.81 120 VAL B N 1
ATOM 3548 C CA . VAL B 1 120 ? -2.201 3.879 5.965 1 97.81 120 VAL B CA 1
ATOM 3549 C C . VAL B 1 120 ? -1.716 2.84 6.973 1 97.81 120 VAL B C 1
ATOM 3551 O O . VAL B 1 120 ? -2.523 2.199 7.648 1 97.81 120 VAL B O 1
ATOM 3554 N N . LYS B 1 121 ? -0.41 2.705 7.082 1 97.31 121 LYS B N 1
ATOM 3555 C CA . LYS B 1 121 ? 0.161 1.744 8.023 1 97.31 121 LYS B CA 1
ATOM 3556 C C . LYS B 1 121 ? -0.251 2.062 9.453 1 97.31 121 LYS B C 1
ATOM 3558 O O . LYS B 1 121 ? -0.729 1.186 10.18 1 97.31 121 LYS B O 1
ATOM 3563 N N . ILE B 1 122 ? -0.114 3.299 9.836 1 98.31 122 ILE B N 1
ATOM 3564 C CA . ILE B 1 122 ? -0.373 3.703 11.219 1 98.31 122 ILE B CA 1
ATOM 3565 C C . ILE B 1 122 ? -1.861 3.559 11.523 1 98.31 122 ILE B C 1
ATOM 3567 O O . ILE B 1 122 ? -2.236 3.006 12.562 1 98.31 122 ILE B O 1
ATOM 3571 N N . ALA B 1 123 ? -2.709 4.016 10.648 1 98.31 123 ALA B N 1
ATOM 3572 C CA . ALA B 1 123 ? -4.148 3.912 10.867 1 98.31 123 ALA B CA 1
ATOM 3573 C C . ALA B 1 123 ? -4.586 2.451 10.945 1 98.31 123 ALA B C 1
ATOM 3575 O O . ALA B 1 123 ? -5.43 2.096 11.773 1 98.31 123 ALA B O 1
ATOM 3576 N N . SER B 1 124 ? -4.023 1.618 10.047 1 96.19 124 SER B N 1
ATOM 3577 C CA . SER B 1 124 ? -4.352 0.196 10.055 1 96.19 124 SER B CA 1
ATOM 3578 C C . SER B 1 124 ? -3.896 -0.473 11.344 1 96.19 124 SER B C 1
ATOM 3580 O O . SER B 1 124 ? -4.613 -1.309 11.906 1 96.19 124 SER B O 1
ATOM 3582 N N . GLU B 1 125 ? -2.715 -0.138 11.82 1 95.69 125 GLU B N 1
ATOM 3583 C CA . GLU B 1 125 ? -2.164 -0.714 13.047 1 95.69 125 GLU B CA 1
ATOM 3584 C C . GLU B 1 125 ? -2.973 -0.287 14.266 1 95.69 125 GLU B C 1
ATOM 3586 O O . GLU B 1 125 ? -3.186 -1.081 15.188 1 95.69 125 GLU B O 1
ATOM 3591 N N . LEU B 1 126 ? -3.355 0.985 14.273 1 97.19 126 LEU B N 1
ATOM 3592 C CA . LEU B 1 126 ? -4.152 1.469 15.398 1 97.19 126 LEU B CA 1
ATOM 3593 C C . LEU B 1 126 ? -5.523 0.802 15.422 1 97.19 126 LEU B C 1
ATOM 3595 O O . LEU B 1 126 ? -6.059 0.504 16.484 1 97.19 126 LEU B O 1
ATOM 3599 N N . ASN B 1 127 ? -6.086 0.575 14.156 1 95.38 127 ASN B N 1
ATOM 3600 C CA . ASN B 1 127 ? -7.359 -0.119 14 1 95.38 127 ASN B CA 1
ATOM 3601 C C . ASN B 1 127 ? -8.398 0.378 14.992 1 95.38 127 ASN B C 1
ATOM 3603 O O . ASN B 1 127 ? -8.992 -0.416 15.727 1 95.38 127 ASN B O 1
ATOM 3607 N N . LEU B 1 128 ? -8.586 1.712 15.062 1 96.88 128 LEU B N 1
ATOM 3608 C CA . LEU B 1 128 ? -9.492 2.352 16.016 1 96.88 128 LEU B CA 1
ATOM 3609 C C . LEU B 1 128 ? -10.945 2.133 15.609 1 96.88 128 LEU B C 1
ATOM 3611 O O . LEU B 1 128 ? -11.258 2.02 14.422 1 96.88 128 LEU B O 1
ATOM 3615 N N . GLN B 1 129 ? -11.781 2.102 16.547 1 94.44 129 GLN B N 1
ATOM 3616 C CA . GLN B 1 129 ? -13.211 1.99 16.297 1 94.44 129 GLN B CA 1
ATOM 3617 C C . GLN B 1 129 ? -13.766 3.279 15.688 1 94.44 129 GLN B C 1
ATOM 3619 O O . GLN B 1 129 ? -13.297 4.371 16.016 1 94.44 129 GLN B O 1
ATOM 3624 N N . GLY B 1 130 ? -14.766 3.088 14.82 1 95.69 130 GLY B N 1
ATOM 3625 C CA . GLY B 1 130 ? -15.43 4.246 14.242 1 95.69 130 GLY B CA 1
ATOM 3626 C C . GLY B 1 130 ? -14.906 4.605 12.859 1 95.69 130 GLY B C 1
ATOM 3627 O O . GLY B 1 130 ? -14.328 3.764 12.172 1 95.69 130 GLY B O 1
ATOM 3628 N N . ASP B 1 131 ? -15.156 5.855 12.477 1 96.69 131 ASP B N 1
ATOM 3629 C CA . ASP B 1 131 ? -14.766 6.324 11.156 1 96.69 131 ASP B CA 1
ATOM 3630 C C . ASP B 1 131 ? -13.461 7.117 11.219 1 96.69 131 ASP B C 1
ATOM 3632 O O . ASP B 1 131 ? -13.258 7.914 12.133 1 96.69 131 ASP B O 1
ATOM 3636 N N . ASN B 1 132 ? -12.609 6.805 10.281 1 98.25 132 ASN B N 1
ATOM 3637 C CA . ASN B 1 132 ? -11.359 7.551 10.117 1 98.25 132 ASN B CA 1
ATOM 3638 C C . ASN B 1 132 ? -11.5 8.648 9.07 1 98.25 132 ASN B C 1
ATOM 3640 O O . ASN B 1 132 ? -12.109 8.445 8.023 1 98.25 132 ASN B O 1
ATOM 3644 N N . ILE B 1 133 ? -10.969 9.805 9.375 1 98.38 133 ILE B N 1
ATOM 3645 C CA . ILE B 1 133 ? -10.891 10.922 8.438 1 98.38 133 ILE B CA 1
ATOM 3646 C C . ILE B 1 133 ? -9.453 11.43 8.367 1 98.38 133 ILE B C 1
ATOM 3648 O O . ILE B 1 133 ? -8.836 11.719 9.398 1 98.38 133 ILE B O 1
ATOM 3652 N N . ALA B 1 134 ? -8.898 11.516 7.145 1 98.5 134 ALA B N 1
ATOM 3653 C CA . ALA B 1 134 ? -7.559 12.062 6.965 1 98.5 134 ALA B CA 1
ATOM 3654 C C . ALA B 1 134 ? -7.617 13.516 6.504 1 98.5 134 ALA B C 1
ATOM 3656 O O . ALA B 1 134 ? -8.336 13.844 5.555 1 98.5 134 ALA B O 1
ATOM 3657 N N . ILE B 1 135 ? -6.926 14.359 7.207 1 98.69 135 ILE B N 1
ATOM 3658 C CA . ILE B 1 135 ? -6.84 15.789 6.93 1 98.69 135 ILE B CA 1
ATOM 3659 C C . ILE B 1 135 ? -5.383 16.188 6.699 1 98.69 135 ILE B C 1
ATOM 3661 O O . ILE B 1 135 ? -4.516 15.883 7.523 1 98.69 135 ILE B O 1
ATOM 3665 N N . GLY B 1 136 ? -5.125 16.812 5.594 1 98.44 136 GLY B N 1
ATOM 3666 C CA . GLY B 1 136 ? -3.742 17.172 5.32 1 98.44 136 GLY B CA 1
ATOM 3667 C C . GLY B 1 136 ? -3.602 18.5 4.602 1 98.44 136 GLY B C 1
ATOM 3668 O O . GLY B 1 136 ? -4.457 18.875 3.797 1 98.44 136 GLY B O 1
ATOM 3669 N N . HIS B 1 137 ? -2.547 19.188 4.832 1 98.25 137 HIS B N 1
ATOM 3670 C CA . HIS B 1 137 ? -2.221 20.453 4.176 1 98.25 137 HIS B CA 1
ATOM 3671 C C . HIS B 1 137 ? -1.059 20.281 3.201 1 98.25 137 HIS B C 1
ATOM 3673 O O . HIS B 1 137 ? -0.054 19.641 3.531 1 98.25 137 HIS B O 1
ATOM 3679 N N . SER B 1 138 ? -1.158 20.859 1.947 1 95.31 138 SER B N 1
ATOM 3680 C CA . SER B 1 138 ? -0.064 20.906 0.982 1 95.31 138 SER B CA 1
ATOM 3681 C C . SER B 1 138 ? 0.466 19.516 0.67 1 95.31 138 SER B C 1
ATOM 3683 O O . SER B 1 138 ? -0.285 18.641 0.224 1 95.31 138 SER B O 1
ATOM 3685 N N . MET B 1 139 ? 1.652 19.203 1.084 1 94.94 139 MET B N 1
ATOM 3686 C CA . MET B 1 139 ? 2.209 17.859 0.951 1 94.94 139 MET B CA 1
ATOM 3687 C C . MET B 1 139 ? 1.349 16.844 1.685 1 94.94 139 MET B C 1
ATOM 3689 O O . MET B 1 139 ? 1.09 15.758 1.165 1 94.94 139 MET B O 1
ATOM 3693 N N . GLY B 1 140 ? 0.924 17.234 2.896 1 97 140 GLY B N 1
ATOM 3694 C CA . GLY B 1 140 ? 0.029 16.375 3.652 1 97 140 GLY B CA 1
ATOM 3695 C C . GLY B 1 140 ? -1.313 16.172 2.977 1 97 140 GLY B C 1
ATOM 3696 O O . GLY B 1 140 ? -1.946 15.125 3.146 1 97 140 GLY B O 1
ATOM 3697 N N . GLY B 1 141 ? -1.742 17.219 2.273 1 95.44 141 GLY B N 1
ATOM 3698 C CA . GLY B 1 141 ? -2.945 17.062 1.471 1 95.44 141 GLY B CA 1
ATOM 3699 C C . GLY B 1 141 ? -2.807 16.016 0.379 1 95.44 141 GLY B C 1
ATOM 3700 O O . GLY B 1 141 ? -3.693 15.18 0.196 1 95.44 141 GLY B O 1
ATOM 3701 N N . PHE B 1 142 ? -1.711 16.141 -0.32 1 93.06 142 PHE B N 1
ATOM 3702 C CA . PHE B 1 142 ? -1.408 15.109 -1.305 1 93.06 142 PHE B CA 1
ATOM 3703 C C . PHE B 1 142 ? -1.434 13.727 -0.666 1 93.06 142 PHE B C 1
ATOM 3705 O O . PHE B 1 142 ? -2.027 12.789 -1.213 1 93.06 142 PHE B O 1
ATOM 3712 N N . GLN B 1 143 ? -0.801 13.578 0.47 1 95.81 143 GLN B N 1
ATOM 3713 C CA . GLN B 1 143 ? -0.668 12.289 1.141 1 95.81 143 GLN B CA 1
ATOM 3714 C C . GLN B 1 143 ? -2.027 11.766 1.597 1 95.81 143 GLN B C 1
ATOM 3716 O O . GLN B 1 143 ? -2.283 10.562 1.54 1 95.81 143 GLN B O 1
ATOM 3721 N N . SER B 1 144 ? -2.869 12.633 2.035 1 96.31 144 SER B N 1
ATOM 3722 C CA . SER B 1 144 ? -4.207 12.211 2.438 1 96.31 144 SER B CA 1
ATOM 3723 C C . SER B 1 144 ? -4.984 11.641 1.255 1 96.31 144 SER B C 1
ATOM 3725 O O . SER B 1 144 ? -5.633 10.602 1.373 1 96.31 144 SER B O 1
ATOM 3727 N N . VAL B 1 145 ? -4.891 12.305 0.135 1 92.69 145 VAL B N 1
ATOM 3728 C CA . VAL B 1 145 ? -5.59 11.867 -1.067 1 92.69 145 VAL B CA 1
ATOM 3729 C C . VAL B 1 145 ? -5 10.547 -1.557 1 92.69 145 VAL B C 1
ATOM 3731 O O . VAL B 1 145 ? -5.734 9.617 -1.893 1 92.69 145 VAL B O 1
ATOM 3734 N N . TYR B 1 146 ? -3.73 10.477 -1.596 1 92.38 146 TYR B N 1
ATOM 3735 C CA . TYR B 1 146 ? -3.072 9.258 -2.057 1 92.38 146 TYR B CA 1
ATOM 3736 C C . TYR B 1 146 ? -3.379 8.086 -1.128 1 92.38 146 TYR B C 1
ATOM 3738 O O . TYR B 1 146 ? -3.512 6.949 -1.58 1 92.38 146 TYR B O 1
ATOM 3746 N N . ALA B 1 147 ? -3.447 8.359 0.171 1 95.12 147 ALA B N 1
ATOM 3747 C CA . ALA B 1 147 ? -3.824 7.324 1.124 1 95.12 147 ALA B CA 1
ATOM 3748 C C . ALA B 1 147 ? -5.219 6.781 0.82 1 95.12 147 ALA B C 1
ATOM 3750 O O . ALA B 1 147 ? -5.461 5.578 0.944 1 95.12 147 ALA B O 1
ATOM 3751 N N . ALA B 1 148 ? -6.105 7.66 0.456 1 92.62 148 ALA B N 1
ATOM 3752 C CA . ALA B 1 148 ? -7.457 7.258 0.079 1 92.62 148 ALA B CA 1
ATOM 3753 C C . ALA B 1 148 ? -7.438 6.328 -1.131 1 92.62 148 ALA B C 1
ATOM 3755 O O . ALA B 1 148 ? -8.273 5.426 -1.242 1 92.62 148 ALA B O 1
ATOM 3756 N N . PHE B 1 149 ? -6.551 6.594 -1.999 1 89.44 149 PHE B N 1
ATOM 3757 C CA . PHE B 1 149 ? -6.375 5.746 -3.17 1 89.44 149 PHE B CA 1
ATOM 3758 C C . PHE B 1 149 ? -5.84 4.375 -2.77 1 89.44 149 PHE B C 1
ATOM 3760 O O . PHE B 1 149 ? -6.312 3.35 -3.266 1 89.44 149 PHE B O 1
ATOM 3767 N N . LEU B 1 150 ? -4.922 4.328 -1.858 1 91.69 150 LEU B N 1
ATOM 3768 C CA . LEU B 1 150 ? -4.254 3.1 -1.45 1 91.69 150 LEU B CA 1
ATOM 3769 C C . LEU B 1 150 ? -5.191 2.213 -0.639 1 91.69 150 LEU B C 1
ATOM 3771 O O . LEU B 1 150 ? -5.141 0.985 -0.744 1 91.69 150 LEU B O 1
ATOM 3775 N N . ALA B 1 151 ? -5.984 2.838 0.235 1 93.81 151 ALA B N 1
ATOM 3776 C CA . ALA B 1 151 ? -6.848 2.117 1.166 1 93.81 151 ALA B CA 1
ATOM 3777 C C . ALA B 1 151 ? -8.203 2.805 1.3 1 93.81 151 ALA B C 1
ATOM 3779 O O . ALA B 1 151 ? -8.492 3.426 2.324 1 93.81 151 ALA B O 1
ATOM 3780 N N . PRO B 1 152 ? -9.031 2.578 0.341 1 90.88 152 PRO B N 1
ATOM 3781 C CA . PRO B 1 152 ? -10.289 3.33 0.295 1 90.88 152 PRO B CA 1
ATOM 3782 C C . PRO B 1 152 ? -11.234 2.977 1.446 1 90.88 152 PRO B C 1
ATOM 3784 O O . PRO B 1 152 ? -12.07 3.795 1.835 1 90.88 152 PRO B O 1
ATOM 3787 N N . THR B 1 153 ? -11.133 1.812 2.061 1 94.38 153 THR B N 1
ATOM 3788 C CA . THR B 1 153 ? -12.062 1.405 3.109 1 94.38 153 THR B CA 1
ATOM 3789 C C . THR B 1 153 ? -11.57 1.879 4.477 1 94.38 153 THR B C 1
ATOM 3791 O O . THR B 1 153 ? -12.297 1.769 5.469 1 94.38 153 THR B O 1
ATOM 3794 N N . LEU B 1 154 ? -10.391 2.443 4.5 1 96.19 154 LEU B N 1
ATOM 3795 C CA . LEU B 1 154 ? -9.781 2.848 5.766 1 96.19 154 LEU B CA 1
ATOM 3796 C C . LEU B 1 154 ? -10.297 4.215 6.199 1 96.19 154 LEU B C 1
ATOM 3798 O O . LEU B 1 154 ? -10.328 4.52 7.395 1 96.19 154 LEU B O 1
ATOM 3802 N N . PHE B 1 155 ? -10.742 5.043 5.211 1 96.25 155 PHE B N 1
ATOM 3803 C CA . PHE B 1 155 ? -11.172 6.402 5.508 1 96.25 155 PHE B CA 1
ATOM 3804 C C . PHE B 1 155 ? -12.578 6.656 4.98 1 96.25 155 PHE B C 1
ATOM 3806 O O . PHE B 1 155 ? -12.914 6.242 3.867 1 96.25 155 PHE B O 1
ATOM 3813 N N . LYS B 1 156 ? -13.32 7.281 5.785 1 95.69 156 LYS B N 1
ATOM 3814 C CA . LYS B 1 156 ? -14.664 7.672 5.359 1 95.69 156 LYS B CA 1
ATOM 3815 C C . LYS B 1 156 ? -14.602 8.75 4.277 1 95.69 156 LYS B C 1
ATOM 3817 O O . LYS B 1 156 ? -15.336 8.68 3.287 1 95.69 156 LYS B O 1
ATOM 3822 N N . PHE B 1 157 ? -13.844 9.695 4.406 1 95.56 157 PHE B N 1
ATOM 3823 C CA . PHE B 1 157 ? -13.469 10.719 3.432 1 95.56 157 PHE B CA 1
ATOM 3824 C C . PHE B 1 157 ? -12.172 11.398 3.832 1 95.56 157 PHE B C 1
ATOM 3826 O O . PHE B 1 157 ? -11.625 11.125 4.902 1 95.56 157 PHE B O 1
ATOM 3833 N N . VAL B 1 158 ? -11.602 12.219 2.92 1 96.44 158 VAL B N 1
ATOM 3834 C CA . VAL B 1 158 ? -10.375 12.945 3.215 1 96.44 158 VAL B CA 1
ATOM 3835 C C . VAL B 1 158 ? -10.578 14.438 2.965 1 96.44 158 VAL B C 1
ATOM 3837 O O . VAL B 1 158 ? -11.477 14.828 2.211 1 96.44 158 VAL B O 1
ATOM 3840 N N . VAL B 1 159 ? -9.797 15.266 3.66 1 97.56 159 VAL B N 1
ATOM 3841 C CA . VAL B 1 159 ? -9.898 16.719 3.557 1 97.56 159 VAL B CA 1
ATOM 3842 C C . VAL B 1 159 ? -8.539 17.297 3.186 1 97.56 159 VAL B C 1
ATOM 3844 O O . VAL B 1 159 ? -7.809 17.781 4.051 1 97.56 159 VAL B O 1
ATOM 3847 N N . PRO B 1 160 ? -8.258 17.344 1.943 1 96.06 160 PRO B N 1
ATOM 3848 C CA . PRO B 1 160 ? -7.039 18.031 1.512 1 96.06 160 PRO B CA 1
ATOM 3849 C C . PRO B 1 160 ? -7.176 19.547 1.549 1 96.06 160 PRO B C 1
ATOM 3851 O O . PRO B 1 160 ? -8.078 20.109 0.922 1 96.06 160 PRO B O 1
ATOM 3854 N N . ILE B 1 161 ? -6.293 20.156 2.285 1 97.94 161 ILE B N 1
ATOM 3855 C CA . ILE B 1 161 ? -6.234 21.609 2.402 1 97.94 161 ILE B CA 1
ATOM 3856 C C . ILE B 1 161 ? -5.062 22.141 1.587 1 97.94 161 ILE B C 1
ATOM 3858 O O . ILE B 1 161 ? -3.902 21.875 1.908 1 97.94 161 ILE B O 1
ATOM 3862 N N . GLU B 1 162 ? -5.383 22.891 0.518 1 95.5 162 GLU B N 1
ATOM 3863 C CA . GLU B 1 162 ? -4.348 23.422 -0.374 1 95.5 162 GLU B CA 1
ATOM 3864 C C . GLU B 1 162 ? -3.383 22.312 -0.797 1 95.5 162 GLU B C 1
ATOM 3866 O O . GLU B 1 162 ? -2.164 22.484 -0.722 1 95.5 162 GLU B O 1
ATOM 3871 N N . ALA B 1 163 ? -3.988 21.219 -1.143 1 92.88 163 ALA B N 1
ATOM 3872 C CA . ALA B 1 163 ? -3.188 20.062 -1.531 1 92.88 163 ALA B CA 1
ATOM 3873 C C . ALA B 1 163 ? -2.492 20.297 -2.869 1 92.88 163 ALA B C 1
ATOM 3875 O O . ALA B 1 163 ? -3.09 20.844 -3.797 1 92.88 163 ALA B O 1
ATOM 3876 N N . VAL B 1 164 ? -1.286 19.922 -2.963 1 89.06 164 VAL B N 1
ATOM 3877 C CA . VAL B 1 164 ? -0.562 19.984 -4.227 1 89.06 164 VAL B CA 1
ATOM 3878 C C . VAL B 1 164 ? -0.774 18.688 -5.012 1 89.06 164 VAL B C 1
ATOM 3880 O O . VAL B 1 164 ? -0.118 17.672 -4.742 1 89.06 164 VAL B O 1
ATOM 3883 N N . LEU B 1 165 ? -1.707 18.672 -6.016 1 82.06 165 LEU B N 1
ATOM 3884 C CA . LEU B 1 165 ? -2.141 17.453 -6.676 1 82.06 165 LEU B CA 1
ATOM 3885 C C . LEU B 1 165 ? -1.853 17.5 -8.172 1 82.06 165 LEU B C 1
ATOM 3887 O O . LEU B 1 165 ? -2.014 16.5 -8.875 1 82.06 165 LEU B O 1
ATOM 3891 N N . ASN B 1 166 ? -1.628 18.609 -8.734 1 71.5 166 ASN B N 1
ATOM 3892 C CA . ASN B 1 166 ? -1.402 18.672 -10.172 1 71.5 166 ASN B CA 1
ATOM 3893 C C . ASN B 1 166 ? -0.336 19.703 -10.523 1 71.5 166 ASN B C 1
ATOM 3895 O O . ASN B 1 166 ? -0.21 20.734 -9.852 1 71.5 166 ASN B O 1
ATOM 3899 N N . GLN B 1 167 ? 0.429 19.172 -11.43 1 65.06 167 GLN B N 1
ATOM 3900 C CA . GLN B 1 167 ? 1.282 20.219 -11.977 1 65.06 167 GLN B CA 1
ATOM 3901 C C . GLN B 1 167 ? 1.382 20.109 -13.5 1 65.06 167 GLN B C 1
ATOM 3903 O O . GLN B 1 167 ? 1.845 19.094 -14.016 1 65.06 167 GLN B O 1
ATOM 3908 N N . SER B 1 168 ? 0.723 20.922 -14.078 1 66.94 168 SER B N 1
ATOM 3909 C CA . SER B 1 168 ? 0.958 21.078 -15.516 1 66.94 168 SER B CA 1
ATOM 3910 C C . SER B 1 168 ? 2.441 21.281 -15.812 1 66.94 168 SER B C 1
ATOM 3912 O O . SER B 1 168 ? 3.248 21.438 -14.891 1 66.94 168 SER B O 1
ATOM 3914 N N . GLU B 1 169 ? 2.77 20.969 -17.016 1 70 169 GLU B N 1
ATOM 3915 C CA . GLU B 1 169 ? 4.148 21.234 -17.422 1 70 169 GLU B CA 1
ATOM 3916 C C . GLU B 1 169 ? 4.57 22.656 -17.047 1 70 169 GLU B C 1
ATOM 3918 O O . GLU B 1 169 ? 5.707 22.875 -16.609 1 70 169 GLU B O 1
ATOM 3923 N N . ASN B 1 170 ? 3.678 23.578 -17.172 1 70.12 170 ASN B N 1
ATOM 3924 C CA . ASN B 1 170 ? 3.963 24.969 -16.828 1 70.12 170 ASN B CA 1
ATOM 3925 C C . ASN B 1 170 ? 4.184 25.125 -15.32 1 70.12 170 ASN B C 1
ATOM 3927 O O . ASN B 1 170 ? 5.066 25.875 -14.898 1 70.12 170 ASN B O 1
ATOM 3931 N N . SER B 1 171 ? 3.416 24.422 -14.594 1 70.25 171 SER B N 1
ATOM 3932 C CA . SER B 1 171 ? 3.561 24.469 -13.141 1 70.25 171 SER B CA 1
ATOM 3933 C C . SER B 1 171 ? 4.895 23.891 -12.695 1 70.25 171 SER B C 1
ATOM 3935 O O . SER B 1 171 ? 5.531 24.406 -11.773 1 70.25 171 SER B O 1
ATOM 3937 N N . ARG B 1 172 ? 5.32 22.891 -13.43 1 74.44 172 ARG B N 1
ATOM 3938 C CA . ARG B 1 172 ? 6.602 22.266 -13.109 1 74.44 172 ARG B CA 1
ATOM 3939 C C . ARG B 1 172 ? 7.754 23.234 -13.359 1 74.44 172 ARG B C 1
ATOM 3941 O O . ARG B 1 172 ? 8.688 23.312 -12.562 1 74.44 172 ARG B O 1
ATOM 3948 N N . LYS B 1 173 ? 7.648 24 -14.406 1 75.31 173 LYS B N 1
ATOM 3949 C CA . LYS B 1 173 ? 8.664 24.984 -14.727 1 75.31 173 LYS B CA 1
ATOM 3950 C C . LYS B 1 173 ? 8.68 26.109 -13.703 1 75.31 173 LYS B C 1
ATOM 3952 O O . LYS B 1 173 ? 9.75 26.562 -13.266 1 75.31 173 LYS B O 1
ATOM 3957 N N . ARG B 1 174 ? 7.574 26.531 -13.328 1 73.69 174 ARG B N 1
ATOM 3958 C CA . ARG B 1 174 ? 7.453 27.578 -12.328 1 73.69 174 ARG B CA 1
ATOM 3959 C C . ARG B 1 174 ? 8.031 27.125 -10.984 1 73.69 174 ARG B C 1
ATOM 3961 O O . ARG B 1 174 ? 8.727 27.891 -10.32 1 73.69 174 ARG B O 1
ATOM 3968 N N . PHE B 1 175 ? 7.738 25.953 -10.75 1 75.81 175 PHE B N 1
ATOM 3969 C CA . PHE B 1 175 ? 8.203 25.438 -9.469 1 75.81 175 PHE B CA 1
ATOM 3970 C C . PHE B 1 175 ? 9.719 25.312 -9.453 1 75.81 175 PHE B C 1
ATOM 3972 O O . PHE B 1 175 ? 10.367 25.641 -8.453 1 75.81 175 PHE B O 1
ATOM 3979 N N . LYS B 1 176 ? 10.258 24.859 -10.547 1 77.44 176 LYS B N 1
ATOM 3980 C CA . LYS B 1 176 ? 11.711 24.781 -10.656 1 77.44 176 LYS B CA 1
ATOM 3981 C C . LYS B 1 176 ? 12.344 26.156 -10.453 1 77.44 176 LYS B C 1
ATOM 3983 O O . LYS B 1 176 ? 13.414 26.266 -9.859 1 77.44 176 LYS B O 1
ATOM 3988 N N . GLY B 1 177 ? 11.664 27.125 -10.898 1 80.06 177 GLY B N 1
ATOM 3989 C CA . GLY B 1 177 ? 12.156 28.484 -10.758 1 80.06 177 GLY B CA 1
ATOM 3990 C C . GLY B 1 177 ? 12.086 29 -9.336 1 80.06 177 GLY B C 1
ATOM 3991 O O . GLY B 1 177 ? 12.812 29.938 -8.977 1 80.06 177 GLY B O 1
ATOM 3992 N N . LEU B 1 178 ? 11.25 28.406 -8.539 1 82.25 178 LEU B N 1
ATOM 3993 C CA . LEU B 1 178 ? 11.047 28.859 -7.168 1 82.25 178 LEU B CA 1
ATOM 3994 C C . LEU B 1 178 ? 12.078 28.234 -6.234 1 82.25 178 LEU B C 1
ATOM 3996 O O . LEU B 1 178 ? 12.328 28.75 -5.141 1 82.25 178 LEU B O 1
ATOM 4000 N N . LEU B 1 179 ? 12.734 27.141 -6.617 1 86.5 179 LEU B N 1
ATOM 4001 C CA . LEU B 1 179 ? 13.57 26.344 -5.73 1 86.5 179 LEU B CA 1
ATOM 4002 C C . LEU B 1 179 ? 14.766 27.156 -5.234 1 86.5 179 LEU B C 1
ATOM 4004 O O . LEU B 1 179 ? 15.086 27.125 -4.043 1 86.5 179 LEU B O 1
ATOM 4008 N N . PRO B 1 180 ? 15.406 27.938 -6.094 1 88.31 180 PRO B N 1
ATOM 4009 C CA . PRO B 1 180 ? 16.516 28.766 -5.594 1 88.31 180 PRO B CA 1
ATOM 4010 C C . PRO B 1 180 ? 16.062 29.781 -4.559 1 88.31 180 PRO B C 1
ATOM 4012 O O . PRO B 1 180 ? 16.766 30.047 -3.586 1 88.31 180 PRO B O 1
ATOM 4015 N N . ALA B 1 181 ? 14.945 30.391 -4.824 1 87.12 181 ALA B N 1
ATOM 4016 C CA . ALA B 1 181 ? 14.406 31.359 -3.869 1 87.12 181 ALA B CA 1
ATOM 4017 C C . ALA B 1 181 ? 14.102 30.688 -2.529 1 87.12 181 ALA B C 1
ATOM 4019 O O . ALA B 1 181 ? 14.383 31.25 -1.471 1 87.12 181 ALA B O 1
ATOM 4020 N N . LEU B 1 182 ? 13.516 29.547 -2.555 1 89.06 182 LEU B N 1
ATOM 4021 C CA . LEU B 1 182 ? 13.242 28.781 -1.338 1 89.06 182 LEU B CA 1
ATOM 4022 C C . LEU B 1 182 ? 14.531 28.484 -0.584 1 89.06 182 LEU B C 1
ATOM 4024 O O . LEU B 1 182 ? 14.594 28.641 0.636 1 89.06 182 LEU B O 1
ATOM 4028 N N . ASN B 1 183 ? 15.453 28.062 -1.345 1 91.38 183 ASN B N 1
ATOM 4029 C CA . ASN B 1 183 ? 16.75 27.734 -0.742 1 91.38 183 ASN B CA 1
ATOM 4030 C C . ASN B 1 183 ? 17.344 28.938 -0.019 1 91.38 183 ASN B C 1
ATOM 4032 O O . ASN B 1 183 ? 18 28.797 1.007 1 91.38 183 ASN B O 1
ATOM 4036 N N . LYS B 1 184 ? 17.109 30.094 -0.53 1 90.38 184 LYS B N 1
ATOM 4037 C CA . LYS B 1 184 ? 17.656 31.328 0.046 1 90.38 184 LYS B CA 1
ATOM 4038 C C . LYS B 1 184 ? 16.906 31.719 1.312 1 90.38 184 LYS B C 1
ATOM 4040 O O . LYS B 1 184 ? 17.516 32.219 2.271 1 90.38 184 LYS B O 1
ATOM 4045 N N . VAL B 1 185 ? 15.688 31.484 1.29 1 89.75 185 VAL B N 1
ATOM 4046 C CA . VAL B 1 185 ? 14.844 31.984 2.371 1 89.75 185 VAL B CA 1
ATOM 4047 C C . VAL B 1 185 ? 14.844 31 3.533 1 89.75 185 VAL B C 1
ATOM 4049 O O . VAL B 1 185 ? 14.734 31.391 4.695 1 89.75 185 VAL B O 1
ATOM 4052 N N . ILE B 1 186 ? 14.945 29.734 3.289 1 94.94 186 ILE B N 1
ATOM 4053 C CA . ILE B 1 186 ? 14.914 28.719 4.34 1 94.94 186 ILE B CA 1
ATOM 4054 C C . ILE B 1 186 ? 16.203 28.797 5.156 1 94.94 186 ILE B C 1
ATOM 4056 O O . ILE B 1 186 ? 17.297 28.594 4.621 1 94.94 186 ILE B O 1
ATOM 4060 N N . THR B 1 187 ? 16.031 29.094 6.402 1 97 187 THR B N 1
ATOM 4061 C CA . THR B 1 187 ? 17.125 29.141 7.367 1 97 187 THR B CA 1
ATOM 4062 C C . THR B 1 187 ? 16.859 28.203 8.547 1 97 187 THR B C 1
ATOM 4064 O O . THR B 1 187 ? 15.805 28.297 9.18 1 97 187 THR B O 1
ATOM 4067 N N . THR B 1 188 ? 17.859 27.328 8.812 1 97.75 188 THR B N 1
ATOM 4068 C CA . THR B 1 188 ? 17.594 26.297 9.812 1 97.75 188 THR B CA 1
ATOM 4069 C C . THR B 1 188 ? 18.672 26.312 10.891 1 97.75 188 THR B C 1
ATOM 4071 O O . THR B 1 188 ? 18.625 25.516 11.836 1 97.75 188 THR B O 1
ATOM 4074 N N . GLU B 1 189 ? 19.703 27.141 10.766 1 98.12 189 GLU B N 1
ATOM 4075 C CA . GLU B 1 189 ? 20.797 27.219 11.727 1 98.12 189 GLU B CA 1
ATOM 4076 C C . GLU B 1 189 ? 20.938 28.641 12.273 1 98.12 189 GLU B C 1
ATOM 4078 O O . GLU B 1 189 ? 20.906 29.609 11.523 1 98.12 189 GLU B O 1
ATOM 4083 N N . PHE B 1 190 ? 21.109 28.656 13.656 1 98.62 190 PHE B N 1
ATOM 4084 C CA . PHE B 1 190 ? 21.141 29.938 14.336 1 98.62 190 PHE B CA 1
ATOM 4085 C C . PHE B 1 190 ? 22.203 29.969 15.422 1 98.62 190 PHE B C 1
ATOM 4087 O O . PHE B 1 190 ? 22.531 28.922 15.992 1 98.62 190 PHE B O 1
ATOM 4094 N N . ARG B 1 191 ? 22.797 31.219 15.773 1 97.56 191 ARG B N 1
ATOM 4095 C CA . ARG B 1 191 ? 23.875 31.391 16.75 1 97.56 191 ARG B CA 1
ATOM 4096 C C . ARG B 1 191 ? 23.359 31.188 18.172 1 97.56 191 ARG B C 1
ATOM 4098 O O . ARG B 1 191 ? 24.109 30.812 19.062 1 97.56 191 ARG B O 1
ATOM 4105 N N . ASN B 1 192 ? 22.016 31.469 18.281 1 98.06 192 ASN B N 1
ATOM 4106 C CA . ASN B 1 192 ? 21.391 31.328 19.594 1 98.06 192 ASN B CA 1
ATOM 4107 C C . ASN B 1 192 ? 19.875 31.359 19.5 1 98.06 192 ASN B C 1
ATOM 4109 O O . ASN B 1 192 ? 19.312 31.5 18.422 1 98.06 192 ASN B O 1
ATOM 4113 N N . GLU B 1 193 ? 19.266 31.219 20.719 1 98.19 193 GLU B N 1
ATOM 4114 C CA . GLU B 1 193 ? 17.797 31.125 20.766 1 98.19 193 GLU B CA 1
ATOM 4115 C C . GLU B 1 193 ? 17.156 32.438 20.344 1 98.19 193 GLU B C 1
ATOM 4117 O O . GLU B 1 193 ? 16.078 32.438 19.734 1 98.19 193 GLU B O 1
ATOM 4122 N N . VAL B 1 194 ? 17.75 33.531 20.641 1 98.25 194 VAL B N 1
ATOM 4123 C CA . VAL B 1 194 ? 17.203 34.844 20.297 1 98.25 194 VAL B CA 1
ATOM 4124 C C . VAL B 1 194 ? 17.141 35 18.781 1 98.25 194 VAL B C 1
ATOM 4126 O O . VAL B 1 194 ? 16.125 35.438 18.234 1 98.25 194 VAL B O 1
ATOM 4129 N N . GLU B 1 195 ? 18.219 34.625 18.125 1 98.5 195 GLU B N 1
ATOM 4130 C CA . GLU B 1 195 ? 18.266 34.688 16.672 1 98.5 195 GLU B CA 1
ATOM 4131 C C . GLU B 1 195 ? 17.219 33.75 16.047 1 98.5 195 GLU B C 1
ATOM 4133 O O . GLU B 1 195 ? 16.531 34.125 15.102 1 98.5 195 GLU B O 1
ATOM 4138 N N . TYR B 1 196 ? 17.141 32.594 16.562 1 98.44 196 TYR B N 1
ATOM 4139 C CA . TYR B 1 196 ? 16.172 31.609 16.109 1 98.44 196 TYR B CA 1
ATOM 4140 C C . TYR B 1 196 ? 14.75 32.156 16.219 1 98.44 196 TYR B C 1
ATOM 4142 O O . TYR B 1 196 ? 14.008 32.156 15.234 1 98.44 196 TYR B O 1
ATOM 4150 N N . GLU B 1 197 ? 14.422 32.625 17.391 1 98.38 197 GLU B N 1
ATOM 4151 C CA . GLU B 1 197 ? 13.07 33.094 17.641 1 98.38 197 GLU B CA 1
ATOM 4152 C C . GLU B 1 197 ? 12.742 34.312 16.781 1 98.38 197 GLU B C 1
ATOM 4154 O O . GLU B 1 197 ? 11.633 34.438 16.25 1 98.38 197 GLU B O 1
ATOM 4159 N N . THR B 1 198 ? 13.695 35.219 16.672 1 98.19 198 THR B N 1
ATOM 4160 C CA . THR B 1 198 ? 13.5 36.406 15.852 1 98.19 198 THR B CA 1
ATOM 4161 C C . THR B 1 198 ? 13.242 36.031 14.398 1 98.19 198 THR B C 1
ATOM 4163 O O . THR B 1 198 ? 12.32 36.562 13.766 1 98.19 198 THR B O 1
ATOM 4166 N N . PHE B 1 199 ? 14.055 35.156 13.906 1 98 199 PHE B N 1
ATOM 4167 C CA . PHE B 1 199 ? 13.875 34.719 12.523 1 98 199 PHE B CA 1
ATOM 4168 C C . PHE B 1 199 ? 12.508 34.094 12.328 1 98 199 PHE B C 1
ATOM 4170 O O . PHE B 1 199 ? 11.789 34.438 11.391 1 98 199 PHE B O 1
ATOM 4177 N N . MET B 1 200 ? 12.133 33.188 13.211 1 97.75 200 MET B N 1
ATOM 4178 C CA . MET B 1 200 ? 10.891 32.438 13.062 1 97.75 200 MET B CA 1
ATOM 4179 C C . MET B 1 200 ? 9.688 33.375 13.141 1 97.75 200 MET B C 1
ATOM 4181 O O . MET B 1 200 ? 8.719 33.188 12.391 1 97.75 200 MET B O 1
ATOM 4185 N N . LYS B 1 201 ? 9.781 34.344 13.953 1 97.56 201 LYS B N 1
ATOM 4186 C CA . LYS B 1 201 ? 8.648 35.25 14.203 1 97.56 201 LYS B CA 1
ATOM 4187 C C . LYS B 1 201 ? 8.586 36.375 13.172 1 97.56 201 LYS B C 1
ATOM 4189 O O . LYS B 1 201 ? 7.504 36.875 12.875 1 97.56 201 LYS B O 1
ATOM 4194 N N . LYS B 1 202 ? 9.727 36.719 12.539 1 96.81 202 LYS B N 1
ATOM 4195 C CA . LYS B 1 202 ? 9.727 37.969 11.766 1 96.81 202 LYS B CA 1
ATOM 4196 C C . LYS B 1 202 ? 10.109 37.688 10.312 1 96.81 202 LYS B C 1
ATOM 4198 O O . LYS B 1 202 ? 9.812 38.5 9.43 1 96.81 202 LYS B O 1
ATOM 4203 N N . LYS B 1 203 ? 10.758 36.625 10.031 1 95.31 203 LYS B N 1
ATOM 4204 C CA . LYS B 1 203 ? 11.359 36.469 8.711 1 95.31 203 LYS B CA 1
ATOM 4205 C C . LYS B 1 203 ? 10.953 35.156 8.055 1 95.31 203 LYS B C 1
ATOM 4207 O O . LYS B 1 203 ? 11.086 35 6.836 1 95.31 203 LYS B O 1
ATOM 4212 N N . SER B 1 204 ? 10.539 34.219 8.828 1 94.12 204 SER B N 1
ATOM 4213 C CA . SER B 1 204 ? 10.227 32.906 8.273 1 94.12 204 SER B CA 1
ATOM 4214 C C . SER B 1 204 ? 8.961 32.969 7.414 1 94.12 204 SER B C 1
ATOM 4216 O O . SER B 1 204 ? 8.273 33.969 7.379 1 94.12 204 SER B O 1
ATOM 4218 N N . PHE B 1 205 ? 8.602 31.812 6.758 1 91.69 205 PHE B N 1
ATOM 4219 C CA . PHE B 1 205 ? 7.406 31.656 5.941 1 91.69 205 PHE B CA 1
ATOM 4220 C C . PHE B 1 205 ? 6.152 31.688 6.805 1 91.69 205 PHE B C 1
ATOM 4222 O O . PHE B 1 205 ? 5.047 31.859 6.289 1 91.69 205 PHE B O 1
ATOM 4229 N N . TYR B 1 206 ? 6.328 31.625 8.125 1 95.94 206 TYR B N 1
ATOM 4230 C CA . TYR B 1 206 ? 5.203 31.297 8.992 1 95.94 206 TYR B CA 1
ATOM 4231 C C . TYR B 1 206 ? 4.793 32.5 9.82 1 95.94 206 TYR B C 1
ATOM 4233 O O . TYR B 1 206 ? 3.986 32.406 10.742 1 95.94 206 TYR B O 1
ATOM 4241 N N . THR B 1 207 ? 5.34 33.656 9.484 1 96.12 207 THR B N 1
ATOM 4242 C CA . THR B 1 207 ? 5.125 34.875 10.273 1 96.12 207 THR B CA 1
ATOM 4243 C C . THR B 1 207 ? 3.643 35.219 10.32 1 96.12 207 THR B C 1
ATOM 4245 O O . THR B 1 207 ? 3.188 35.875 11.258 1 96.12 207 THR B O 1
ATOM 4248 N N . GLY B 1 208 ? 2.855 34.812 9.352 1 97 208 GLY B N 1
ATOM 4249 C CA . GLY B 1 208 ? 1.44 35.125 9.281 1 97 208 GLY B CA 1
ATOM 4250 C C . GLY B 1 208 ? 0.564 34.125 10.039 1 97 208 GLY B C 1
ATOM 4251 O O . GLY B 1 208 ? -0.656 34.312 10.094 1 97 208 GLY B O 1
ATOM 4252 N N . PHE B 1 209 ? 1.141 33.156 10.672 1 98.31 209 PHE B N 1
ATOM 4253 C CA . PHE B 1 209 ? 0.379 32.156 11.391 1 98.31 209 PHE B CA 1
ATOM 4254 C C . PHE B 1 209 ? -0.308 32.75 12.609 1 98.31 209 PHE B C 1
ATOM 4256 O O . PHE B 1 209 ? 0.169 33.75 13.172 1 98.31 209 PHE B O 1
ATOM 4263 N N . ASN B 1 210 ? -1.456 32.156 12.953 1 98.44 210 ASN B N 1
ATOM 4264 C CA . ASN B 1 210 ? -2.02 32.406 14.281 1 98.44 210 ASN B CA 1
ATOM 4265 C C . ASN B 1 210 ? -0.95 32.312 15.367 1 98.44 210 ASN B C 1
ATOM 4267 O O . ASN B 1 210 ? -0.093 31.438 15.336 1 98.44 210 ASN B O 1
ATOM 4271 N N . LYS B 1 211 ? -1.03 33.219 16.297 1 98.25 211 LYS B N 1
ATOM 4272 C CA . LYS B 1 211 ? 0.022 33.375 17.297 1 98.25 211 LYS B CA 1
ATOM 4273 C C . LYS B 1 211 ? 0.239 32.062 18.078 1 98.25 211 LYS B C 1
ATOM 4275 O O . LYS B 1 211 ? 1.379 31.672 18.328 1 98.25 211 LYS B O 1
ATOM 4280 N N . GLU B 1 212 ? -0.798 31.453 18.531 1 98.5 212 GLU B N 1
ATOM 4281 C CA . GLU B 1 212 ? -0.689 30.203 19.297 1 98.5 212 GLU B CA 1
ATOM 4282 C C . GLU B 1 212 ? -0.054 29.109 18.453 1 98.5 212 GLU B C 1
ATOM 4284 O O . GLU B 1 212 ? 0.798 28.359 18.953 1 98.5 212 GLU B O 1
ATOM 4289 N N . ILE B 1 213 ? -0.444 29.031 17.219 1 98.69 213 ILE B N 1
ATOM 4290 C CA . ILE B 1 213 ? 0.11 28.031 16.312 1 98.69 213 ILE B CA 1
ATOM 4291 C C . ILE B 1 213 ? 1.595 28.297 16.078 1 98.69 213 ILE B C 1
ATOM 4293 O O . ILE B 1 213 ? 2.418 27.391 16.141 1 98.69 213 ILE B O 1
ATOM 4297 N N . LEU B 1 214 ? 1.904 29.531 15.805 1 98.56 214 LEU B N 1
ATOM 4298 C CA . LEU B 1 214 ? 3.293 29.906 15.555 1 98.56 214 LEU B CA 1
ATOM 4299 C C . LEU B 1 214 ? 4.164 29.594 16.766 1 98.56 214 LEU B C 1
ATOM 4301 O O . LEU B 1 214 ? 5.262 29.047 16.625 1 98.56 214 LEU B O 1
ATOM 4305 N N . ASP B 1 215 ? 3.668 29.969 17.953 1 98.44 215 ASP B N 1
ATOM 4306 C CA . ASP B 1 215 ? 4.422 29.703 19.172 1 98.44 215 ASP B CA 1
ATOM 4307 C C . ASP B 1 215 ? 4.672 28.219 19.359 1 98.44 215 ASP B C 1
ATOM 4309 O O . ASP B 1 215 ? 5.781 27.797 19.703 1 98.44 215 ASP B O 1
ATOM 4313 N N . ASP B 1 216 ? 3.65 27.406 19.188 1 98.31 216 ASP B N 1
ATOM 4314 C CA . ASP B 1 216 ? 3.791 25.953 19.297 1 98.31 216 ASP B CA 1
ATOM 4315 C C . ASP B 1 216 ? 4.793 25.422 18.281 1 98.31 216 ASP B C 1
ATOM 4317 O O . ASP B 1 216 ? 5.602 24.547 18.594 1 98.31 216 ASP B O 1
ATOM 4321 N N . PHE B 1 217 ? 4.699 25.906 17.094 1 98.44 217 PHE B N 1
ATOM 4322 C CA . PHE B 1 217 ? 5.59 25.484 16.031 1 98.44 217 PHE B CA 1
ATOM 4323 C C . PHE B 1 217 ? 7.039 25.828 16.359 1 98.44 217 PHE B C 1
ATOM 4325 O O . PHE B 1 217 ? 7.93 24.984 16.188 1 98.44 217 PHE B O 1
ATOM 4332 N N . ILE B 1 218 ? 7.227 27.062 16.781 1 98.38 218 ILE B N 1
ATOM 4333 C CA . ILE B 1 218 ? 8.562 27.547 17.109 1 98.38 218 ILE B CA 1
ATOM 4334 C C . ILE B 1 218 ? 9.156 26.672 18.219 1 98.38 218 ILE B C 1
ATOM 4336 O O . ILE B 1 218 ? 10.305 26.234 18.125 1 98.38 218 ILE B O 1
ATOM 4340 N N . LYS B 1 219 ? 8.367 26.422 19.188 1 98.19 219 LYS B N 1
ATOM 4341 C CA . LYS B 1 219 ? 8.836 25.594 20.297 1 98.19 219 LYS B CA 1
ATOM 4342 C C . LYS B 1 219 ? 9.125 24.172 19.844 1 98.19 219 LYS B C 1
ATOM 4344 O O . LYS B 1 219 ? 10.133 23.578 20.234 1 98.19 219 LYS B O 1
ATOM 4349 N N . ALA B 1 220 ? 8.289 23.625 19.047 1 98 220 ALA B N 1
ATOM 4350 C CA . ALA B 1 220 ? 8.383 22.234 18.625 1 98 220 ALA B CA 1
ATOM 4351 C C . ALA B 1 220 ? 9.586 22.016 17.719 1 98 220 ALA B C 1
ATOM 4353 O O . ALA B 1 220 ? 10.195 20.938 17.719 1 98 220 ALA B O 1
ATOM 4354 N N . GLU B 1 221 ? 9.945 23 16.922 1 97.75 221 GLU B N 1
ATOM 4355 C CA . GLU B 1 221 ? 11 22.859 15.922 1 97.75 221 GLU B CA 1
ATOM 4356 C C . GLU B 1 221 ? 12.375 23.172 16.516 1 97.75 221 GLU B C 1
ATOM 4358 O O . GLU B 1 221 ? 13.398 22.875 15.898 1 97.75 221 GLU B O 1
ATOM 4363 N N . LYS B 1 222 ? 12.391 23.703 17.641 1 98.38 222 LYS B N 1
ATOM 4364 C CA . LYS B 1 222 ? 13.633 24.188 18.234 1 98.38 222 LYS B CA 1
ATOM 4365 C C . LYS B 1 222 ? 14.5 23.047 18.719 1 98.38 222 LYS B C 1
ATOM 4367 O O . LYS B 1 222 ? 14.031 22.188 19.484 1 98.38 222 LYS B O 1
ATOM 4372 N N . TRP B 1 223 ? 15.664 22.984 18.281 1 98.25 223 TRP B N 1
ATOM 4373 C CA . TRP B 1 223 ? 16.688 22.062 18.781 1 98.25 223 TRP B CA 1
ATOM 4374 C C . TRP B 1 223 ? 17.906 22.828 19.297 1 98.25 223 TRP B C 1
ATOM 4376 O O . TRP B 1 223 ? 18.688 23.344 18.5 1 98.25 223 TRP B O 1
ATOM 4386 N N . VAL B 1 224 ? 18.109 22.906 20.562 1 98.06 224 VAL B N 1
ATOM 4387 C CA . VAL B 1 224 ? 19.234 23.609 21.172 1 98.06 224 VAL B CA 1
ATOM 4388 C C . VAL B 1 224 ? 20.422 22.656 21.344 1 98.06 224 VAL B C 1
ATOM 4390 O O . VAL B 1 224 ? 20.281 21.594 21.984 1 98.06 224 VAL B O 1
ATOM 4393 N N . HIS B 1 225 ? 21.5 23.078 20.844 1 97.69 225 HIS B N 1
ATOM 4394 C CA . HIS B 1 225 ? 22.703 22.266 20.938 1 97.69 225 HIS B CA 1
ATOM 4395 C C . HIS B 1 225 ? 23.484 22.562 22.203 1 97.69 225 HIS B C 1
ATOM 4397 O O . HIS B 1 225 ? 23.266 23.609 22.844 1 97.69 225 HIS B O 1
ATOM 4403 N N . PRO B 1 226 ? 24.391 21.672 22.562 1 97.38 226 PRO B N 1
ATOM 4404 C CA . PRO B 1 226 ? 25.172 21.859 23.781 1 97.38 226 PRO B CA 1
ATOM 4405 C C . PRO B 1 226 ? 25.984 23.156 23.766 1 97.38 226 PRO B C 1
ATOM 4407 O O . PRO B 1 226 ? 26.203 23.766 24.828 1 97.38 226 PRO B O 1
ATOM 4410 N N . ASP B 1 227 ? 26.438 23.625 22.609 1 97.81 227 ASP B N 1
ATOM 4411 C CA . ASP B 1 227 ? 27.281 24.812 22.516 1 97.81 227 ASP B CA 1
ATOM 4412 C C . ASP B 1 227 ? 26.453 26.094 22.484 1 97.81 227 ASP B C 1
ATOM 4414 O O . ASP B 1 227 ? 26.984 27.188 22.312 1 97.81 227 ASP B O 1
ATOM 4418 N N . GLY B 1 228 ? 25.141 25.906 22.547 1 96.94 228 GLY B N 1
ATOM 4419 C CA . GLY B 1 228 ? 24.25 27.062 22.609 1 96.94 228 GLY B CA 1
ATOM 4420 C C . GLY B 1 228 ? 23.656 27.438 21.281 1 96.94 228 GLY B C 1
ATOM 4421 O O . GLY B 1 228 ? 22.688 28.219 21.219 1 96.94 228 GLY B O 1
ATOM 4422 N N . THR B 1 229 ? 24.234 26.922 20.203 1 98.38 229 THR B N 1
ATOM 4423 C CA . THR B 1 229 ? 23.625 27.156 18.891 1 98.38 229 THR B CA 1
ATOM 4424 C C . THR B 1 229 ? 22.281 26.453 18.781 1 98.38 229 THR B C 1
ATOM 4426 O O . THR B 1 229 ? 21.953 25.594 19.609 1 98.38 229 THR B O 1
ATOM 4429 N N . VAL B 1 230 ? 21.469 26.969 17.844 1 98.62 230 VAL B N 1
ATOM 4430 C CA . VAL B 1 230 ? 20.125 26.422 17.672 1 98.62 230 VAL B CA 1
ATOM 4431 C C . VAL B 1 230 ? 19.891 26.031 16.219 1 98.62 230 VAL B C 1
ATOM 4433 O O . VAL B 1 230 ? 20.359 26.719 15.305 1 98.62 230 VAL B O 1
ATOM 4436 N N . SER B 1 231 ? 19.266 24.922 16.031 1 98.38 231 SER B N 1
ATOM 4437 C CA . SER B 1 231 ? 18.781 24.562 14.711 1 98.38 231 SER B CA 1
ATOM 4438 C C . SER B 1 231 ? 17.328 24.109 14.766 1 98.38 231 SER B C 1
ATOM 4440 O O . SER B 1 231 ? 16.781 23.875 15.844 1 98.38 231 SER B O 1
ATOM 4442 N N . THR B 1 232 ? 16.672 24.172 13.609 1 98.25 232 THR B N 1
ATOM 4443 C CA . THR B 1 232 ? 15.391 23.484 13.523 1 98.25 232 THR B CA 1
ATOM 4444 C C . THR B 1 232 ? 15.594 21.969 13.469 1 98.25 232 THR B C 1
ATOM 4446 O O . THR B 1 232 ? 16.641 21.5 13.016 1 98.25 232 THR B O 1
ATOM 4449 N N . LYS B 1 233 ? 14.648 21.266 13.914 1 98.25 233 LYS B N 1
ATOM 4450 C CA . LYS B 1 233 ? 14.703 19.812 13.875 1 98.25 233 LYS B CA 1
ATOM 4451 C C . LYS B 1 233 ? 14.648 19.297 12.438 1 98.25 233 LYS B C 1
ATOM 4453 O O . LYS B 1 233 ? 15.297 18.312 12.094 1 98.25 233 LYS B O 1
ATOM 4458 N N . THR B 1 234 ? 13.875 19.906 11.625 1 97.88 234 THR B N 1
ATOM 4459 C CA . THR B 1 234 ? 13.844 19.609 10.195 1 97.88 234 THR B CA 1
ATOM 4460 C C . THR B 1 234 ? 14.953 20.344 9.461 1 97.88 234 THR B C 1
ATOM 4462 O O . THR B 1 234 ? 14.945 21.578 9.375 1 97.88 234 THR B O 1
ATOM 4465 N N . SER B 1 235 ? 15.867 19.641 8.906 1 96.44 235 SER B N 1
ATOM 4466 C CA . SER B 1 235 ? 17.031 20.281 8.289 1 96.44 235 SER B CA 1
ATOM 4467 C C . SER B 1 235 ? 16.641 20.953 6.977 1 96.44 235 SER B C 1
ATOM 4469 O O . SER B 1 235 ? 15.633 20.625 6.367 1 96.44 235 SER B O 1
ATOM 4471 N N . LYS B 1 236 ? 17.484 21.891 6.594 1 96 236 LYS B N 1
ATOM 4472 C CA . LYS B 1 236 ? 17.281 22.562 5.312 1 96 236 LYS B CA 1
ATOM 4473 C C . LYS B 1 236 ? 17.312 21.562 4.156 1 96 236 LYS B C 1
ATOM 4475 O O . LYS B 1 236 ? 16.516 21.672 3.223 1 96 236 LYS B O 1
ATOM 4480 N N . GLN B 1 237 ? 18.219 20.641 4.223 1 94.56 237 GLN B N 1
ATOM 4481 C CA . GLN B 1 237 ? 18.328 19.625 3.176 1 94.56 237 GLN B CA 1
ATOM 4482 C C . GLN B 1 237 ? 17.031 18.844 3.012 1 94.56 237 GLN B C 1
ATOM 4484 O O . GLN B 1 237 ? 16.562 18.641 1.892 1 94.56 237 GLN B O 1
ATOM 4489 N N . GLN B 1 238 ? 16.469 18.453 4.133 1 95.06 238 GLN B N 1
ATOM 4490 C CA . GLN B 1 238 ? 15.25 17.641 4.078 1 95.06 238 GLN B CA 1
ATOM 4491 C C . GLN B 1 238 ? 14.062 18.484 3.609 1 95.06 238 GLN B C 1
ATOM 4493 O O . GLN B 1 238 ? 13.18 17.984 2.91 1 95.06 238 GLN B O 1
ATOM 4498 N N . GLN B 1 239 ? 14.016 19.75 4.027 1 94.75 239 GLN B N 1
ATOM 4499 C CA . GLN B 1 239 ? 12.961 20.625 3.541 1 94.75 239 GLN B CA 1
ATOM 4500 C C . GLN B 1 239 ? 13.062 20.828 2.031 1 94.75 239 GLN B C 1
ATOM 4502 O O . GLN B 1 239 ? 12.07 20.688 1.312 1 94.75 239 GLN B O 1
ATOM 4507 N N . MET B 1 240 ? 14.258 21.078 1.529 1 93.94 240 MET B N 1
ATOM 4508 C CA . MET B 1 240 ? 14.477 21.312 0.103 1 93.94 240 MET B CA 1
ATOM 4509 C C . MET B 1 240 ? 14.148 20.047 -0.703 1 93.94 240 MET B C 1
ATOM 4511 O O . MET B 1 240 ? 13.586 20.141 -1.793 1 93.94 240 MET B O 1
ATOM 4515 N N . LEU B 1 241 ? 14.531 18.938 -0.159 1 92.81 241 LEU B N 1
ATOM 4516 C CA . LEU B 1 241 ? 14.18 17.672 -0.809 1 92.81 241 LEU B CA 1
ATOM 4517 C C . LEU B 1 241 ? 12.664 17.531 -0.911 1 92.81 241 LEU B C 1
ATOM 4519 O O . LEU B 1 241 ? 12.148 17.062 -1.932 1 92.81 241 LEU B O 1
ATOM 4523 N N . GLY B 1 242 ? 11.977 17.859 0.141 1 91.69 242 GLY B N 1
ATOM 4524 C CA . GLY B 1 242 ? 10.523 17.844 0.126 1 91.69 242 GLY B CA 1
ATOM 4525 C C . GLY B 1 242 ? 9.93 18.719 -0.962 1 91.69 242 GLY B C 1
ATOM 4526 O O . GLY B 1 242 ? 9.023 18.312 -1.68 1 91.69 242 GLY B O 1
ATOM 4527 N N . TYR B 1 243 ? 10.461 19.906 -1.129 1 90.12 243 TYR B N 1
ATOM 4528 C CA . TYR B 1 243 ? 9.984 20.812 -2.16 1 90.12 243 TYR B CA 1
ATOM 4529 C C . TYR B 1 243 ? 10.336 20.297 -3.551 1 90.12 243 TYR B C 1
ATOM 4531 O O . TYR B 1 243 ? 9.516 20.344 -4.469 1 90.12 243 TYR B O 1
ATOM 4539 N N . TYR B 1 244 ? 11.492 19.797 -3.68 1 87.19 244 TYR B N 1
ATOM 4540 C CA . TYR B 1 244 ? 11.969 19.328 -4.973 1 87.19 244 TYR B CA 1
ATOM 4541 C C . TYR B 1 244 ? 11.102 18.203 -5.5 1 87.19 244 TYR B C 1
ATOM 4543 O O . TYR B 1 244 ? 10.711 18.203 -6.672 1 87.19 244 TYR B O 1
ATOM 4551 N N . VAL B 1 245 ? 10.766 17.281 -4.715 1 86.12 245 VAL B N 1
ATOM 4552 C CA . VAL B 1 245 ? 10.031 16.094 -5.129 1 86.12 245 VAL B CA 1
ATOM 4553 C C . VAL B 1 245 ? 8.594 16.469 -5.461 1 86.12 245 VAL B C 1
ATOM 4555 O O . VAL B 1 245 ? 7.969 15.859 -6.332 1 86.12 245 VAL B O 1
ATOM 4558 N N . GLY B 1 246 ? 8.086 17.375 -4.789 1 77.25 246 GLY B N 1
ATOM 4559 C CA . GLY B 1 246 ? 6.73 17.828 -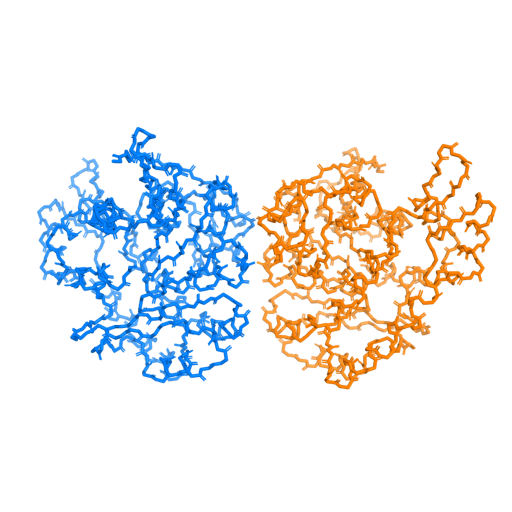5.074 1 77.25 246 GLY B CA 1
ATOM 4560 C C . GLY B 1 246 ? 6.508 18.172 -6.535 1 77.25 246 GLY B C 1
ATOM 4561 O O . GLY B 1 246 ? 5.465 17.844 -7.102 1 77.25 246 GLY B O 1
ATOM 4562 N N . GLY B 1 247 ? 7.508 18.688 -7.195 1 68.69 247 GLY B N 1
ATOM 4563 C CA . GLY B 1 247 ? 7.418 19.062 -8.602 1 68.69 247 GLY B CA 1
ATOM 4564 C C . GLY B 1 247 ? 7.367 17.859 -9.531 1 68.69 247 GLY B C 1
ATOM 4565 O O . GLY B 1 247 ? 6.855 17.953 -10.648 1 68.69 247 GLY B O 1
ATOM 4566 N N . PHE B 1 248 ? 7.77 16.703 -9.016 1 70.06 248 PHE B N 1
ATOM 4567 C CA . PHE B 1 248 ? 7.91 15.555 -9.906 1 70.06 248 PHE B CA 1
ATOM 4568 C C . PHE B 1 248 ? 6.785 14.555 -9.68 1 70.06 248 PHE B C 1
ATOM 4570 O O . PHE B 1 248 ? 6.434 13.789 -10.586 1 70.06 248 PHE B O 1
ATOM 4577 N N . ILE B 1 249 ? 6.234 14.547 -8.578 1 72.56 249 ILE B N 1
ATOM 4578 C CA . ILE B 1 249 ? 5.332 13.453 -8.242 1 72.56 249 ILE B CA 1
ATOM 4579 C C . ILE B 1 249 ? 3.891 13.859 -8.547 1 72.56 249 ILE B C 1
ATOM 4581 O O . ILE B 1 249 ? 3.004 13.008 -8.648 1 72.56 249 ILE B O 1
ATOM 4585 N N . THR B 1 250 ? 3.609 15.008 -8.805 1 65 250 THR B N 1
ATOM 4586 C CA . THR B 1 250 ? 2.256 15.547 -8.898 1 65 250 THR B CA 1
ATOM 4587 C C . THR B 1 250 ? 1.534 14.992 -10.117 1 65 250 THR B C 1
ATOM 4589 O O . THR B 1 250 ? 0.324 14.758 -10.078 1 65 250 THR B O 1
ATOM 4592 N N . PRO B 1 251 ? 2.242 14.641 -11.156 1 65.94 251 PRO B N 1
ATOM 4593 C CA . PRO B 1 251 ? 1.479 14.016 -12.242 1 65.94 251 PRO B CA 1
ATOM 4594 C C . PRO B 1 251 ? 0.838 12.695 -11.82 1 65.94 251 PRO B C 1
ATOM 4596 O O . PRO B 1 251 ? -0.253 12.359 -12.289 1 65.94 251 PRO B O 1
ATOM 4599 N N . ILE B 1 252 ? 1.397 12.078 -10.938 1 69.44 252 ILE B N 1
ATOM 4600 C CA . ILE B 1 252 ? 0.864 10.812 -10.445 1 69.44 252 ILE B CA 1
ATOM 4601 C C . ILE B 1 252 ? -0.403 11.07 -9.633 1 69.44 252 ILE B C 1
ATOM 4603 O O . ILE B 1 252 ? -1.35 10.281 -9.68 1 69.44 252 ILE B O 1
ATOM 4607 N N . ALA B 1 253 ? -0.451 12.188 -8.984 1 70.81 253 ALA B N 1
ATOM 4608 C CA . ALA B 1 253 ? -1.589 12.516 -8.125 1 70.81 253 ALA B CA 1
ATOM 4609 C C . ALA B 1 253 ? -2.867 12.656 -8.945 1 70.81 253 ALA B C 1
ATOM 4611 O O . ALA B 1 253 ? -3.932 12.188 -8.539 1 70.81 253 ALA B O 1
ATOM 4612 N N . LEU B 1 254 ? -2.729 13.203 -10.078 1 68.81 254 LEU B N 1
ATOM 4613 C CA . LEU B 1 254 ? -3.91 13.398 -10.906 1 68.81 254 LEU B CA 1
ATOM 4614 C C . LEU B 1 254 ? -4.461 12.07 -11.406 1 68.81 254 LEU B C 1
ATOM 4616 O O . LEU B 1 254 ? -5.676 11.867 -11.43 1 68.81 254 LEU B O 1
ATOM 4620 N N . GLU B 1 255 ? -3.588 11.281 -11.711 1 70.94 255 GLU B N 1
ATOM 4621 C CA . GLU B 1 255 ? -4.02 9.969 -12.172 1 70.94 255 GLU B CA 1
ATOM 4622 C C . GLU B 1 255 ? -4.699 9.18 -11.055 1 70.94 255 GLU B C 1
ATOM 4624 O O . GLU B 1 255 ? -5.715 8.523 -11.281 1 70.94 255 GLU B O 1
ATOM 4629 N N . VAL B 1 256 ? -4.219 9.414 -9.938 1 72.19 256 VAL B N 1
ATOM 4630 C CA . VAL B 1 256 ? -4.703 8.672 -8.781 1 72.19 256 VAL B CA 1
ATOM 4631 C C . VAL B 1 256 ? -6.043 9.242 -8.32 1 72.19 256 VAL B C 1
ATOM 4633 O O . VAL B 1 256 ? -6.938 8.492 -7.914 1 72.19 256 VAL B O 1
ATOM 4636 N N . VAL B 1 257 ? -6.141 10.492 -8.414 1 73.56 257 VAL B N 1
ATOM 4637 C CA . VAL B 1 257 ? -7.332 11.156 -7.902 1 73.56 257 VAL B CA 1
ATOM 4638 C C . VAL B 1 257 ? -8.57 10.656 -8.641 1 73.56 257 VAL B C 1
ATOM 4640 O O . VAL B 1 257 ? -9.641 10.508 -8.047 1 73.56 257 VAL B O 1
ATOM 4643 N N . HIS B 1 258 ? -8.406 10.289 -9.836 1 75.06 258 HIS B N 1
ATOM 4644 C CA . HIS B 1 258 ? -9.523 9.82 -10.648 1 75.06 258 HIS B CA 1
ATOM 4645 C C . HIS B 1 258 ? -9.953 8.422 -10.234 1 75.06 258 HIS B C 1
ATOM 4647 O O . HIS B 1 258 ? -11.055 7.977 -10.57 1 75.06 258 HIS B O 1
ATOM 4653 N N . ASN B 1 259 ? -9.141 7.836 -9.5 1 76 259 ASN B N 1
ATOM 4654 C CA . ASN B 1 259 ? -9.43 6.457 -9.109 1 76 259 ASN B CA 1
ATOM 4655 C C . ASN B 1 259 ? -9.797 6.352 -7.637 1 76 259 ASN B C 1
ATOM 4657 O O . ASN B 1 259 ? -9.867 5.25 -7.086 1 76 259 ASN B O 1
ATOM 4661 N N . ILE B 1 260 ? -9.977 7.527 -7.062 1 81.38 260 ILE B N 1
ATOM 4662 C CA . ILE B 1 260 ? -10.375 7.535 -5.664 1 81.38 260 ILE B CA 1
ATOM 4663 C C . ILE B 1 260 ? -11.891 7.332 -5.562 1 81.38 260 ILE B C 1
ATOM 4665 O O . ILE B 1 260 ? -12.656 7.977 -6.277 1 81.38 260 ILE B O 1
ATOM 4669 N N . PHE B 1 261 ? -12.281 6.43 -4.605 1 77.94 261 PHE B N 1
ATOM 4670 C CA . PHE B 1 261 ? -13.68 6.027 -4.527 1 77.94 261 PHE B CA 1
ATOM 4671 C C . PHE B 1 261 ? -14.359 6.676 -3.328 1 77.94 261 PHE B C 1
ATOM 4673 O O . PHE B 1 261 ? -15.586 6.586 -3.18 1 77.94 261 PHE B O 1
ATOM 4680 N N . ILE B 1 262 ? -13.578 7.285 -2.484 1 87.12 262 ILE B N 1
ATOM 4681 C CA . ILE B 1 262 ? -14.195 7.902 -1.318 1 87.12 262 ILE B CA 1
ATOM 4682 C C . ILE B 1 262 ? -14.289 9.414 -1.524 1 87.12 262 ILE B C 1
ATOM 4684 O O . ILE B 1 262 ? -13.539 9.984 -2.32 1 87.12 262 ILE B O 1
ATOM 4688 N N . PRO B 1 263 ? -15.148 10.078 -0.815 1 91.25 263 PRO B N 1
ATOM 4689 C CA . PRO B 1 263 ? -15.344 11.516 -0.999 1 91.25 263 PRO B CA 1
ATOM 4690 C C . PRO B 1 263 ? -14.141 12.344 -0.537 1 91.25 263 PRO B C 1
ATOM 4692 O O . PRO B 1 263 ? -13.406 11.914 0.359 1 91.25 263 PRO B O 1
ATOM 4695 N N . ILE B 1 264 ? -14.016 13.414 -1.233 1 91.56 264 ILE B N 1
ATOM 4696 C CA . ILE B 1 264 ? -12.984 14.383 -0.892 1 91.56 264 ILE B CA 1
ATOM 4697 C C . ILE B 1 264 ? -13.625 15.727 -0.565 1 91.56 264 ILE B C 1
ATOM 4699 O O . ILE B 1 264 ? -14.547 16.172 -1.255 1 91.56 264 ILE B O 1
ATOM 4703 N N . VAL B 1 265 ? -13.258 16.297 0.546 1 95.31 265 VAL B N 1
ATOM 4704 C CA . VAL B 1 265 ? -13.578 17.703 0.839 1 95.31 265 VAL B CA 1
ATOM 4705 C C . VAL B 1 265 ? -12.398 18.594 0.468 1 95.31 265 VAL B C 1
ATOM 4707 O O . VAL B 1 265 ? -11.43 18.688 1.222 1 95.31 265 VAL B O 1
ATOM 4710 N N . HIS B 1 266 ? -12.547 19.172 -0.69 1 94.75 266 HIS B N 1
ATOM 4711 C CA . HIS B 1 266 ? -11.438 19.953 -1.242 1 94.75 266 HIS B CA 1
ATOM 4712 C C . HIS B 1 266 ? -11.438 21.375 -0.71 1 94.75 266 HIS B C 1
ATOM 4714 O O . HIS B 1 266 ? -12.336 22.156 -1.021 1 94.75 266 HIS B O 1
ATOM 4720 N N . VAL B 1 267 ? -10.438 21.75 0.05 1 97.12 267 VAL B N 1
ATOM 4721 C CA . VAL B 1 267 ? -10.375 23.047 0.696 1 97.12 267 VAL B CA 1
ATOM 4722 C C . VAL B 1 267 ? -9.203 23.859 0.134 1 97.12 267 VAL B C 1
ATOM 4724 O O . VAL B 1 267 ? -8.07 23.375 0.112 1 97.12 267 VAL B O 1
ATOM 4727 N N . ILE B 1 268 ? -9.484 25.062 -0.331 1 96.44 268 ILE B N 1
ATOM 4728 C CA . ILE B 1 268 ? -8.422 25.922 -0.826 1 96.44 268 ILE B CA 1
ATOM 4729 C C . ILE B 1 268 ? -8.594 27.328 -0.257 1 96.44 268 ILE B C 1
ATOM 4731 O O . ILE B 1 268 ? -9.656 27.672 0.258 1 96.44 268 ILE B O 1
ATOM 4735 N N . GLY B 1 269 ? -7.496 28.078 -0.229 1 97.12 269 GLY B N 1
ATOM 4736 C CA . GLY B 1 269 ? -7.602 29.516 -0.048 1 97.12 269 GLY B CA 1
ATOM 4737 C C . GLY B 1 269 ? -7.969 30.25 -1.322 1 97.12 269 GLY B C 1
ATOM 4738 O O . GLY B 1 269 ? -7.352 30.047 -2.367 1 97.12 269 GLY B O 1
ATOM 4739 N N . SER B 1 270 ? -8.914 31.125 -1.242 1 96.25 270 SER B N 1
ATOM 4740 C CA . SER B 1 270 ? -9.438 31.781 -2.441 1 96.25 270 SER B CA 1
ATOM 4741 C C . SER B 1 270 ? -8.375 32.625 -3.125 1 96.25 270 SER B C 1
ATOM 4743 O O . SER B 1 270 ? -8.461 32.906 -4.324 1 96.25 270 SER B O 1
ATOM 4745 N N . GLU B 1 271 ? -7.371 33 -2.377 1 95.94 271 GLU B N 1
ATOM 4746 C CA . GLU B 1 271 ? -6.344 33.875 -2.928 1 95.94 271 GLU B CA 1
ATOM 4747 C C . GLU B 1 271 ? -5.012 33.156 -3.068 1 95.94 271 GLU B C 1
ATOM 4749 O O . GLU B 1 271 ? -3.982 33.781 -3.346 1 95.94 271 GLU B O 1
ATOM 4754 N N . ALA B 1 272 ? -5.078 31.859 -2.82 1 94.19 272 ALA B N 1
ATOM 4755 C CA . ALA B 1 272 ? -3.844 31.078 -2.891 1 94.19 272 ALA B CA 1
ATOM 4756 C C . ALA B 1 272 ? -3.342 30.984 -4.328 1 94.19 272 ALA B C 1
ATOM 4758 O O . ALA B 1 272 ? -4.133 30.812 -5.258 1 94.19 272 ALA B O 1
ATOM 4759 N N . THR B 1 273 ? -2.012 31.047 -4.496 1 87.38 273 THR B N 1
ATOM 4760 C CA . THR B 1 273 ? -1.443 31.016 -5.84 1 87.38 273 THR B CA 1
ATOM 4761 C C . THR B 1 273 ? -0.417 29.891 -5.961 1 87.38 273 THR B C 1
ATOM 4763 O O . THR B 1 273 ? 0.178 29.688 -7.023 1 87.38 273 THR B O 1
ATOM 4766 N N . TRP B 1 274 ? -0.205 29.219 -4.871 1 86.19 274 TRP B N 1
ATOM 4767 C CA . TRP B 1 274 ? 0.771 28.141 -4.922 1 86.19 274 TRP B CA 1
ATOM 4768 C C . TRP B 1 274 ? 0.361 27.078 -5.945 1 86.19 274 TRP B C 1
ATOM 4770 O O . TRP B 1 274 ? 1.191 26.609 -6.727 1 86.19 274 TRP B O 1
ATOM 4780 N N . ASN B 1 275 ? -0.93 26.641 -5.898 1 85.44 275 ASN B N 1
ATOM 4781 C CA . ASN B 1 275 ? -1.504 25.75 -6.898 1 85.44 275 ASN B CA 1
ATOM 4782 C C . ASN B 1 275 ? -2.104 26.531 -8.07 1 85.44 275 ASN B C 1
ATOM 4784 O O . ASN B 1 275 ? -2.729 27.562 -7.871 1 85.44 275 ASN B O 1
ATOM 4788 N N . GLU B 1 276 ? -1.956 25.969 -9.195 1 82.44 276 GLU B N 1
ATOM 4789 C CA . GLU B 1 276 ? -2.566 26.609 -10.359 1 82.44 276 GLU B CA 1
ATOM 4790 C C . GLU B 1 276 ? -4.09 26.484 -10.32 1 82.44 276 GLU B C 1
ATOM 4792 O O . GLU B 1 276 ? -4.625 25.469 -9.883 1 82.44 276 GLU B O 1
ATOM 4797 N N . LYS B 1 277 ? -4.664 27.5 -10.859 1 82.56 277 LYS B N 1
ATOM 4798 C CA . LYS B 1 277 ? -6.121 27.516 -10.906 1 82.56 277 LYS B CA 1
ATOM 4799 C C . LYS B 1 277 ? -6.652 26.312 -11.703 1 82.56 277 LYS B C 1
ATOM 4801 O O . LYS B 1 277 ? -7.684 25.75 -11.352 1 82.56 277 LYS B O 1
ATOM 4806 N N . GLU B 1 278 ? -5.973 26 -12.68 1 80.81 278 GLU B N 1
ATOM 4807 C CA . GLU B 1 278 ? -6.375 24.891 -13.523 1 80.81 278 GLU B CA 1
ATOM 4808 C C . GLU B 1 278 ? -6.383 23.578 -12.734 1 80.81 278 GLU B C 1
ATOM 4810 O O . GLU B 1 278 ? -7.207 22.703 -12.992 1 80.81 278 GLU B O 1
ATOM 4815 N N . SER B 1 279 ? -5.496 23.516 -11.828 1 79.75 279 SER B N 1
ATOM 4816 C CA . SER B 1 279 ? -5.426 22.312 -11 1 79.75 279 SER B CA 1
ATOM 4817 C C . SER B 1 279 ? -6.676 22.156 -10.141 1 79.75 279 SER B C 1
ATOM 4819 O O . SER B 1 279 ? -7.164 21.047 -9.938 1 79.75 279 SER B O 1
ATOM 4821 N N . VAL B 1 280 ? -7.16 23.234 -9.664 1 83.38 280 VAL B N 1
ATOM 4822 C CA . VAL B 1 280 ? -8.359 23.234 -8.836 1 83.38 280 VAL B CA 1
ATOM 4823 C C . VAL B 1 280 ? -9.555 22.781 -9.664 1 83.38 280 VAL B C 1
ATOM 4825 O O . VAL B 1 280 ? -10.352 21.953 -9.203 1 83.38 280 VAL B O 1
ATOM 4828 N N . GLU B 1 281 ? -9.656 23.234 -10.812 1 82.62 281 GLU B N 1
ATOM 4829 C CA . GLU B 1 281 ? -10.758 22.875 -11.695 1 82.62 281 GLU B CA 1
ATOM 4830 C C . GLU B 1 281 ? -10.703 21.391 -12.07 1 82.62 281 GLU B C 1
ATOM 4832 O O . GLU B 1 281 ? -11.734 20.734 -12.164 1 82.62 281 GLU B O 1
ATOM 4837 N N . LEU B 1 282 ? -9.562 20.984 -12.289 1 79 282 LEU B N 1
ATOM 4838 C CA . LEU B 1 282 ? -9.383 19.594 -12.672 1 79 282 LEU B CA 1
ATOM 4839 C C . LEU B 1 282 ? -9.852 18.656 -11.555 1 79 282 LEU B C 1
ATOM 4841 O O . LEU B 1 282 ? -10.422 17.594 -11.828 1 79 282 LEU B O 1
ATOM 4845 N N . ILE B 1 283 ? -9.594 19.047 -10.344 1 82 283 ILE B N 1
ATOM 4846 C CA . ILE B 1 283 ? -9.984 18.219 -9.203 1 82 283 ILE B CA 1
ATOM 4847 C C . ILE B 1 283 ? -11.5 18.297 -9.016 1 82 283 ILE B C 1
ATOM 4849 O O . ILE B 1 283 ? -12.164 17.266 -8.828 1 82 283 ILE B O 1
ATOM 4853 N N . ARG B 1 284 ? -12.023 19.422 -9.094 1 86.19 284 ARG B N 1
ATOM 4854 C CA . ARG B 1 284 ? -13.422 19.641 -8.734 1 86.19 284 ARG B CA 1
ATOM 4855 C C . ARG B 1 284 ? -14.344 19.25 -9.891 1 86.19 284 ARG B C 1
ATOM 4857 O O . ARG B 1 284 ? -15.5 18.891 -9.68 1 86.19 284 ARG B O 1
ATOM 4864 N N . ASN B 1 285 ? -13.867 19.328 -11.07 1 76.31 285 ASN B N 1
ATOM 4865 C CA . ASN B 1 285 ? -14.703 19.031 -12.227 1 76.31 285 ASN B CA 1
ATOM 4866 C C . ASN B 1 285 ? -14.398 17.641 -12.781 1 76.31 285 ASN B C 1
ATOM 4868 O O . ASN B 1 285 ? -15.055 17.188 -13.719 1 76.31 285 ASN B O 1
ATOM 4872 N N . GLY B 1 286 ? -13.492 17.109 -12.211 1 68.38 286 GLY B N 1
ATOM 4873 C CA . GLY B 1 286 ? -13.156 15.781 -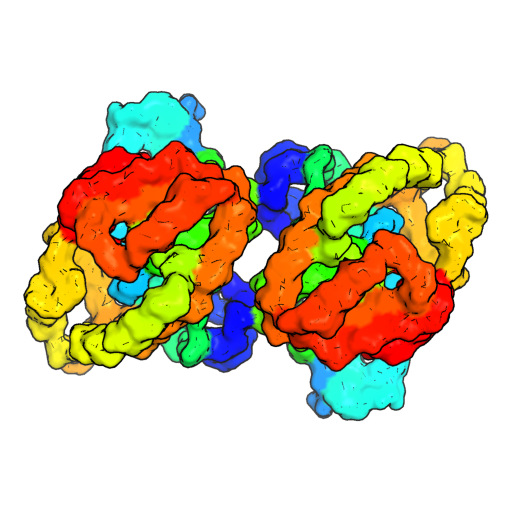12.695 1 68.38 286 GLY B CA 1
ATOM 4874 C C . GLY B 1 286 ? -14.07 14.703 -12.148 1 68.38 286 GLY B C 1
ATOM 4875 O O . GLY B 1 286 ? -15.125 15 -11.578 1 68.38 286 GLY B O 1
ATOM 4876 N N . HIS B 1 287 ? -13.914 13.438 -12.547 1 61.38 287 HIS B N 1
ATOM 4877 C CA . HIS B 1 287 ? -14.688 12.281 -12.117 1 61.38 287 HIS B CA 1
ATOM 4878 C C . HIS B 1 287 ? -14.32 11.859 -10.703 1 61.38 287 HIS B C 1
ATOM 4880 O O . HIS B 1 287 ? -14.055 10.68 -10.445 1 61.38 287 HIS B O 1
ATOM 4886 N N . ILE B 1 288 ? -14.148 12.93 -9.938 1 66.31 288 ILE B N 1
ATOM 4887 C CA . ILE B 1 288 ? -13.797 12.664 -8.547 1 66.31 288 ILE B CA 1
ATOM 4888 C C . ILE B 1 288 ? -15.008 12.906 -7.656 1 66.31 288 ILE B C 1
ATOM 4890 O O . ILE B 1 288 ? -15.805 13.812 -7.91 1 66.31 288 ILE B O 1
ATOM 4894 N N . ASN B 1 289 ? -15.219 12.008 -6.75 1 71.69 289 ASN B N 1
ATOM 4895 C CA . ASN B 1 289 ? -16.281 12.188 -5.773 1 71.69 289 ASN B CA 1
ATOM 4896 C C . ASN B 1 289 ? -15.961 13.312 -4.789 1 71.69 289 ASN B C 1
ATOM 4898 O O . ASN B 1 289 ? -15.438 13.055 -3.703 1 71.69 289 ASN B O 1
ATOM 4902 N N . VAL B 1 290 ? -16.172 14.531 -5.316 1 71.25 290 VAL B N 1
ATOM 4903 C CA . VAL B 1 290 ? -15.969 15.672 -4.438 1 71.25 290 VAL B CA 1
ATOM 4904 C C . VAL B 1 290 ? -17.234 15.93 -3.621 1 71.25 290 VAL B C 1
ATOM 4906 O O . VAL B 1 290 ? -18.266 16.328 -4.168 1 71.25 290 VAL B O 1
ATOM 4909 N N . LEU B 1 291 ? -17.078 15.523 -2.408 1 68.56 291 LEU B N 1
ATOM 4910 C CA . LEU B 1 291 ? -18.188 15.734 -1.474 1 68.56 291 LEU B CA 1
ATOM 4911 C C . LEU B 1 291 ? -18.484 17.219 -1.302 1 68.56 291 LEU B C 1
ATOM 4913 O O . LEU B 1 291 ? -19.625 17.641 -1.42 1 68.56 291 LEU B O 1
ATOM 4917 N N . ASP B 1 292 ? -17.406 18.031 -1.035 1 84.06 292 ASP B N 1
ATOM 4918 C CA . ASP B 1 292 ? -17.516 19.484 -0.871 1 84.06 292 ASP B CA 1
ATOM 4919 C C . ASP B 1 292 ? -16.281 20.188 -1.414 1 84.06 292 ASP B C 1
ATOM 4921 O O . ASP B 1 292 ? -15.172 19.656 -1.343 1 84.06 292 ASP B O 1
ATOM 4925 N N . ALA B 1 293 ? -16.625 21.266 -2.037 1 91.62 293 ALA B N 1
ATOM 4926 C CA . ALA B 1 293 ? -15.586 22.203 -2.445 1 91.62 293 ALA B CA 1
ATOM 4927 C C . ALA B 1 293 ? -15.695 23.516 -1.666 1 91.62 293 ALA B C 1
ATOM 4929 O O . ALA B 1 293 ? -16.734 24.188 -1.71 1 91.62 293 ALA B O 1
ATOM 4930 N N . VAL B 1 294 ? -14.617 23.828 -0.937 1 96.12 294 VAL B N 1
ATOM 4931 C CA . VAL B 1 294 ? -14.688 25 -0.067 1 96.12 294 VAL B CA 1
ATOM 4932 C C . VAL B 1 294 ? -13.531 25.953 -0.388 1 96.12 294 VAL B C 1
ATOM 4934 O O . VAL B 1 294 ? -12.375 25.531 -0.452 1 96.12 294 VAL B O 1
ATOM 4937 N N . ASP B 1 295 ? -13.914 27.141 -0.604 1 96.75 295 ASP B N 1
ATOM 4938 C CA . ASP B 1 295 ? -12.938 28.219 -0.742 1 96.75 295 ASP B CA 1
ATOM 4939 C C . ASP B 1 295 ? -12.953 29.141 0.48 1 96.75 295 ASP B C 1
ATOM 4941 O O . ASP B 1 295 ? -13.938 29.828 0.735 1 96.75 295 ASP B O 1
ATOM 4945 N N . ILE B 1 296 ? -11.867 29.188 1.164 1 98.06 296 ILE B N 1
ATOM 4946 C CA . ILE B 1 296 ? -11.766 30.078 2.314 1 98.06 296 ILE B CA 1
ATOM 4947 C C . ILE B 1 296 ? -11.422 31.484 1.847 1 98.06 296 ILE B C 1
ATOM 4949 O O . ILE B 1 296 ? -10.336 31.734 1.311 1 98.06 296 ILE B O 1
ATOM 4953 N N . LYS B 1 297 ? -12.273 32.438 2.098 1 97.94 297 LYS B N 1
ATOM 4954 C CA . LYS B 1 297 ? -12.141 33.812 1.625 1 97.94 297 LYS B CA 1
ATOM 4955 C C . LYS B 1 297 ? -10.859 34.438 2.164 1 97.94 297 LYS B C 1
ATOM 4957 O O . LYS B 1 297 ? -10.617 34.438 3.371 1 97.94 297 LYS B O 1
ATOM 4962 N N . GLY B 1 298 ? -10.055 34.938 1.227 1 97.38 298 GLY B N 1
ATOM 4963 C CA . GLY B 1 298 ? -8.836 35.625 1.604 1 97.38 298 GLY B CA 1
ATOM 4964 C C . GLY B 1 298 ? -7.691 34.688 1.944 1 97.38 298 GLY B C 1
ATOM 4965 O O . GLY B 1 298 ? -6.57 35.125 2.191 1 97.38 298 GLY B O 1
ATOM 4966 N N . GLY B 1 299 ? -7.988 33.406 1.99 1 97.5 299 GLY B N 1
ATOM 4967 C CA . GLY B 1 299 ? -6.98 32.438 2.369 1 97.5 299 GLY B CA 1
ATOM 4968 C C . GLY B 1 299 ? -5.879 32.281 1.335 1 97.5 299 GLY B C 1
ATOM 4969 O O . GLY B 1 299 ? -6.129 32.406 0.133 1 97.5 299 GLY B O 1
ATOM 4970 N N . GLN B 1 300 ? -4.664 32.062 1.777 1 96.94 300 GLN B N 1
ATOM 4971 C CA . GLN B 1 300 ? -3.504 31.75 0.95 1 96.94 300 GLN B CA 1
ATOM 4972 C C . GLN B 1 300 ? -3.062 30.297 1.136 1 96.94 300 GLN B C 1
ATOM 4974 O O . GLN B 1 300 ? -3.799 29.484 1.699 1 96.94 300 GLN B O 1
ATOM 4979 N N . HIS B 1 301 ? -1.942 29.922 0.585 1 95.31 301 HIS B N 1
ATOM 4980 C CA . HIS B 1 301 ? -1.487 28.531 0.625 1 95.31 301 HIS B CA 1
ATOM 4981 C C . HIS B 1 301 ? -1.358 28.047 2.061 1 95.31 301 HIS B C 1
ATOM 4983 O O . HIS B 1 301 ? -1.621 26.875 2.344 1 95.31 301 HIS B O 1
ATOM 4989 N N . LEU B 1 302 ? -1.011 28.922 2.988 1 98.06 302 LEU B N 1
ATOM 4990 C CA . LEU B 1 302 ? -0.805 28.547 4.379 1 98.06 302 LEU B CA 1
ATOM 4991 C C . LEU B 1 302 ? -2.035 28.859 5.223 1 98.06 302 LEU B C 1
ATOM 4993 O O . LEU B 1 302 ? -1.913 29.25 6.383 1 98.06 302 LEU B O 1
ATOM 4997 N N . VAL B 1 303 ? -3.162 28.703 4.641 1 98.56 303 VAL B N 1
ATOM 4998 C CA . VAL B 1 303 ? -4.43 29.062 5.266 1 98.56 303 VAL B CA 1
ATOM 4999 C C . VAL B 1 303 ? -4.621 28.25 6.551 1 98.56 303 VAL B C 1
ATOM 5001 O O . VAL B 1 303 ? -5.254 28.719 7.496 1 98.56 303 VAL B O 1
ATOM 5004 N N . ASN B 1 304 ? -4.07 27.062 6.672 1 98.31 304 ASN B N 1
ATOM 5005 C CA . ASN B 1 304 ? -4.184 26.219 7.859 1 98.31 304 ASN B CA 1
ATOM 5006 C C . ASN B 1 304 ? -3.57 26.906 9.086 1 98.31 304 ASN B C 1
ATOM 5008 O O . ASN B 1 304 ? -4.02 26.672 10.211 1 98.31 304 ASN B O 1
ATOM 5012 N N . GLY B 1 305 ? -2.525 27.703 8.875 1 98.5 305 GLY B N 1
ATOM 5013 C CA . GLY B 1 305 ? -1.896 28.422 9.969 1 98.5 305 GLY B CA 1
ATOM 5014 C C . GLY B 1 305 ? -2.346 29.875 10.07 1 98.5 305 GLY B C 1
ATOM 5015 O O . GLY B 1 305 ? -2.326 30.453 11.156 1 98.5 305 GLY B O 1
ATOM 5016 N N . GLU B 1 306 ? -2.805 30.438 8.961 1 98.62 306 GLU B N 1
ATOM 5017 C CA . GLU B 1 306 ? -3.113 31.859 8.883 1 98.62 306 GLU B CA 1
ATOM 5018 C C . GLU B 1 306 ? -4.57 32.125 9.242 1 98.62 306 GLU B C 1
ATOM 5020 O O . GLU B 1 306 ? -4.898 33.188 9.789 1 98.62 306 GLU B O 1
ATOM 5025 N N . GLN B 1 307 ? -5.43 31.266 8.891 1 98.5 307 GLN B N 1
ATOM 5026 C CA . GLN B 1 307 ? -6.852 31.375 9.195 1 98.5 307 GLN B CA 1
ATOM 5027 C C . GLN B 1 307 ? -7.391 30.062 9.766 1 98.5 307 GLN B C 1
ATOM 5029 O O . GLN B 1 307 ? -8.375 29.516 9.258 1 98.5 307 GLN B O 1
ATOM 5034 N N . PRO B 1 308 ? -6.82 29.609 10.867 1 98.5 308 PRO B N 1
ATOM 5035 C CA . PRO B 1 308 ? -7.172 28.297 11.398 1 98.5 308 PRO B CA 1
ATOM 5036 C C . PRO B 1 308 ? -8.633 28.203 11.82 1 98.5 308 PRO B C 1
ATOM 5038 O O . PRO B 1 308 ? -9.258 27.141 11.695 1 98.5 308 PRO B O 1
ATOM 5041 N N . ASP B 1 309 ? -9.211 29.281 12.352 1 98 309 ASP B N 1
ATOM 5042 C CA . ASP B 1 309 ? -10.602 29.234 12.789 1 98 309 ASP B CA 1
ATOM 5043 C C . ASP B 1 309 ? -11.539 28.969 11.617 1 98 309 ASP B C 1
ATOM 5045 O O . ASP B 1 309 ? -12.531 28.25 11.766 1 98 309 ASP B O 1
ATOM 5049 N N . GLU B 1 310 ? -11.234 29.547 10.438 1 98.12 310 GLU B N 1
ATOM 5050 C CA . GLU B 1 310 ? -12.039 29.281 9.25 1 98.12 310 GLU B CA 1
ATOM 5051 C C . GLU B 1 310 ? -11.898 27.828 8.797 1 98.12 310 GLU B C 1
ATOM 5053 O O . GLU B 1 310 ? -12.875 27.219 8.359 1 98.12 310 GLU B O 1
ATOM 5058 N N . VAL B 1 311 ? -10.711 27.328 8.883 1 98.31 311 VAL B N 1
ATOM 5059 C CA . VAL B 1 311 ? -10.477 25.938 8.516 1 98.31 311 VAL B CA 1
ATOM 5060 C C . VAL B 1 311 ? -11.227 25.016 9.469 1 98.31 311 VAL B C 1
ATOM 5062 O O . VAL B 1 311 ? -11.836 24.031 9.047 1 98.31 311 VAL B O 1
ATOM 5065 N N . ILE B 1 312 ? -11.219 25.297 10.781 1 97.38 312 ILE B N 1
ATOM 5066 C CA . ILE B 1 312 ? -11.898 24.5 11.789 1 97.38 312 ILE B CA 1
ATOM 5067 C C . ILE B 1 312 ? -13.398 24.484 11.508 1 97.38 312 ILE B C 1
ATOM 5069 O O . ILE B 1 312 ? -14.047 23.438 11.625 1 97.38 312 ILE B O 1
ATOM 5073 N N . LYS B 1 313 ? -13.914 25.641 11.07 1 95.12 313 LYS B N 1
ATOM 5074 C CA . LYS B 1 313 ? -15.328 25.703 10.703 1 95.12 313 LYS B CA 1
ATOM 5075 C C . LYS B 1 313 ? -15.641 24.75 9.555 1 95.12 313 LYS B C 1
ATOM 5077 O O . LYS B 1 313 ? -16.672 24.078 9.562 1 95.12 313 LYS B O 1
ATOM 5082 N N . VAL B 1 314 ? -14.773 24.719 8.57 1 95.19 314 VAL B N 1
ATOM 5083 C CA . VAL B 1 314 ? -14.953 23.828 7.43 1 95.19 314 VAL B CA 1
ATOM 5084 C C . VAL B 1 314 ? -14.898 22.375 7.902 1 95.19 314 VAL B C 1
ATOM 5086 O O . VAL B 1 314 ? -15.742 21.562 7.52 1 95.19 314 VAL B O 1
ATOM 5089 N N . LEU B 1 315 ? -13.961 22.094 8.75 1 94.38 315 LEU B N 1
ATOM 5090 C CA . LEU B 1 315 ? -13.812 20.734 9.266 1 94.38 315 LEU B CA 1
ATOM 5091 C C . LEU B 1 315 ? -15.039 20.312 10.07 1 94.38 315 LEU B C 1
ATOM 5093 O O . LEU B 1 315 ? -15.539 19.203 9.914 1 94.38 315 LEU B O 1
#

Solvent-accessible surface area (backbone atoms only — not comparable to full-atom values): 31814 Å² total; per-residue (Å²): 107,46,78,41,80,46,77,44,76,42,59,55,67,45,72,43,45,45,32,22,48,63,64,65,52,75,77,46,33,27,31,28,43,39,37,33,49,46,74,91,74,59,56,91,85,30,45,39,28,30,41,36,39,33,42,33,79,80,46,36,35,44,52,45,52,61,51,52,58,52,50,47,52,42,28,72,73,70,40,85,59,38,32,62,42,35,37,38,25,35,16,52,57,59,17,22,67,5,17,57,74,22,59,85,33,63,39,93,39,73,59,69,64,46,56,11,47,29,50,50,51,51,53,44,70,65,60,65,75,61,44,30,35,32,34,9,29,26,57,14,6,33,18,30,54,51,25,37,50,76,34,37,59,62,33,64,34,29,34,28,32,39,42,58,37,52,46,54,74,67,47,35,54,52,49,60,66,43,47,63,57,48,60,68,64,62,77,39,75,30,80,23,64,66,54,43,51,49,39,48,58,70,66,40,97,50,47,65,28,38,65,69,36,40,53,41,36,54,60,61,29,56,38,78,44,94,88,46,31,24,29,42,41,38,43,59,67,50,39,51,48,51,57,56,38,55,61,68,51,14,60,56,38,49,62,44,47,53,64,26,83,41,35,31,36,44,34,36,27,65,62,32,68,82,58,52,68,66,43,54,48,52,54,70,68,36,80,32,49,59,71,40,82,43,69,40,82,80,19,33,67,59,24,72,43,49,39,39,69,62,49,57,68,72,100,108,45,78,41,80,45,78,43,77,43,59,56,68,43,70,43,44,44,32,22,48,63,64,66,51,75,78,47,35,28,33,29,44,39,36,34,49,46,74,91,74,59,57,90,84,28,44,38,28,29,40,37,40,34,42,32,79,82,46,37,35,45,55,45,52,61,51,52,57,51,50,47,54,44,30,72,73,69,41,85,59,36,31,62,42,34,36,38,26,35,16,51,56,59,16,22,67,5,17,59,75,23,60,85,32,63,39,92,40,70,57,70,66,46,55,10,47,29,47,49,51,50,53,45,71,65,61,65,74,63,44,30,34,32,34,8,28,26,56,14,6,32,17,30,54,50,25,36,49,75,33,36,59,61,32,64,32,29,35,28,33,40,41,58,38,54,46,54,76,67,48,33,54,52,47,61,65,43,48,63,57,48,61,69,65,62,77,38,75,30,81,23,66,65,55,42,51,48,38,49,58,70,66,38,97,51,47,68,29,38,65,70,34,40,52,40,35,55,60,63,29,55,38,78,45,96,88,46,31,24,30,41,41,38,42,58,66,48,38,52,46,50,58,56,38,54,60,68,51,14,62,57,39,49,62,44,48,55,66,27,83,40,36,29,36,44,32,36,26,64,61,32,68,81,58,53,70,66,44,53,48,51,55,69,69,37,79,32,49,60,71,41,81,42,68,40,84,80,19,34,67,59,24,73,44,49,41,40,70,62,48,57,68,71,101

pLDDT: mean 92.53, std 8.55, range [61.22, 98.88]

Nearest PDB structures (foldseek):
  2y6v-assembly1_B  TM=9.003E-01  e=1.495E-32  Saccharomyces cerevisiae
  3qit-assembly1_A  TM=7.491E-01  e=1.525E-14  Moorena producens 19L
  3qit-assembly1_B  TM=7.337E-01  e=7.196E-14  Moorena producens 19L
  6eic-assembly1_C  TM=6.838E-01  e=5.340E-14  Mycobacterium tuberculosis H37Rv
  4uhe-assembly1_A  TM=6.639E-01  e=1.231E-13  Thermogutta terrifontis

Secondary structure (DSSP, 8-state):
-EEEEEEEEPPSS-SSGGGBSSTT-S--EEEEEEEE--GGG--TTSEEEEEEEE--TT--GGGGHHHHHHHHHHHHHH-SSEEEEEEEEE--TTSHHHHHHTTTTB-S---HHHHHHHHHHHHHHH--SSEEEEEEETHHHHHHHHHHHH-TTT-SEEEEES------HHHHHHHHHHHHHHHHH---EESSHHHHHHHHHHTSTTTTS-HHHHHHHHHHHEEE-TTS-EEESS-HHHHHHHHHHHHHHHHHHHHHHTT--S-EEEEEETT--SS-HHHHHHHHHSSS-EEEEEEETT--TTHHHHSHHHHHHH-/-EEEEEEEEPPSS-SSGGGBSSTT-S--EEEEEEEE--GGG--TTSEEEEEEEE--TT--GGGGHHHHHHHHHHHHHH-SSEEEEEEEEE--TTSHHHHHHTTTTB-S---HHHHHHHHHHHHHHH--SSEEEEEEETHHHHHHHHHHHH-TTT-SEEEEES------HHHHHHHHHHHHHHHHH---EESSHHHHHHHHHHTSTTTTS-HHHHHHHHHHHEEE-TTS-EEESS-HHHHHHHHHHHHHHHHHHHHHHTT--S-EEEEEETT--SS-HHHHHHHHHSSS-EEEEEEETT--TTHHHHSHHHHHHH-

Foldseek 3Di:
DDKDKDKDFFDFDAPFQQQWVVGRDRQAMKIKIKDFDDPVLDDPQAFEEEEEEAEAQPFALLLCPVVVVVLQVCQSPPDDHHHYGIYIGIGDCQAFVSVVSCPVTGGLADALLSLLRRVLVVLVVVVDGGAYEYEYAASSLLSQLSNCLVPVPSHQEYEYELYLQDDDPVNLVVLVVCLVVLLVQDDFKFQADVRLVCCLCPRHPQVLFDPSSSVSRSVRQWDADPVHIIGGSRDSSSSSNSSNNSSPCNVVRLVSQLNRDHEYAYEYEPPEPNYPPVVVCSNVVDNGRHVHYYYDYPAYSVCCGNVVVSVSVSD/DDKDKDKDFFDFDAPFQQQWVVGRDRQAMKIKIKDFDDPVLDDPQAFEEEEEEAEAQPFALLLCVVVVVVLQVCQSPPDDHHHYGIYIGIGDCQAFPSVVSCPVTGGLADALLSLLRRVLVVLVVVVDGGAYEYEYAASSLLSQLSNCLVPVPSHQEYEYELYLQDDDPVNLVVLVVCLVVLLVQDDFKFPADVRLVCCLCPRHPQVLFDPSSSVSRSVRQWDADPVHIIGGSRDSSSSSNSSNNSSPCNVVRLVSQLNRDHEYAYEYEPPEPNYPPVVVCSNVVDNHRHPHYYYDYPAYSVCCGNVVVSVSVSD

Organism: Wickerhamomyces anomalus (strain ATCC 58044 / CBS 1984 / NCYC 433 / NRRL Y-366-8) (NCBI:txid683960)

Sequence (630 aa):
FDRFERIFDAQFPRFNKNATIPPNSNHLKIVVDHYKLRSSLKSPERKPINLYLLHGTGMTKAIWRYYAKRLYEFSETESPIWQIDNIIAMDLVTHGESAMFNMGKLGYEYDWRDGARDLVKIASELNLQGDNIAIGHSMGGFQSVYAAFLAPTLFKFVVPIEAVLNQSENSRKRFKGLLPALNKVITTEFRNEVEYETFMKKKSFYTGFNKEILDDFIKAEKWVHPDGTVSTKTSKQQQMLGYYVGGFITPIALEVVHNIFIPIVHVIGSEATWNEKESVELIRNGHINVLDAVDIKGGQHLVNGEQPDEVIKVLFDRFERIFDAQFPRFNKNATIPPNSNHLKIVVDHYKLRSSLKSPERKPINLYLLHGTGMTKAIWRYYAKRLYEFSETESPIWQIDNIIAMDLVTHGESAMFNMGKLGYEYDWRDGARDLVKIASELNLQGDNIAIGHSMGGFQSVYAAFLAPTLFKFVVPIEAVLNQSENSRKRFKGLLPALNKVITTEFRNEVEYETFMKKKSFYTGFNKEILDDFIKAEKWVHPDGTVSTKTSKQQQMLGYYVGGFITPIALEVVHNIFIPIVHVIGSEATWNEKESVELIRNGHINVLDAVDIKGGQHLVNGEQPDEVIKVL

InterPro domains:
  IPR000073 Alpha/beta hydrolase fold-1 [PF12697] (52-313)
  IPR029058 Alpha/Beta hydrolase fold [G3DSA:3.40.50.1820] (1-315)
  IPR029058 Alpha/Beta hydrolase fold [SSF53474] (23-314)